Protein AF-A0AAN8IXE6-F1 (afdb_monomer_lite)

Sequence (739 aa):
MHSDLAPVITNQLYELIERMIRAHEYPVTSWGRTIAAFVYHSKCQLKKSQLSDIKLHGAHDDFRHVFNHGSSSYNGGSRYNALFFKDVFEKKLRFFSYHEYKKRLPSFGQLYNRYSFVINSFIAAKNFMRDHDRLADLAAFCGHISAQIPALADEWVAAIKALCCTTASQHTGYGELLAHIDINDCSTHYPLATFVLLLAGKYAFSVPRLIAELLNNAFPVVMKREQSSFVSGRYNVLGRSEYDCEPGACLTLLILTQISCATDEPYHLSEHYVGTSPKVKLLPKCADEHILSMIHWCEMDSVLFPMLSNICILMDTLRGRFKDLDFEPSRIIDSTNYRREYLMIMLKATQSIICEEDWVTLKMFRIVETNRMEAFNHDRLKQNCLGQQLLRLGIRRRSEREVLRELSVCNGNSKKALIDKLLAVMNMWNMRATLFDLMLMIKEISPEGAQKHAQQSAIAADALMGEIGKCCRDLFTNAHKEGIQLPSAILGRDFRFRHVTNFWLIALLVRLCPQPSNVPNQFHHMTVSGKFLKEAASMLDTANDSSKERIQQSAWLLSQQPFLNLVLACLKGEDFQPNKDMLVSSLYKQLLDLTSKTKENPALPLMEKFSAEREGLLLRLSLVGGIFKQICQPQHSEGWSHLFFQMMLYGMVSPDKDRILYDSCYDMLSTLMLWTLTDPSTATQQMSEGSEPKFRWPYYSIIIKKLKKEIADQRVPPELRALLQFLPIPKNTISVFAM

Organism: Trichostrongylus colubriformis (NCBI:txid6319)

pLDDT: mean 84.49, std 13.56, range [36.25, 98.25]

Foldseek 3Di:
DPLACLLVVLQVLCVVLVCVLPPPPDQFALVSLLSLLVSLLSVVVCVVVVSDPDDHDDDNVSCVLSQQLDADDLDLLPDADLPQCLVVLVDQLQDDDPVVVVVCLVVVVHSVSLLNVLLNLLLSLLVCQQVLSSLLSSLSVLLSSLRVVSPSQLSNLLLLLCLLQVPCNVVSSNPVSCVRDPLLLLSSLLSNLSSLLSNVLSVSYQPLVSLVSSLVHLLVVVLVLLVVCVPPPDDDPPDDDSCSSLSSNLSSLQNLQCLLQVHSPLDDDPCLNRPPDDHDDDDPPDSSSVSSVSCLQRPCLVRLLSNLLSLLLSLVSCVVVCPPDDPPVPPDPPGSGDDPNVSNVSSVSSNQSSLQDPSQLVSLLVCLVVVVLVSLLDPSNLVVVVSLLSLLSNNDHPVCVVLNVCLVVLSVVDPLSNLLSLLQPDAPRCLVSSLSSLQSVLANLFDDPPDPCLAVSLVVNLVSLLSNLVSLVCVLVVCVVVVPDQQDDDDDPPDDRVNGHSLQSVLVSQLSRDHGPPHPPVRRQRGSLLSNLLVLLVLLQCVVPVDPVSLQSNLVLLPDPSSLSSNLSSLVSHDPLVSVVSSVVSLLVLLVSVLVVLVVPLCLLVDPVCVSVLSSNLSSLVSCLSCLVSCLDPVNLLSLLLSLLSCDQSPSADCVPHVVSNVVSVVSSVVSLVCCQAPPVVVPPPDPPDDDGPTNVVSSVSSLVSSCVVPVPDDGDPRSVVSCVSHDDPDPPPPPDDD

Secondary structure (DSSP, 8-state):
--TTTHHHHHHHHHHHHHHHHH-TTSPPPHHHHHHHHHHHHHHHHHHHHT---PPPPS-SGGGHHHH------S-GGGS--TTTTHHHHTS-TTS--HHHHHHHGGGGGSHHHHHHHHHHHHHHHHHHTT-HHHHHHHHHHHHHHHHH-TTHHHHHHHHHHHHH-TTTGGGTS-HHHHHH--TTBGGGHHHHHHHHHHHHHTT-S-HHHHHHHHHHHHHHHHHHHHHHHTT-TT---TTS-TTTTHHHHHHHHHHHHHHHHTSS-SS---HHHH-SPPPPPPPSS-HHHHHHHHHHHHTGGGTHHHHHHHHHHHHHHHGGGGSS------S-----B--THHHHHHHHHHHHHHHHSHHHHHHHHHHHHTT-HHHHTSHHHHGGGHHHHHHHHHTS-GGGHHHHHHHHHHHHH-HHHHHHHHHHT--TTTHHHHHHHHHHHHHHHS--SS-TTHHHHHHHHHHHHHHHHHHHHHHHHHHHHTT--PPP---GGG--GGG--HHHHHHHHHHHPPPPSS--GGGTT--HHHHHHHHHHHHH--SS---HHHHHHHHHHHH-HHHHHHHHHHHHH---HHHHHHHHHHHHHHHHHHHHHHHH-TTGGG-GGGHHHHHHHHHHHHHHHHTHHHHTSHHHHHHHHHHHHHHHHTTSS-TTT-HHHHHHHHHHHHHHHHHHHS-HHHHSS---TTPPP---HHHHHHHHHHHHHHHTTS---GGGGGGGGGSPPPP--------

Structure (mmCIF, N/CA/C/O backbone):
data_AF-A0AAN8IXE6-F1
#
_entry.id   AF-A0AAN8IXE6-F1
#
loop_
_atom_site.group_PDB
_atom_site.id
_atom_site.type_symbol
_atom_site.label_atom_id
_atom_site.label_alt_id
_atom_site.label_comp_id
_atom_site.label_asym_id
_atom_site.label_entity_id
_atom_site.label_seq_id
_atom_site.pdbx_PDB_ins_code
_atom_site.Cartn_x
_atom_site.Cartn_y
_atom_site.Cartn_z
_atom_site.occupancy
_atom_site.B_iso_or_equiv
_atom_site.auth_seq_id
_atom_site.auth_comp_id
_atom_site.auth_asym_id
_atom_site.auth_atom_id
_atom_site.pdbx_PDB_model_num
ATOM 1 N N . MET A 1 1 ? -0.556 -24.885 -8.849 1.00 38.00 1 MET A N 1
ATOM 2 C CA . MET A 1 1 ? -0.670 -25.823 -9.989 1.00 38.00 1 MET A CA 1
ATOM 3 C C . MET A 1 1 ? 0.320 -25.559 -11.136 1.00 38.00 1 MET A C 1
ATOM 5 O O . MET A 1 1 ? 0.435 -26.431 -11.977 1.00 38.00 1 MET A O 1
ATOM 9 N N . HIS A 1 2 ? 1.079 -24.446 -11.184 1.00 53.12 2 HIS A N 1
ATOM 10 C CA . HIS A 1 2 ? 2.105 -24.222 -12.231 1.00 53.12 2 HIS A CA 1
ATOM 11 C C . HIS A 1 2 ? 3.572 -24.256 -11.741 1.00 53.12 2 HIS A C 1
ATOM 13 O O . HIS A 1 2 ? 4.470 -24.075 -12.557 1.00 53.12 2 HIS A O 1
ATOM 19 N N . SER A 1 3 ? 3.852 -24.473 -10.445 1.00 61.03 3 SER A N 1
ATOM 20 C CA . SER A 1 3 ? 5.239 -24.417 -9.938 1.00 61.03 3 SER A CA 1
ATOM 21 C C . SER A 1 3 ? 6.102 -25.600 -10.367 1.00 61.03 3 SER A C 1
ATOM 23 O O . SER A 1 3 ? 7.301 -25.420 -10.537 1.00 61.03 3 SER A O 1
ATOM 25 N N . ASP A 1 4 ? 5.513 -26.773 -10.606 1.00 71.56 4 ASP A N 1
ATOM 26 C CA . ASP A 1 4 ? 6.289 -28.010 -10.787 1.00 71.56 4 ASP A CA 1
ATOM 27 C C . ASP A 1 4 ? 6.974 -28.079 -12.163 1.00 71.56 4 ASP A C 1
ATOM 29 O O . ASP A 1 4 ? 8.024 -28.697 -12.317 1.00 71.56 4 ASP A O 1
ATOM 33 N N . LEU A 1 5 ? 6.422 -27.378 -13.164 1.00 85.25 5 LEU A N 1
ATOM 34 C CA . LEU A 1 5 ? 6.999 -27.276 -14.511 1.00 85.25 5 LEU A CA 1
ATOM 35 C C . LEU A 1 5 ? 8.026 -26.145 -14.644 1.00 85.25 5 LEU A C 1
ATOM 37 O O . LEU A 1 5 ? 8.836 -26.160 -15.570 1.00 85.25 5 LEU A O 1
ATOM 41 N N . ALA A 1 6 ? 8.014 -25.160 -13.742 1.00 87.69 6 ALA A N 1
ATOM 42 C CA . ALA A 1 6 ? 8.876 -23.984 -13.849 1.00 87.69 6 ALA A CA 1
ATOM 43 C C . ALA A 1 6 ? 10.388 -24.318 -13.865 1.00 87.69 6 ALA A C 1
ATOM 45 O O . ALA A 1 6 ? 11.102 -23.736 -14.689 1.00 87.69 6 ALA A O 1
ATOM 46 N N . PRO A 1 7 ? 10.903 -25.268 -13.054 1.00 89.31 7 PRO A N 1
ATOM 47 C CA . PRO A 1 7 ? 12.296 -25.714 -13.143 1.00 89.31 7 PRO A CA 1
ATOM 48 C C . PRO A 1 7 ? 12.637 -26.361 -14.489 1.00 89.31 7 PRO A C 1
ATOM 50 O O . PRO A 1 7 ? 13.694 -26.078 -15.049 1.00 89.31 7 PRO A O 1
ATOM 53 N N . VAL A 1 8 ? 11.729 -27.179 -15.035 1.00 91.12 8 VAL A N 1
ATOM 54 C CA . VAL A 1 8 ? 11.919 -27.857 -16.328 1.00 91.12 8 VAL A CA 1
ATOM 55 C C . VAL A 1 8 ? 11.995 -26.838 -17.460 1.00 91.12 8 VAL A C 1
ATOM 57 O O . VAL A 1 8 ? 12.944 -26.860 -18.238 1.00 91.12 8 VAL A O 1
ATOM 60 N N . ILE A 1 9 ? 11.051 -25.892 -17.507 1.00 90.88 9 ILE A N 1
ATOM 61 C CA . ILE A 1 9 ? 11.042 -24.808 -18.501 1.00 90.88 9 ILE A CA 1
ATOM 62 C C . ILE A 1 9 ? 12.323 -23.973 -18.389 1.00 90.88 9 ILE A C 1
ATOM 64 O O . ILE A 1 9 ? 12.951 -23.656 -19.396 1.00 90.88 9 ILE A O 1
ATOM 68 N N . THR A 1 10 ? 12.753 -23.653 -17.165 1.00 91.56 10 THR A N 1
ATOM 69 C CA . THR A 1 10 ? 13.986 -22.886 -16.932 1.00 91.56 10 THR A CA 1
ATOM 70 C C . THR A 1 10 ? 15.224 -23.624 -17.456 1.00 91.56 10 THR A C 1
ATOM 72 O O . THR A 1 10 ? 16.087 -22.997 -18.071 1.00 91.56 10 THR A O 1
ATOM 75 N N . ASN A 1 11 ? 15.307 -24.945 -17.263 1.00 93.06 11 ASN A N 1
ATOM 76 C CA . ASN A 1 11 ? 16.402 -25.767 -17.785 1.00 93.06 11 ASN A CA 1
ATOM 77 C C . ASN A 1 11 ? 16.374 -25.874 -19.316 1.00 93.06 11 ASN A C 1
ATOM 79 O O . ASN A 1 11 ? 17.415 -25.705 -19.944 1.00 93.06 11 ASN A O 1
ATOM 83 N N . GLN A 1 12 ? 15.201 -26.066 -19.924 1.00 94.00 12 GLN A N 1
ATOM 84 C CA . GLN A 1 12 ? 15.057 -26.098 -21.385 1.00 94.00 12 GLN A CA 1
ATOM 85 C C . GLN A 1 12 ? 15.465 -24.765 -22.031 1.00 94.00 12 GLN A C 1
ATOM 87 O O . GLN A 1 12 ? 16.153 -24.739 -23.051 1.00 94.00 12 GLN A O 1
ATOM 92 N N . LEU A 1 13 ? 15.093 -23.639 -21.415 1.00 93.44 13 LEU A N 1
ATOM 93 C CA . LEU A 1 13 ? 15.526 -22.318 -21.870 1.00 93.44 13 LEU A CA 1
ATOM 94 C C . LEU A 1 13 ? 17.036 -22.111 -21.694 1.00 93.44 13 LEU A C 1
ATOM 96 O O . LEU A 1 13 ? 17.647 -21.465 -22.541 1.00 93.44 13 LEU A O 1
ATOM 100 N N . TYR A 1 14 ? 17.645 -22.662 -20.636 1.00 93.75 14 TYR A N 1
ATOM 101 C CA . TYR A 1 14 ? 19.102 -22.654 -20.473 1.00 93.75 14 TYR A CA 1
ATOM 102 C C . TYR A 1 14 ? 19.800 -23.448 -21.583 1.00 93.75 14 TYR A C 1
ATOM 104 O O . TYR A 1 14 ? 20.754 -22.951 -22.171 1.00 93.75 14 TYR A O 1
ATOM 112 N N . GLU A 1 15 ? 19.314 -24.647 -21.908 1.00 93.69 15 GLU A N 1
ATOM 113 C CA . GLU A 1 15 ? 19.879 -25.489 -22.974 1.00 93.69 15 GLU A CA 1
ATOM 114 C C . GLU A 1 15 ? 19.851 -24.783 -24.338 1.00 93.69 15 GLU A C 1
ATOM 116 O O . GLU A 1 15 ? 20.824 -24.843 -25.092 1.00 93.69 15 GLU A O 1
ATOM 121 N N . LEU A 1 16 ? 18.780 -24.033 -24.628 1.00 92.69 16 LEU A N 1
ATOM 122 C CA . LEU A 1 16 ? 18.649 -23.250 -25.862 1.00 92.69 16 LEU A CA 1
ATOM 123 C C . LEU A 1 16 ? 19.754 -22.192 -26.023 1.00 92.69 16 LEU A C 1
ATOM 125 O O . LEU A 1 16 ? 20.209 -21.927 -27.136 1.00 92.69 16 LEU A O 1
ATOM 129 N N . ILE A 1 17 ? 20.178 -21.574 -24.920 1.00 92.19 17 ILE A N 1
ATOM 130 C CA . ILE A 1 17 ? 21.129 -20.452 -24.912 1.00 92.19 17 ILE A CA 1
ATOM 131 C C . ILE A 1 17 ? 22.530 -20.851 -24.442 1.00 92.19 17 ILE A C 1
ATOM 133 O O . ILE A 1 17 ? 23.434 -20.019 -24.466 1.00 92.19 17 ILE A O 1
ATOM 137 N N . GLU A 1 18 ? 22.741 -22.098 -24.022 1.00 90.50 18 GLU A N 1
ATOM 138 C CA . GLU A 1 18 ? 23.969 -22.544 -23.358 1.00 90.50 18 GLU A CA 1
ATOM 139 C C . GLU A 1 18 ? 25.219 -22.198 -24.175 1.00 90.50 18 GLU A C 1
ATOM 141 O O . GLU A 1 18 ? 26.182 -21.633 -23.652 1.00 90.50 18 GLU A O 1
ATOM 146 N N . ARG A 1 19 ? 25.183 -22.462 -25.487 1.00 86.75 19 ARG A N 1
ATOM 147 C CA . ARG A 1 19 ? 26.294 -22.140 -26.396 1.00 86.75 19 ARG A CA 1
ATOM 148 C C . ARG A 1 19 ? 26.580 -20.641 -26.454 1.00 86.75 19 ARG A C 1
ATOM 150 O O . ARG A 1 19 ? 27.743 -20.262 -26.490 1.00 86.75 19 ARG A O 1
ATOM 157 N N . MET A 1 20 ? 25.543 -19.802 -26.425 1.00 85.50 20 MET A N 1
ATOM 158 C CA . MET A 1 20 ? 25.680 -18.341 -26.459 1.00 85.50 20 MET A CA 1
ATOM 159 C C . MET A 1 20 ? 26.320 -17.786 -25.192 1.00 85.50 20 MET A C 1
ATOM 161 O O . MET A 1 20 ? 26.993 -16.763 -25.241 1.00 85.50 20 MET A O 1
ATOM 165 N N . ILE A 1 21 ? 26.069 -18.436 -24.058 1.00 83.12 21 ILE A N 1
ATOM 166 C CA . ILE A 1 21 ? 26.533 -17.975 -22.752 1.00 83.12 21 ILE A CA 1
ATOM 167 C C . ILE A 1 21 ? 27.938 -18.513 -22.442 1.00 83.12 21 ILE A C 1
ATOM 169 O O . ILE A 1 21 ? 28.744 -17.806 -21.843 1.00 83.12 21 ILE A O 1
ATOM 173 N N . ARG A 1 22 ? 28.253 -19.749 -22.856 1.00 81.38 22 ARG A N 1
ATOM 174 C CA . ARG A 1 22 ? 29.506 -20.432 -22.488 1.00 81.38 22 ARG A CA 1
ATOM 175 C C . ARG A 1 22 ? 30.631 -20.298 -23.517 1.00 81.38 22 ARG A C 1
ATOM 177 O O . ARG A 1 22 ? 31.795 -20.388 -23.134 1.00 81.38 22 ARG A O 1
ATOM 184 N N . ALA A 1 23 ? 30.330 -20.125 -24.805 1.00 77.44 23 ALA A N 1
ATOM 185 C CA . ALA A 1 23 ? 31.357 -20.093 -25.847 1.00 77.44 23 ALA A CA 1
ATOM 186 C C . ALA A 1 23 ? 31.776 -18.655 -26.195 1.00 77.44 23 ALA A C 1
ATOM 188 O O . ALA A 1 23 ? 30.963 -17.854 -26.644 1.00 77.44 23 ALA A O 1
ATOM 189 N N . HIS A 1 24 ? 33.072 -18.356 -26.049 1.00 65.62 24 HIS A N 1
ATOM 190 C CA . HIS A 1 24 ? 33.634 -17.003 -26.198 1.00 65.62 24 HIS A CA 1
ATOM 191 C C . HIS A 1 24 ? 33.475 -16.396 -27.608 1.00 65.62 24 HIS A C 1
ATOM 193 O O . HIS A 1 24 ? 33.464 -15.179 -27.754 1.00 65.62 24 HIS A O 1
ATOM 199 N N . GLU A 1 25 ? 33.332 -17.233 -28.641 1.00 70.06 25 GLU A N 1
ATOM 200 C CA . GLU A 1 25 ? 33.206 -16.808 -30.046 1.00 70.06 25 GLU A CA 1
ATOM 201 C C . GLU A 1 25 ? 31.774 -16.921 -30.598 1.00 70.06 25 GLU A C 1
ATOM 203 O O . GLU A 1 25 ? 31.528 -16.620 -31.770 1.00 70.06 25 GLU A O 1
ATOM 208 N N . TYR A 1 26 ? 30.810 -17.369 -29.784 1.00 76.69 26 TYR A N 1
ATOM 209 C CA . TYR A 1 26 ? 29.439 -17.548 -30.252 1.00 76.69 26 TYR A CA 1
ATOM 210 C C . TYR A 1 26 ? 28.677 -16.214 -30.222 1.00 76.69 26 TYR A C 1
ATOM 212 O O . TYR A 1 26 ? 28.659 -15.534 -29.194 1.00 76.69 26 TYR A O 1
ATOM 220 N N . PRO A 1 27 ? 28.011 -15.808 -31.319 1.00 76.94 27 PRO A N 1
ATOM 221 C CA . PRO A 1 27 ? 27.332 -14.524 -31.360 1.00 76.94 27 PRO A CA 1
ATOM 222 C C . PRO A 1 27 ? 26.125 -14.496 -30.412 1.00 76.94 27 PRO A C 1
ATOM 224 O O . PRO A 1 27 ? 25.159 -15.240 -30.575 1.00 76.94 27 PRO A O 1
ATOM 227 N N . VAL A 1 28 ? 26.144 -13.564 -29.460 1.00 82.88 28 VAL A N 1
ATOM 228 C CA . VAL A 1 28 ? 24.986 -13.228 -28.626 1.00 82.88 28 VAL A CA 1
ATOM 229 C C . VAL A 1 28 ? 23.959 -12.401 -29.414 1.00 82.88 28 VAL A C 1
ATOM 231 O O . VAL A 1 28 ? 24.255 -11.332 -29.945 1.00 82.88 28 VAL A O 1
ATOM 234 N N . THR A 1 29 ? 22.722 -12.878 -29.492 1.00 88.00 29 THR A N 1
ATOM 235 C CA . THR A 1 29 ? 21.578 -12.142 -30.047 1.00 88.00 29 THR A CA 1
ATOM 236 C C . THR A 1 29 ? 20.810 -11.431 -28.932 1.00 88.00 29 THR A C 1
ATOM 238 O O . THR A 1 29 ? 20.918 -11.818 -27.768 1.00 88.00 29 THR A O 1
ATOM 241 N N . SER A 1 30 ? 20.006 -10.415 -29.268 1.00 88.88 30 SER A N 1
ATOM 242 C CA . SER A 1 30 ? 19.107 -9.768 -28.298 1.00 88.88 30 SER A CA 1
ATOM 243 C C . SER A 1 30 ? 18.163 -10.777 -27.650 1.00 88.88 30 SER A C 1
ATOM 245 O O . SER A 1 30 ? 18.057 -10.818 -26.432 1.00 88.88 30 SER A O 1
ATOM 247 N N . TRP A 1 31 ? 17.560 -11.663 -28.445 1.00 89.12 31 TRP A N 1
ATOM 248 C CA . TRP A 1 31 ? 16.680 -12.721 -27.950 1.00 89.12 31 TRP A CA 1
ATOM 249 C C . TRP A 1 31 ? 17.379 -13.653 -26.964 1.00 89.12 31 TRP A C 1
ATOM 251 O O . TRP A 1 31 ? 16.854 -13.898 -25.883 1.00 89.12 31 TRP A O 1
ATOM 261 N N . GLY A 1 32 ? 18.582 -14.134 -27.290 1.00 90.44 32 GLY A N 1
ATOM 262 C CA . GLY A 1 32 ? 19.323 -14.991 -26.367 1.00 90.44 32 GLY A CA 1
ATOM 263 C C . GLY A 1 32 ? 19.758 -14.256 -25.102 1.00 90.44 32 GLY A C 1
ATOM 264 O O . GLY A 1 32 ? 19.715 -14.850 -24.032 1.00 90.44 32 GLY A O 1
ATOM 265 N N . ARG A 1 33 ? 20.086 -12.957 -25.184 1.00 89.31 33 ARG A N 1
ATOM 266 C CA . ARG A 1 33 ? 20.340 -12.118 -24.000 1.00 89.31 33 ARG A CA 1
ATOM 267 C C . ARG A 1 33 ? 19.091 -11.996 -23.118 1.00 89.31 33 ARG A C 1
ATOM 269 O O . ARG A 1 33 ? 19.191 -12.201 -21.912 1.00 89.31 33 ARG A O 1
ATOM 276 N N . THR A 1 34 ? 17.926 -11.721 -23.705 1.00 90.88 34 THR A N 1
ATOM 277 C CA . THR A 1 34 ? 16.637 -11.643 -22.998 1.00 90.88 34 THR A CA 1
ATOM 278 C C . THR A 1 34 ? 16.288 -12.971 -22.317 1.00 90.88 34 THR A C 1
ATOM 280 O O . THR A 1 34 ? 15.945 -12.989 -21.135 1.00 90.88 34 THR A O 1
ATOM 283 N N . ILE A 1 35 ? 16.442 -14.101 -23.019 1.00 92.25 35 ILE A N 1
ATOM 284 C CA . ILE A 1 35 ? 16.218 -15.436 -22.444 1.00 92.25 35 ILE A CA 1
ATOM 285 C C . ILE A 1 35 ? 17.235 -15.713 -21.326 1.00 92.25 35 ILE A C 1
ATOM 287 O O . ILE A 1 35 ? 16.862 -16.236 -20.279 1.00 92.25 35 ILE A O 1
ATOM 291 N N . ALA A 1 36 ? 18.498 -15.314 -21.490 1.00 92.06 36 ALA A N 1
ATOM 292 C CA . ALA A 1 36 ? 19.521 -15.480 -20.462 1.00 92.06 36 ALA A CA 1
ATOM 293 C C . ALA A 1 36 ? 19.205 -14.703 -19.179 1.00 92.06 36 ALA A C 1
ATOM 295 O O . ALA A 1 36 ? 19.324 -15.262 -18.088 1.00 92.06 36 ALA A O 1
ATOM 296 N N . ALA A 1 37 ? 18.749 -13.453 -19.300 1.00 91.00 37 ALA A N 1
ATOM 297 C CA . ALA A 1 37 ? 18.291 -12.659 -18.164 1.00 91.00 37 ALA A CA 1
ATOM 298 C C . ALA A 1 37 ? 17.095 -13.332 -17.465 1.00 91.00 37 ALA A C 1
ATOM 300 O O . ALA A 1 37 ? 17.116 -13.525 -16.247 1.00 91.00 37 ALA A O 1
ATOM 301 N N . PHE A 1 38 ? 16.097 -13.787 -18.232 1.00 91.75 38 PHE A N 1
ATOM 302 C CA . PHE A 1 38 ? 14.949 -14.513 -17.686 1.00 91.75 38 PHE A CA 1
ATOM 303 C C . PHE A 1 38 ? 15.364 -15.788 -16.935 1.00 91.75 38 PHE A C 1
ATOM 305 O O . PHE A 1 38 ? 14.919 -16.007 -15.807 1.00 91.75 38 PHE A O 1
ATOM 312 N N . VAL A 1 39 ? 16.234 -16.617 -17.524 1.00 92.81 39 VAL A N 1
ATOM 313 C CA . VAL A 1 39 ? 16.735 -17.856 -16.906 1.00 92.81 39 VAL A CA 1
ATOM 314 C C . VAL A 1 39 ? 17.491 -17.546 -15.618 1.00 92.81 39 VAL A C 1
ATOM 316 O O . VAL A 1 39 ? 17.241 -18.186 -14.597 1.00 92.81 39 VAL A O 1
ATOM 319 N N . TYR A 1 40 ? 18.377 -16.549 -15.627 1.00 91.88 40 TYR A N 1
ATOM 320 C CA . TYR A 1 40 ? 19.123 -16.136 -14.440 1.00 91.88 40 TYR A CA 1
ATOM 321 C C . TYR A 1 40 ? 18.192 -15.803 -13.265 1.00 91.88 40 TYR A C 1
ATOM 323 O O . TYR A 1 40 ? 18.335 -16.359 -12.171 1.00 91.88 40 TYR A O 1
ATOM 331 N N . HIS A 1 41 ? 17.201 -14.941 -13.493 1.00 90.50 41 HIS A N 1
ATOM 332 C CA . HIS A 1 41 ? 16.298 -14.497 -12.433 1.00 90.50 41 HIS A CA 1
ATOM 333 C C . HIS A 1 41 ? 15.308 -15.578 -12.011 1.00 90.50 41 HIS A C 1
ATOM 335 O O . HIS A 1 41 ? 15.090 -15.769 -10.813 1.00 90.50 41 HIS A O 1
ATOM 341 N N . SER A 1 42 ? 14.786 -16.352 -12.963 1.00 90.00 42 SER A N 1
ATOM 342 C CA . SER A 1 42 ? 13.917 -17.500 -12.679 1.00 90.00 42 SER A CA 1
ATOM 343 C C . SER A 1 42 ? 14.630 -18.521 -11.796 1.00 90.00 42 SER A C 1
ATOM 345 O O . SER A 1 42 ? 14.077 -18.954 -10.786 1.00 90.00 42 SER A O 1
ATOM 347 N N . LYS A 1 43 ? 15.906 -18.827 -12.081 1.00 90.06 43 LYS A N 1
ATOM 348 C CA . LYS A 1 43 ? 16.730 -19.691 -11.222 1.00 90.06 43 LYS A CA 1
ATOM 349 C C . LYS A 1 43 ? 16.878 -19.127 -9.811 1.00 90.06 43 LYS A C 1
ATOM 351 O O . LYS A 1 43 ? 16.759 -19.877 -8.844 1.00 90.06 43 LYS A O 1
ATOM 356 N N . CYS A 1 44 ? 17.140 -17.827 -9.673 1.00 88.56 44 CYS A N 1
ATOM 357 C CA . CYS A 1 44 ? 17.255 -17.175 -8.367 1.00 88.56 44 CYS A CA 1
ATOM 358 C C . CYS A 1 44 ? 15.953 -17.275 -7.556 1.00 88.56 44 CYS A C 1
ATOM 360 O O . CYS A 1 44 ? 16.006 -17.569 -6.362 1.00 88.56 44 CYS A O 1
ATOM 362 N N . GLN A 1 45 ? 14.793 -17.072 -8.187 1.00 87.62 45 GLN A N 1
ATOM 363 C CA . GLN A 1 45 ? 13.493 -17.184 -7.517 1.00 87.62 45 GLN A CA 1
ATOM 364 C C . GLN A 1 45 ? 13.152 -18.632 -7.151 1.00 87.62 45 GLN A C 1
ATOM 366 O O . GLN A 1 45 ? 12.756 -18.892 -6.016 1.00 87.62 45 GLN A O 1
ATOM 371 N N . LEU A 1 46 ? 13.382 -19.588 -8.057 1.00 87.88 46 LEU A N 1
ATOM 372 C CA . LEU A 1 46 ? 13.146 -21.011 -7.796 1.00 87.88 46 LEU A CA 1
ATOM 373 C C . LEU A 1 46 ? 13.984 -21.511 -6.614 1.00 87.88 46 LEU A C 1
ATOM 375 O O . LEU A 1 46 ? 13.435 -22.120 -5.696 1.00 87.88 46 LEU A O 1
ATOM 379 N N . LYS A 1 47 ? 15.274 -21.150 -6.561 1.00 86.81 47 LYS A N 1
ATOM 380 C CA . LYS A 1 47 ? 16.149 -21.465 -5.418 1.00 86.81 47 LYS A CA 1
ATOM 381 C C . LYS A 1 47 ? 15.640 -20.873 -4.104 1.00 86.81 47 LYS A C 1
ATOM 383 O O . LYS A 1 47 ? 15.646 -21.564 -3.092 1.00 86.81 47 LYS A O 1
ATOM 388 N N . LYS A 1 48 ? 15.191 -19.612 -4.110 1.00 85.50 48 LYS A N 1
ATOM 389 C CA . LYS A 1 48 ? 14.628 -18.954 -2.915 1.00 85.50 48 LYS A CA 1
ATOM 390 C C . LYS A 1 48 ? 13.337 -19.618 -2.439 1.00 85.50 48 LYS A C 1
ATOM 392 O O . LYS A 1 48 ? 13.089 -19.662 -1.243 1.00 85.50 48 LYS A O 1
ATOM 397 N N . SER A 1 49 ? 12.524 -20.103 -3.373 1.00 82.31 49 SER A N 1
ATOM 398 C CA . SER A 1 49 ? 11.207 -20.666 -3.078 1.00 82.31 49 SER A CA 1
ATOM 399 C C . SER A 1 49 ? 11.244 -22.076 -2.481 1.00 82.31 49 SER A C 1
ATOM 401 O O . SER A 1 49 ? 10.275 -22.470 -1.845 1.00 82.31 49 SER A O 1
ATOM 403 N N . GLN A 1 50 ? 12.338 -22.827 -2.684 1.00 79.44 50 GLN A N 1
ATOM 404 C CA . GLN A 1 50 ? 12.468 -24.239 -2.280 1.00 79.44 50 GLN A CA 1
ATOM 405 C C . GLN A 1 50 ? 11.340 -25.144 -2.825 1.00 79.44 50 GLN A C 1
ATOM 407 O O . GLN A 1 50 ? 11.032 -26.179 -2.247 1.00 79.44 50 GLN A O 1
ATOM 412 N N . LEU A 1 51 ? 10.713 -24.761 -3.944 1.00 68.44 51 LEU A N 1
ATOM 413 C CA . LEU A 1 51 ? 9.525 -25.430 -4.493 1.00 68.44 51 LEU A CA 1
ATOM 414 C C . LEU A 1 51 ? 9.828 -26.662 -5.362 1.00 68.44 51 LEU A C 1
ATOM 416 O O . LEU A 1 51 ? 8.903 -27.230 -5.936 1.00 68.44 51 LEU A O 1
ATOM 420 N N . SER A 1 52 ? 11.092 -27.058 -5.535 1.00 69.69 52 SER A N 1
ATOM 421 C CA . SER A 1 52 ? 11.433 -28.210 -6.374 1.00 69.69 52 SER A CA 1
ATOM 422 C C . SER A 1 52 ? 12.814 -28.789 -6.076 1.00 69.69 52 SER A C 1
ATOM 424 O O . SER A 1 52 ? 13.776 -28.040 -5.902 1.00 69.69 52 SER A O 1
ATOM 426 N N . ASP A 1 53 ? 12.906 -30.119 -6.139 1.00 78.00 53 ASP A N 1
ATOM 427 C CA . ASP A 1 53 ? 14.151 -30.898 -6.062 1.00 78.00 53 ASP A CA 1
ATOM 428 C C . ASP A 1 53 ? 14.884 -31.004 -7.415 1.00 78.00 53 ASP A C 1
ATOM 430 O O . ASP A 1 53 ? 15.956 -31.606 -7.517 1.00 78.00 53 ASP A O 1
ATOM 434 N N . ILE A 1 54 ? 14.322 -30.425 -8.484 1.00 84.62 54 ILE A N 1
ATOM 435 C CA . ILE A 1 54 ? 14.924 -30.459 -9.820 1.00 84.62 54 ILE A CA 1
ATOM 436 C C . ILE A 1 54 ? 16.194 -29.599 -9.833 1.00 84.62 54 ILE A C 1
ATOM 438 O O . ILE A 1 54 ? 16.166 -28.386 -9.606 1.00 84.62 54 ILE A O 1
ATOM 442 N N . LYS A 1 55 ? 17.328 -30.223 -10.171 1.00 88.06 55 LYS A N 1
ATOM 443 C CA . LYS A 1 55 ? 18.616 -29.536 -10.309 1.00 88.06 55 LYS A CA 1
ATOM 444 C C . LYS A 1 55 ? 18.576 -28.544 -11.476 1.00 88.06 55 LYS A C 1
ATOM 446 O O . LYS A 1 55 ? 18.403 -28.925 -12.632 1.00 88.06 55 LYS A O 1
ATOM 451 N N . LEU A 1 56 ? 18.792 -27.265 -11.175 1.00 89.56 56 LEU A N 1
ATOM 452 C CA . LEU A 1 56 ? 18.830 -26.200 -12.180 1.00 89.56 56 LEU A CA 1
ATOM 453 C C . LEU A 1 56 ? 20.176 -26.177 -12.925 1.00 89.56 56 LEU A C 1
ATOM 455 O O . LEU A 1 56 ? 21.234 -26.184 -12.290 1.00 89.56 56 LEU A O 1
ATOM 459 N N . HIS A 1 57 ? 20.139 -26.112 -14.257 1.00 90.56 57 HIS A N 1
ATOM 460 C CA . HIS A 1 57 ? 21.318 -26.135 -15.133 1.00 90.56 57 HIS A CA 1
ATOM 461 C C . HIS A 1 57 ? 22.078 -24.798 -15.135 1.00 90.56 57 HIS A C 1
ATOM 463 O O . HIS A 1 57 ? 21.468 -23.735 -15.015 1.00 90.56 57 HIS A O 1
ATOM 469 N N . GLY A 1 58 ? 23.408 -24.846 -15.287 1.00 84.81 58 GLY A N 1
ATOM 470 C CA . GLY A 1 58 ? 24.306 -23.686 -15.414 1.00 84.81 58 GLY A CA 1
ATOM 471 C C . GLY A 1 58 ? 24.788 -23.046 -14.109 1.00 84.81 58 GLY A C 1
ATOM 472 O O . GLY A 1 58 ? 24.050 -22.975 -13.118 1.00 84.81 58 GLY A O 1
ATOM 473 N N . ALA A 1 59 ? 26.013 -22.522 -14.121 1.00 85.25 59 ALA A N 1
ATOM 474 C CA . ALA A 1 59 ? 26.591 -21.763 -13.015 1.00 85.25 59 ALA A CA 1
ATOM 475 C C . ALA A 1 59 ? 26.065 -20.316 -12.993 1.00 85.25 59 ALA A C 1
ATOM 477 O O . ALA A 1 59 ? 25.411 -19.856 -13.926 1.00 85.25 59 ALA A O 1
ATOM 478 N N . HIS A 1 60 ? 26.299 -19.595 -11.894 1.00 82.44 60 HIS A N 1
ATOM 479 C CA . HIS A 1 60 ? 25.964 -18.168 -11.815 1.00 82.44 60 HIS A CA 1
ATOM 480 C C . HIS A 1 60 ? 26.898 -17.330 -12.701 1.00 82.44 60 HIS A C 1
ATOM 482 O O . HIS A 1 60 ? 26.434 -16.442 -13.413 1.00 82.44 60 HIS A O 1
ATOM 488 N N . ASP A 1 61 ? 28.188 -17.678 -12.708 1.00 83.62 61 ASP A N 1
ATOM 489 C CA . ASP A 1 61 ? 29.227 -16.972 -13.463 1.00 83.62 61 ASP A CA 1
ATOM 490 C C . ASP A 1 61 ? 29.030 -17.039 -14.978 1.00 83.62 61 ASP A C 1
ATOM 492 O O . ASP A 1 61 ? 29.421 -16.104 -15.676 1.00 83.62 61 ASP A O 1
ATOM 496 N N . ASP A 1 62 ? 28.347 -18.077 -15.476 1.00 83.12 62 ASP A N 1
ATOM 497 C CA . ASP A 1 62 ? 27.981 -18.205 -16.890 1.00 83.12 62 ASP A CA 1
ATOM 498 C C . ASP A 1 62 ? 27.267 -16.926 -17.379 1.00 83.12 62 ASP A C 1
ATOM 500 O O . ASP A 1 62 ? 27.555 -16.404 -18.450 1.00 83.12 62 ASP A O 1
ATOM 504 N N . PHE A 1 63 ? 26.396 -16.330 -16.558 1.00 86.50 63 PHE A N 1
ATOM 505 C CA . PHE A 1 63 ? 25.574 -15.180 -16.952 1.00 86.50 63 PHE A CA 1
ATOM 506 C C . PHE A 1 63 ? 26.294 -13.829 -16.865 1.00 86.50 63 PHE A C 1
ATOM 508 O O . PHE A 1 63 ? 25.702 -12.801 -17.195 1.00 86.50 63 PHE A O 1
ATOM 515 N N . ARG A 1 64 ? 27.567 -13.781 -16.451 1.00 79.94 64 ARG A N 1
ATOM 516 C CA . ARG A 1 64 ? 28.286 -12.515 -16.226 1.00 79.94 64 ARG A CA 1
ATOM 517 C C . ARG A 1 64 ? 28.304 -11.614 -17.464 1.00 79.94 64 ARG A C 1
ATOM 519 O O . ARG A 1 64 ? 28.187 -10.398 -17.339 1.00 79.94 64 ARG A O 1
ATOM 526 N N . HIS A 1 65 ? 28.404 -12.199 -18.656 1.00 74.62 65 HIS A N 1
ATOM 527 C CA . HIS A 1 65 ? 28.415 -11.466 -19.927 1.00 74.62 65 HIS A CA 1
ATOM 528 C C . HIS A 1 65 ? 27.051 -10.872 -20.318 1.00 74.62 65 HIS A C 1
ATOM 530 O O . HIS A 1 65 ? 27.008 -9.922 -21.093 1.00 74.62 65 HIS A O 1
ATOM 536 N N . VAL A 1 66 ? 25.948 -11.391 -19.767 1.00 75.69 66 VAL A N 1
ATOM 537 C CA . VAL A 1 66 ? 24.574 -10.915 -20.023 1.00 75.69 66 VAL A CA 1
ATOM 538 C C . VAL A 1 66 ? 24.338 -9.562 -19.355 1.00 75.69 66 VAL A C 1
ATOM 540 O O . VAL A 1 66 ? 23.739 -8.675 -19.957 1.00 75.69 66 VAL A O 1
ATOM 543 N N . PHE A 1 67 ? 24.850 -9.405 -18.131 1.00 74.94 67 PHE A N 1
ATOM 544 C CA . PHE A 1 67 ? 24.701 -8.200 -17.306 1.00 74.94 67 PHE A CA 1
ATOM 545 C C . PHE A 1 67 ? 25.899 -7.249 -17.398 1.00 74.94 67 PHE A C 1
ATOM 547 O O . PHE A 1 67 ? 25.906 -6.185 -16.778 1.00 74.94 67 PHE A O 1
ATOM 554 N N . ASN A 1 68 ? 26.943 -7.622 -18.143 1.00 70.50 68 ASN A N 1
ATOM 555 C CA . ASN A 1 68 ? 28.053 -6.722 -18.395 1.00 70.50 68 ASN A CA 1
ATOM 556 C C . ASN A 1 68 ? 27.578 -5.629 -19.357 1.00 70.50 68 ASN A C 1
ATOM 558 O O . ASN A 1 68 ? 27.361 -5.886 -20.537 1.00 70.50 68 ASN A O 1
ATOM 562 N N . HIS A 1 69 ? 27.421 -4.412 -18.845 1.00 66.81 69 HIS A N 1
ATOM 563 C CA . HIS A 1 69 ? 27.025 -3.240 -19.626 1.00 66.81 69 HIS A CA 1
ATOM 564 C C . HIS A 1 69 ? 28.225 -2.396 -20.088 1.00 66.81 69 HIS A C 1
ATOM 566 O O . HIS A 1 69 ? 28.045 -1.328 -20.661 1.00 66.81 69 HIS A O 1
ATOM 572 N N . GLY A 1 70 ? 29.457 -2.889 -19.899 1.00 60.69 70 GLY A N 1
ATOM 573 C CA . GLY A 1 70 ? 30.670 -2.138 -20.217 1.00 60.69 70 GLY A CA 1
ATOM 574 C C . GLY A 1 70 ? 30.763 -0.810 -19.454 1.00 60.69 70 GLY A C 1
ATOM 575 O O . GLY A 1 70 ? 29.910 -0.475 -18.641 1.00 60.69 70 GLY A O 1
ATOM 576 N N . SER A 1 71 ? 31.837 -0.066 -19.697 1.00 63.38 71 SER A N 1
ATOM 577 C CA . SER A 1 71 ? 31.948 1.337 -19.300 1.00 63.38 71 SER A CA 1
ATOM 578 C C . SER A 1 71 ? 32.418 2.115 -20.523 1.00 63.38 71 SER A C 1
ATOM 580 O O . SER A 1 71 ? 33.406 1.719 -21.153 1.00 63.38 71 SER A O 1
ATOM 582 N N . SER A 1 72 ? 31.684 3.156 -20.914 1.00 62.94 72 SER A N 1
ATOM 583 C CA . SER A 1 72 ? 32.061 4.049 -22.013 1.00 62.94 72 SER A CA 1
ATOM 584 C C . SER A 1 72 ? 32.629 5.361 -21.469 1.00 62.94 72 SER A C 1
ATOM 586 O O . SER A 1 72 ? 32.066 5.980 -20.568 1.00 62.94 72 SER A O 1
ATOM 588 N N . SER A 1 73 ? 33.752 5.813 -22.032 1.00 57.97 73 SER A N 1
ATOM 589 C CA . SER A 1 73 ? 34.243 7.177 -21.819 1.00 57.97 73 SER A CA 1
ATOM 590 C C . SER A 1 73 ? 33.498 8.100 -22.784 1.00 57.97 73 SER A C 1
ATOM 592 O O . SER A 1 73 ? 33.653 7.965 -23.999 1.00 57.97 73 SER A O 1
ATOM 594 N N . TYR A 1 74 ? 32.687 9.019 -22.251 1.00 58.09 74 TYR A N 1
ATOM 595 C CA . TYR A 1 74 ? 31.947 10.029 -23.016 1.00 58.09 74 TYR A CA 1
ATOM 596 C C . TYR A 1 74 ? 32.892 10.959 -23.785 1.00 58.09 74 TYR A C 1
ATOM 598 O O . TYR A 1 74 ? 33.230 12.031 -23.304 1.00 58.09 74 TYR A O 1
ATOM 606 N N . ASN A 1 75 ? 33.346 10.543 -24.968 1.00 56.69 75 ASN A N 1
ATOM 607 C CA . ASN A 1 75 ? 34.259 11.330 -25.808 1.00 56.69 75 ASN A CA 1
ATOM 608 C C . ASN A 1 75 ? 34.036 11.120 -27.324 1.00 56.69 75 ASN A C 1
ATOM 610 O O . ASN A 1 75 ? 34.868 11.511 -28.143 1.00 56.69 75 ASN A O 1
ATOM 614 N N . GLY A 1 76 ? 32.906 10.524 -27.730 1.00 59.16 76 GLY A N 1
ATOM 615 C CA . GLY A 1 76 ? 32.567 10.283 -29.142 1.00 59.16 76 GLY A CA 1
ATOM 616 C C . GLY A 1 76 ? 32.039 11.503 -29.917 1.00 59.16 76 GLY A C 1
ATOM 617 O O . GLY A 1 76 ? 32.008 11.464 -31.145 1.00 59.16 76 GLY A O 1
ATOM 618 N N . GLY A 1 77 ? 31.661 12.589 -29.230 1.00 62.69 77 GLY A N 1
ATOM 619 C CA . GLY A 1 77 ? 30.963 13.739 -29.828 1.00 62.69 77 GLY A CA 1
ATOM 620 C C . GLY A 1 77 ? 31.776 14.579 -30.823 1.00 62.69 77 GLY A C 1
ATOM 621 O O . GLY A 1 77 ? 31.215 15.421 -31.512 1.00 62.69 77 GLY A O 1
ATOM 622 N N . SER A 1 78 ? 33.086 14.349 -30.943 1.00 66.50 78 SER A N 1
ATOM 623 C CA . SER A 1 78 ? 33.966 15.139 -31.816 1.00 66.50 78 SER A CA 1
ATOM 624 C C . SER A 1 78 ? 33.773 14.881 -33.319 1.00 66.50 78 SER A C 1
ATOM 626 O O . SER A 1 78 ? 34.248 15.680 -34.126 1.00 66.50 78 SER A O 1
ATOM 628 N N . ARG A 1 79 ? 33.108 13.782 -33.719 1.00 77.25 79 ARG A N 1
ATOM 629 C CA . ARG A 1 79 ? 32.883 13.401 -35.130 1.00 77.25 79 ARG A CA 1
ATOM 630 C C . ARG A 1 79 ? 31.556 12.656 -35.331 1.00 77.25 79 ARG A C 1
ATOM 632 O O . ARG A 1 79 ? 31.542 11.437 -35.492 1.00 77.25 79 ARG A O 1
ATOM 639 N N . TYR A 1 80 ? 30.442 13.382 -35.338 1.00 88.88 80 TYR A N 1
ATOM 640 C CA . TYR A 1 80 ? 29.147 12.818 -35.729 1.00 88.88 80 TYR A CA 1
ATOM 641 C C . TYR A 1 80 ? 29.108 12.463 -37.226 1.00 88.88 80 TYR A C 1
ATOM 643 O O . TYR A 1 80 ? 29.540 13.244 -38.073 1.00 88.88 80 TYR A O 1
ATOM 651 N N . ASN A 1 81 ? 28.576 11.282 -37.554 1.00 91.69 81 ASN A N 1
ATOM 652 C CA . ASN A 1 81 ? 28.368 10.808 -38.920 1.00 91.69 81 ASN A CA 1
ATOM 653 C C . ASN A 1 81 ? 26.882 10.495 -39.179 1.00 91.69 81 ASN A C 1
ATOM 655 O O . ASN A 1 81 ? 26.393 9.406 -38.864 1.00 91.69 81 ASN A O 1
ATOM 659 N N . ALA A 1 82 ? 26.189 11.421 -39.844 1.00 91.38 82 ALA A N 1
ATOM 660 C CA . ALA A 1 82 ? 24.769 11.303 -40.191 1.00 91.38 82 ALA A CA 1
ATOM 661 C C . ALA A 1 82 ? 24.436 10.154 -41.170 1.00 91.38 82 ALA A C 1
ATOM 663 O O . ALA A 1 82 ? 23.272 9.787 -41.324 1.00 91.38 82 ALA A O 1
ATOM 664 N N . LEU A 1 83 ? 25.432 9.580 -41.856 1.00 91.75 83 LEU A N 1
ATOM 665 C CA . LEU A 1 83 ? 25.235 8.466 -42.793 1.00 91.75 83 LEU A CA 1
ATOM 666 C C . LEU A 1 83 ? 25.455 7.095 -42.142 1.00 91.75 83 LEU A C 1
ATOM 668 O O . LEU A 1 83 ? 25.142 6.070 -42.749 1.00 91.75 83 LEU A O 1
ATOM 672 N N . PHE A 1 84 ? 25.978 7.043 -40.914 1.00 92.25 84 PHE A N 1
ATOM 673 C CA . PHE A 1 84 ? 26.274 5.782 -40.240 1.00 92.25 84 PHE A CA 1
ATOM 674 C C . PHE A 1 84 ? 24.989 4.965 -40.007 1.00 92.25 84 PHE A C 1
ATOM 676 O O . PHE A 1 84 ? 24.127 5.372 -39.234 1.00 92.25 84 PHE A O 1
ATOM 683 N N . PHE A 1 85 ? 24.858 3.817 -40.685 1.00 91.31 85 PHE A N 1
ATOM 684 C CA . PHE A 1 85 ? 23.682 2.922 -40.662 1.00 91.31 85 PHE A CA 1
ATOM 685 C C . PHE A 1 85 ? 22.353 3.517 -41.156 1.00 91.31 85 PHE A C 1
ATOM 687 O O . PHE A 1 85 ? 21.329 2.833 -41.115 1.00 91.31 85 PHE A O 1
ATOM 694 N N . LYS A 1 86 ? 22.351 4.736 -41.705 1.00 88.56 86 LYS A N 1
ATOM 695 C CA . LYS A 1 86 ? 21.141 5.358 -42.261 1.00 88.56 86 LYS A CA 1
ATOM 696 C C . LYS A 1 86 ? 20.502 4.493 -43.358 1.00 88.56 86 LYS A C 1
ATOM 698 O O . LYS A 1 86 ? 19.294 4.281 -43.354 1.00 88.56 86 LYS A O 1
ATOM 703 N N . ASP A 1 87 ? 21.332 3.900 -44.213 1.00 88.00 87 ASP A N 1
ATOM 704 C CA . ASP A 1 87 ? 20.928 2.994 -45.296 1.00 88.00 87 ASP A CA 1
ATOM 705 C C . ASP A 1 87 ? 20.220 1.714 -44.814 1.00 88.00 87 ASP A C 1
ATOM 707 O O . ASP A 1 87 ? 19.490 1.072 -45.571 1.00 88.00 87 ASP A O 1
ATOM 711 N N . VAL A 1 88 ? 20.457 1.323 -43.559 1.00 86.62 88 VAL A N 1
ATOM 712 C CA . VAL A 1 88 ? 19.821 0.168 -42.918 1.00 86.62 88 VAL A CA 1
ATOM 713 C C . VAL A 1 88 ? 18.478 0.585 -42.326 1.00 86.62 88 VAL A C 1
ATOM 715 O O . VAL A 1 88 ? 17.482 -0.091 -42.566 1.00 86.62 88 VAL A O 1
ATOM 718 N N . PHE A 1 89 ? 18.422 1.722 -41.629 1.00 89.62 89 PHE A N 1
ATOM 719 C CA . PHE A 1 89 ? 17.200 2.222 -40.986 1.00 89.62 89 PHE A CA 1
ATOM 720 C C . PHE A 1 89 ? 16.098 2.642 -41.971 1.00 89.62 89 PHE A C 1
ATOM 722 O O . PHE A 1 89 ? 14.918 2.623 -41.623 1.00 89.62 89 PHE A O 1
ATOM 729 N N . GLU A 1 90 ? 16.455 2.987 -43.209 1.00 85.12 90 GLU A N 1
ATOM 730 C CA . GLU A 1 90 ? 15.490 3.297 -44.273 1.00 85.12 90 GLU A CA 1
ATOM 731 C C . GLU A 1 90 ? 14.806 2.045 -44.859 1.00 85.12 90 GLU A C 1
ATOM 733 O O . GLU A 1 90 ? 13.741 2.148 -45.471 1.00 85.12 90 GLU A O 1
ATOM 738 N N . LYS A 1 91 ? 15.373 0.849 -44.649 1.00 83.94 91 LYS A N 1
ATOM 739 C CA . LYS A 1 91 ? 14.822 -0.430 -45.127 1.00 83.94 91 LYS A CA 1
ATOM 740 C C . LYS A 1 91 ? 13.869 -1.052 -44.099 1.00 83.94 91 LYS A C 1
ATOM 742 O O . LYS A 1 91 ? 13.842 -0.680 -42.929 1.00 83.94 91 LYS A O 1
ATOM 747 N N . LYS A 1 92 ? 13.096 -2.063 -44.520 1.00 77.81 92 LYS A N 1
ATOM 748 C CA . LYS A 1 92 ? 12.350 -2.923 -43.584 1.00 77.81 92 LYS A CA 1
ATOM 749 C C . LYS A 1 92 ? 13.340 -3.789 -42.798 1.00 77.81 92 LYS A C 1
ATOM 751 O O . LYS A 1 92 ? 13.968 -4.674 -43.373 1.00 77.81 92 LYS A O 1
ATOM 756 N N . LEU A 1 93 ? 13.464 -3.527 -41.499 1.00 80.56 93 LEU A N 1
ATOM 757 C CA . LEU A 1 93 ? 14.471 -4.132 -40.617 1.00 80.56 93 LEU A CA 1
ATOM 758 C C . LEU A 1 93 ? 14.130 -5.558 -40.150 1.00 80.56 93 LEU A C 1
ATOM 760 O O . LEU A 1 93 ? 15.004 -6.240 -39.618 1.00 80.56 93 LEU A O 1
ATOM 764 N N . ARG A 1 94 ? 12.903 -6.038 -40.403 1.00 73.25 94 ARG A N 1
ATOM 765 C CA . ARG A 1 94 ? 12.434 -7.383 -40.026 1.00 73.25 94 ARG A CA 1
ATOM 766 C C . ARG A 1 94 ? 13.353 -8.529 -40.466 1.00 73.25 94 ARG A C 1
ATOM 768 O O . ARG A 1 94 ? 13.432 -9.548 -39.786 1.00 73.25 94 ARG A O 1
ATOM 775 N N . PHE A 1 95 ? 14.041 -8.374 -41.599 1.00 71.12 95 PHE A N 1
ATOM 776 C CA . PHE A 1 95 ? 15.004 -9.348 -42.112 1.00 71.12 95 PHE A CA 1
ATOM 777 C C . PHE A 1 95 ? 16.325 -8.646 -42.422 1.00 71.12 95 PHE A C 1
ATOM 779 O O . PHE A 1 95 ? 16.393 -7.818 -43.329 1.00 71.12 95 PHE A O 1
ATOM 786 N N . PHE A 1 96 ? 17.382 -8.987 -41.683 1.00 72.50 96 PHE A N 1
ATOM 787 C CA . PHE A 1 96 ? 18.713 -8.421 -41.884 1.00 72.50 96 PHE A CA 1
ATOM 788 C C . PHE A 1 96 ? 19.759 -9.506 -42.138 1.00 72.50 96 PHE A C 1
ATOM 790 O O . PHE A 1 96 ? 19.750 -10.566 -41.510 1.00 72.50 96 PHE A O 1
ATOM 797 N N . SER A 1 97 ? 20.680 -9.234 -43.064 1.00 78.56 97 SER A N 1
ATOM 798 C CA . SER A 1 97 ? 21.745 -10.166 -43.425 1.00 78.56 97 SER A CA 1
ATOM 799 C C . SER A 1 97 ? 22.783 -10.266 -42.308 1.00 78.56 97 SER A C 1
ATOM 801 O O . SER A 1 97 ? 23.472 -9.296 -41.990 1.00 78.56 97 SER A O 1
ATOM 803 N N . TYR A 1 98 ? 22.972 -11.473 -41.767 1.00 77.50 98 TYR A N 1
ATOM 804 C CA . TYR A 1 98 ? 24.045 -11.759 -40.809 1.00 77.50 98 TYR A CA 1
ATOM 805 C C . TYR A 1 98 ? 25.444 -11.435 -41.373 1.00 77.50 98 TYR A C 1
ATOM 807 O O . TYR A 1 98 ? 26.353 -11.059 -40.631 1.00 77.50 98 TYR A O 1
ATOM 815 N N . HIS A 1 99 ? 25.637 -11.523 -42.690 1.00 79.38 99 HIS A N 1
ATOM 816 C CA . HIS A 1 99 ? 26.913 -11.168 -43.311 1.00 79.38 99 HIS A CA 1
ATOM 817 C C . HIS A 1 99 ? 27.155 -9.653 -43.317 1.00 79.38 99 HIS A C 1
ATOM 819 O O . HIS A 1 99 ? 28.255 -9.212 -42.979 1.00 79.38 99 HIS A O 1
ATOM 825 N N . GLU A 1 100 ? 26.137 -8.847 -43.638 1.00 77.69 100 GLU A N 1
ATOM 826 C CA . GLU A 1 100 ? 26.237 -7.382 -43.563 1.00 77.69 100 GLU A CA 1
ATOM 827 C C . GLU A 1 100 ? 26.429 -6.913 -42.118 1.00 77.69 100 GLU A C 1
ATOM 829 O O . GLU A 1 100 ? 27.273 -6.055 -41.850 1.00 77.69 100 GLU A O 1
ATOM 834 N N . TYR A 1 101 ? 25.713 -7.546 -41.185 1.00 79.69 101 TYR A N 1
ATOM 835 C CA . TYR A 1 101 ? 25.885 -7.383 -39.745 1.00 79.69 101 TYR A CA 1
ATOM 836 C C . TYR A 1 101 ? 27.340 -7.578 -39.312 1.00 79.69 101 TYR A C 1
ATOM 838 O O . TYR A 1 101 ? 27.974 -6.663 -38.783 1.00 79.69 101 TYR A O 1
ATOM 846 N N . LYS A 1 102 ? 27.890 -8.767 -39.587 1.00 81.94 102 LYS A N 1
ATOM 847 C CA . LYS A 1 102 ? 29.236 -9.162 -39.164 1.00 81.94 102 LYS A CA 1
ATOM 848 C C . LYS A 1 102 ? 30.307 -8.263 -39.779 1.00 81.94 102 LYS A C 1
ATOM 850 O O . LYS A 1 102 ? 31.280 -7.936 -39.109 1.00 81.94 102 LYS A O 1
ATOM 855 N N . LYS A 1 103 ? 30.115 -7.821 -41.027 1.00 85.81 103 LYS A N 1
ATOM 856 C CA . LYS A 1 103 ? 31.041 -6.910 -41.715 1.00 85.81 103 LYS A CA 1
ATOM 857 C C . LYS A 1 103 ? 31.095 -5.526 -41.066 1.00 85.81 103 LYS A C 1
ATOM 859 O O . LYS A 1 103 ? 32.162 -4.921 -41.028 1.00 85.81 103 LYS A O 1
ATOM 864 N N . ARG A 1 104 ? 29.964 -5.006 -40.577 1.00 85.81 104 ARG A N 1
ATOM 865 C CA . ARG A 1 104 ? 29.899 -3.656 -39.991 1.00 85.81 104 ARG A CA 1
ATOM 866 C C . ARG A 1 104 ? 30.254 -3.623 -38.505 1.00 85.81 104 ARG A C 1
ATOM 868 O O . ARG A 1 104 ? 30.673 -2.572 -38.026 1.00 85.81 104 ARG A O 1
ATOM 875 N N . LEU A 1 105 ? 30.148 -4.740 -37.785 1.00 86.69 105 LEU A N 1
ATOM 876 C CA . LEU A 1 105 ? 30.399 -4.804 -36.341 1.00 86.69 105 LEU A CA 1
ATOM 877 C C . LEU A 1 105 ? 31.777 -4.247 -35.898 1.00 86.69 105 LEU A C 1
ATOM 879 O O . LEU A 1 105 ? 31.803 -3.475 -34.939 1.00 86.69 105 LEU A O 1
ATOM 883 N N . PRO A 1 106 ? 32.904 -4.507 -36.598 1.00 89.88 106 PRO A N 1
ATOM 884 C CA . PRO A 1 106 ? 34.209 -3.947 -36.224 1.00 89.88 106 PRO A CA 1
ATOM 885 C C . PRO A 1 106 ? 34.262 -2.411 -36.203 1.00 89.88 106 PRO A C 1
ATOM 887 O O . PRO A 1 106 ? 35.046 -1.832 -35.451 1.00 89.88 106 PRO A O 1
ATOM 890 N N . SER A 1 107 ? 33.408 -1.726 -36.977 1.00 90.31 107 SER A N 1
ATOM 891 C CA . SER A 1 107 ? 33.366 -0.253 -37.005 1.00 90.31 107 SER A CA 1
ATOM 892 C C . SER A 1 107 ? 32.959 0.361 -35.656 1.00 90.31 107 SER A C 1
ATOM 894 O O . SER A 1 107 ? 33.354 1.483 -35.340 1.00 90.31 107 SER A O 1
ATOM 896 N N . PHE A 1 108 ? 32.258 -0.396 -34.806 1.00 88.69 108 PHE A N 1
ATOM 897 C CA . PHE A 1 108 ? 31.903 0.013 -33.448 1.00 88.69 108 PHE A CA 1
ATOM 898 C C . PHE A 1 108 ? 33.080 -0.043 -32.464 1.00 88.69 108 PHE A C 1
ATOM 900 O O . PHE A 1 108 ? 32.922 0.318 -31.298 1.00 88.69 108 PHE A O 1
ATOM 907 N N . GLY A 1 109 ? 34.280 -0.452 -32.889 1.00 84.62 109 GLY A N 1
ATOM 908 C CA . GLY A 1 109 ? 35.499 -0.235 -32.104 1.00 84.62 109 GLY A CA 1
ATOM 909 C C . GLY A 1 109 ? 35.772 1.254 -31.844 1.00 84.62 109 GLY A C 1
ATOM 910 O O . GLY A 1 109 ? 36.373 1.603 -30.833 1.00 84.62 109 GLY A O 1
ATOM 911 N N . GLN A 1 110 ? 35.276 2.137 -32.715 1.00 86.88 110 GLN A N 1
ATOM 912 C CA . GLN A 1 110 ? 35.452 3.586 -32.623 1.00 86.88 110 GLN A CA 1
ATOM 913 C C . GLN A 1 110 ? 34.300 4.248 -31.849 1.00 86.88 110 GLN A C 1
ATOM 915 O O . GLN A 1 110 ? 33.130 4.070 -32.190 1.00 86.88 110 GLN A O 1
ATOM 920 N N . LEU A 1 111 ? 34.627 5.065 -30.838 1.00 87.50 111 LEU A N 1
ATOM 921 C CA . LEU A 1 111 ? 33.638 5.717 -29.963 1.00 87.50 111 LEU A CA 1
ATOM 922 C C . LEU A 1 111 ? 32.664 6.633 -30.725 1.00 87.50 111 LEU A C 1
ATOM 924 O O . LEU A 1 111 ? 31.471 6.630 -30.447 1.00 87.50 111 LEU A O 1
ATOM 928 N N . TYR A 1 112 ? 33.138 7.363 -31.736 1.00 87.44 112 TYR A N 1
ATOM 929 C CA . TYR A 1 112 ? 32.291 8.266 -32.524 1.00 87.44 112 TYR A CA 1
ATOM 930 C C . TYR A 1 112 ? 31.262 7.531 -33.405 1.00 87.44 112 TYR A C 1
ATOM 932 O O . TYR A 1 112 ? 30.190 8.068 -33.683 1.00 87.44 112 TYR A O 1
ATOM 940 N N 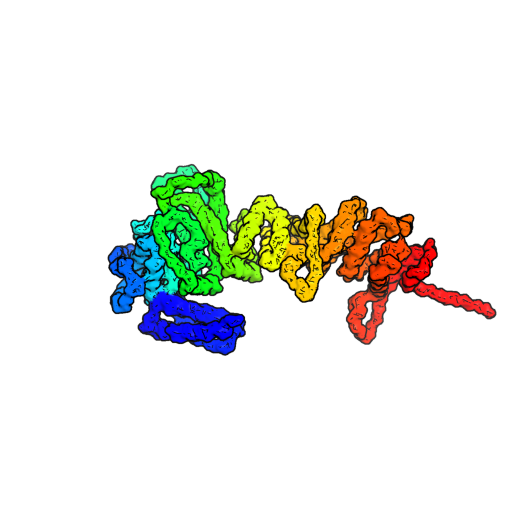. ASN A 1 113 ? 31.537 6.282 -33.803 1.00 91.69 113 ASN A N 1
ATOM 941 C CA . ASN A 1 113 ? 30.562 5.449 -34.511 1.00 91.69 113 ASN A CA 1
ATOM 942 C C . ASN A 1 113 ? 29.476 4.936 -33.561 1.00 91.69 113 ASN A C 1
ATOM 944 O O . ASN A 1 113 ? 28.314 4.893 -33.950 1.00 91.69 113 ASN A O 1
ATOM 948 N N . ARG A 1 114 ? 29.823 4.603 -32.307 1.00 91.12 114 ARG A N 1
ATOM 949 C CA . ARG A 1 114 ? 28.833 4.266 -31.264 1.00 91.12 114 ARG A CA 1
ATOM 950 C C . ARG A 1 114 ? 27.899 5.446 -31.005 1.00 91.12 114 ARG A C 1
ATOM 952 O O . ARG A 1 114 ? 26.684 5.287 -31.064 1.00 91.12 114 ARG A O 1
ATOM 959 N N . TYR A 1 115 ? 28.485 6.627 -30.834 1.00 90.62 115 TYR A N 1
ATOM 960 C CA . TYR A 1 115 ? 27.766 7.886 -30.679 1.00 90.62 115 TYR A CA 1
ATOM 961 C C . TYR A 1 115 ? 26.815 8.157 -31.858 1.00 90.62 115 TYR A C 1
ATOM 963 O O . TYR A 1 115 ? 25.612 8.334 -31.667 1.00 90.62 115 TYR A O 1
ATOM 971 N N . SER A 1 116 ? 27.332 8.097 -33.092 1.00 93.69 116 SER A N 1
ATOM 972 C CA . SER A 1 116 ? 26.545 8.327 -34.313 1.00 93.69 116 SER A CA 1
ATOM 973 C C . SER A 1 116 ? 25.431 7.295 -34.497 1.00 93.69 116 SER A C 1
ATOM 975 O O . SER A 1 116 ? 24.328 7.647 -34.901 1.00 93.69 116 SER A O 1
ATOM 977 N N . PHE A 1 117 ? 25.687 6.026 -34.163 1.00 95.25 117 PHE A N 1
ATOM 978 C CA . PHE A 1 117 ? 24.687 4.961 -34.218 1.00 95.25 117 PHE A CA 1
ATOM 979 C C . PHE A 1 117 ? 23.486 5.247 -33.324 1.00 95.25 117 PHE A C 1
ATOM 981 O O . PHE A 1 117 ? 22.345 5.126 -33.772 1.00 95.25 117 PHE A O 1
ATOM 988 N N . VAL A 1 118 ? 23.742 5.633 -32.073 1.00 94.88 118 VAL A N 1
ATOM 989 C CA . VAL A 1 118 ? 22.689 5.938 -31.101 1.00 94.88 118 VAL A CA 1
ATOM 990 C C . VAL A 1 118 ? 21.866 7.137 -31.568 1.00 94.88 118 VAL A C 1
ATOM 992 O O . VAL A 1 118 ? 20.638 7.051 -31.586 1.00 94.88 118 VAL A O 1
ATOM 995 N N . ILE A 1 119 ? 22.516 8.205 -32.044 1.00 94.56 119 ILE A N 1
ATOM 996 C CA . ILE A 1 119 ? 21.818 9.382 -32.585 1.00 94.56 119 ILE A CA 1
ATOM 997 C C . ILE A 1 119 ? 20.939 9.012 -33.777 1.00 94.56 119 ILE A C 1
ATOM 999 O O . ILE A 1 119 ? 19.738 9.285 -33.767 1.00 94.56 119 ILE A O 1
ATOM 1003 N N . ASN A 1 120 ? 21.510 8.341 -34.777 1.00 96.19 120 ASN A N 1
ATOM 1004 C CA . ASN A 1 120 ? 20.783 7.973 -35.990 1.00 96.19 120 ASN A CA 1
ATOM 1005 C C . ASN A 1 120 ? 19.616 7.019 -35.686 1.00 96.19 120 ASN A C 1
ATOM 1007 O O . ASN A 1 120 ? 18.586 7.087 -36.355 1.00 96.19 120 ASN A O 1
ATOM 1011 N N . SER A 1 121 ? 19.738 6.178 -34.651 1.00 97.38 121 SER A N 1
ATOM 1012 C CA . SER A 1 121 ? 18.652 5.303 -34.190 1.00 97.38 121 SER A CA 1
ATOM 1013 C C . SER A 1 121 ? 17.486 6.104 -33.603 1.00 97.38 121 SER A C 1
ATOM 1015 O O . SER A 1 121 ? 16.338 5.855 -33.958 1.00 97.38 121 SER A O 1
ATOM 1017 N N . PHE A 1 122 ? 17.750 7.107 -32.759 1.00 97.50 122 PHE A N 1
ATOM 1018 C CA . PHE A 1 122 ? 16.692 7.974 -32.225 1.00 97.50 122 PHE A CA 1
ATOM 1019 C C . PHE A 1 122 ? 16.040 8.846 -33.304 1.00 97.50 122 PHE A C 1
ATOM 1021 O O . PHE A 1 122 ? 14.824 9.037 -33.284 1.00 97.50 122 PHE A O 1
ATOM 1028 N N . ILE A 1 123 ? 16.814 9.325 -34.283 1.00 96.31 123 ILE A N 1
ATOM 1029 C CA . ILE A 1 123 ? 16.270 10.045 -35.444 1.00 96.31 123 ILE A CA 1
ATOM 1030 C C . ILE A 1 123 ? 15.343 9.127 -36.254 1.00 96.31 123 ILE A C 1
ATOM 1032 O O . ILE A 1 123 ? 14.250 9.545 -36.635 1.00 96.31 123 ILE A O 1
ATOM 1036 N N . ALA A 1 124 ? 15.747 7.875 -36.491 1.00 96.19 124 ALA A N 1
ATOM 1037 C CA . ALA A 1 124 ? 14.909 6.891 -37.172 1.00 96.19 124 ALA A CA 1
ATOM 1038 C C . ALA A 1 124 ? 13.622 6.598 -36.387 1.00 96.19 124 ALA A C 1
ATOM 1040 O O . ALA A 1 124 ? 12.540 6.650 -36.969 1.00 96.19 124 ALA A O 1
ATOM 1041 N N . ALA A 1 125 ? 13.724 6.379 -35.071 1.00 95.75 125 ALA A N 1
ATOM 1042 C CA . ALA A 1 125 ? 12.574 6.159 -34.197 1.00 95.75 125 ALA A CA 1
ATOM 1043 C C . ALA A 1 125 ? 11.579 7.328 -34.258 1.00 95.75 125 ALA A C 1
ATOM 1045 O O . ALA A 1 125 ? 10.393 7.103 -34.489 1.00 95.75 125 ALA A O 1
ATOM 1046 N N . LYS A 1 126 ? 12.063 8.576 -34.153 1.00 93.94 126 LYS A N 1
ATOM 1047 C CA . LYS A 1 126 ? 11.238 9.784 -34.322 1.00 93.94 126 LYS A CA 1
ATOM 1048 C C . LYS A 1 126 ? 10.458 9.743 -35.638 1.00 93.94 126 LYS A C 1
ATOM 1050 O O . LYS A 1 126 ? 9.250 9.942 -35.647 1.00 93.94 126 LYS A O 1
ATOM 1055 N N . ASN A 1 127 ? 11.139 9.441 -36.742 1.00 92.75 127 ASN A N 1
ATOM 1056 C CA . ASN A 1 127 ? 10.538 9.435 -38.077 1.00 92.75 127 ASN A CA 1
ATOM 1057 C C . ASN A 1 127 ? 9.524 8.296 -38.293 1.00 92.75 127 ASN A C 1
ATOM 1059 O O . ASN A 1 127 ? 8.757 8.343 -39.254 1.00 92.75 127 ASN A O 1
ATOM 1063 N N . PHE A 1 128 ? 9.514 7.268 -37.440 1.00 91.12 128 PHE A N 1
ATOM 1064 C CA . PHE A 1 128 ? 8.526 6.185 -37.497 1.00 91.12 128 PHE A CA 1
ATOM 1065 C C . PHE A 1 128 ? 7.206 6.542 -36.807 1.00 91.12 128 PHE A C 1
ATOM 1067 O O . PHE A 1 128 ? 6.219 5.836 -37.008 1.00 91.12 128 PHE A O 1
ATOM 1074 N N . MET A 1 129 ? 7.142 7.660 -36.075 1.00 88.81 129 MET A N 1
ATOM 1075 C CA . MET A 1 129 ? 5.908 8.176 -35.476 1.00 88.81 129 MET A CA 1
ATOM 1076 C C . MET A 1 129 ? 5.183 7.098 -34.643 1.00 88.81 129 MET A C 1
ATOM 1078 O O . MET A 1 129 ? 5.726 6.603 -33.659 1.00 88.81 129 MET A O 1
ATOM 1082 N N . ARG A 1 130 ? 3.960 6.710 -35.030 1.00 85.81 130 ARG A N 1
ATOM 1083 C CA . ARG A 1 130 ? 3.146 5.694 -34.339 1.00 85.81 130 ARG A CA 1
ATOM 1084 C C . ARG A 1 130 ? 3.209 4.296 -34.955 1.00 85.81 130 ARG A C 1
ATOM 1086 O O . ARG A 1 130 ? 2.367 3.450 -34.653 1.00 85.81 130 ARG A O 1
ATOM 1093 N N . ASP A 1 131 ? 4.170 4.044 -35.837 1.00 88.44 131 ASP A N 1
ATOM 1094 C CA . ASP A 1 131 ? 4.358 2.725 -36.435 1.00 88.44 131 ASP A CA 1
ATOM 1095 C C . ASP A 1 131 ? 5.093 1.800 -35.454 1.00 88.44 131 ASP A C 1
ATOM 1097 O O . ASP A 1 131 ? 6.325 1.718 -35.431 1.00 88.44 131 ASP A O 1
ATOM 1101 N N . HIS A 1 132 ? 4.311 1.125 -34.609 1.00 87.75 132 HIS A N 1
ATOM 1102 C CA . HIS A 1 132 ? 4.834 0.225 -33.586 1.00 87.75 132 HIS A CA 1
ATOM 1103 C C . HIS A 1 132 ? 5.692 -0.900 -34.179 1.00 87.75 132 HIS A C 1
ATOM 1105 O O . HIS A 1 132 ? 6.739 -1.219 -33.620 1.00 87.75 132 HIS A O 1
ATOM 1111 N N . ASP A 1 133 ? 5.300 -1.469 -35.322 1.00 88.06 133 ASP A N 1
ATOM 1112 C CA . ASP A 1 133 ? 6.038 -2.566 -35.956 1.00 88.06 133 ASP A CA 1
ATOM 1113 C C . ASP A 1 133 ? 7.437 -2.106 -36.381 1.00 88.06 133 ASP A C 1
ATOM 1115 O O . ASP A 1 133 ? 8.431 -2.785 -36.118 1.00 88.06 133 ASP A O 1
ATOM 1119 N N . ARG A 1 134 ? 7.546 -0.911 -36.976 1.00 90.62 134 ARG A N 1
ATOM 1120 C CA . ARG A 1 134 ? 8.852 -0.348 -37.351 1.00 90.62 134 ARG A CA 1
ATOM 1121 C C . ARG A 1 134 ? 9.704 0.013 -36.140 1.00 90.62 134 ARG A C 1
ATOM 1123 O O . ARG A 1 134 ? 10.919 -0.188 -36.181 1.00 90.62 134 ARG A O 1
ATOM 1130 N N . LEU A 1 135 ? 9.096 0.529 -35.071 1.00 92.31 135 LEU A N 1
ATOM 1131 C CA . LEU A 1 135 ? 9.793 0.792 -33.808 1.00 92.31 135 LEU A CA 1
ATOM 1132 C C . LEU A 1 135 ? 10.307 -0.510 -33.176 1.00 92.31 135 LEU A C 1
ATOM 1134 O O . LEU A 1 135 ? 11.449 -0.555 -32.716 1.00 92.31 135 LEU A O 1
ATOM 1138 N N . ALA A 1 136 ? 9.507 -1.577 -33.202 1.00 91.81 136 ALA A N 1
ATOM 1139 C CA . ALA A 1 136 ? 9.872 -2.898 -32.699 1.00 91.81 136 ALA A CA 1
ATOM 1140 C C . ALA A 1 136 ? 10.999 -3.534 -33.520 1.00 91.81 136 ALA A C 1
ATOM 1142 O O . ALA A 1 136 ? 11.965 -4.036 -32.938 1.00 91.81 136 ALA A O 1
ATOM 1143 N N . ASP A 1 137 ? 10.934 -3.455 -34.851 1.00 91.69 137 ASP A N 1
ATOM 1144 C CA . ASP A 1 137 ? 11.995 -3.939 -35.736 1.00 91.69 137 ASP A CA 1
ATOM 1145 C C . ASP A 1 137 ? 13.313 -3.170 -35.510 1.00 91.69 137 ASP A C 1
ATOM 1147 O O . ASP A 1 137 ? 14.388 -3.774 -35.425 1.00 91.69 137 ASP A O 1
ATOM 1151 N N . LEU A 1 138 ? 13.245 -1.840 -35.353 1.00 94.88 138 LEU A N 1
ATOM 1152 C CA . LEU A 1 138 ? 14.409 -1.009 -35.030 1.00 94.88 138 LEU A CA 1
ATOM 1153 C C . LEU A 1 138 ? 15.002 -1.371 -33.670 1.00 94.88 138 LEU A C 1
ATOM 1155 O O . LEU A 1 138 ? 16.211 -1.567 -33.562 1.00 94.88 138 LEU A O 1
ATOM 1159 N N . ALA A 1 139 ? 14.167 -1.510 -32.640 1.00 94.88 139 ALA A N 1
ATOM 1160 C CA . ALA A 1 139 ? 14.615 -1.890 -31.305 1.00 94.88 139 ALA A CA 1
ATOM 1161 C C . ALA A 1 139 ? 15.227 -3.294 -31.288 1.00 94.88 139 ALA A C 1
ATOM 1163 O O . ALA A 1 139 ? 16.256 -3.502 -30.646 1.00 94.88 139 ALA A O 1
ATOM 1164 N N . ALA A 1 140 ? 14.658 -4.251 -32.029 1.00 92.75 140 ALA A N 1
ATOM 1165 C CA . ALA A 1 140 ? 15.231 -5.583 -32.187 1.00 92.75 140 ALA A CA 1
ATOM 1166 C C . ALA A 1 140 ? 16.627 -5.513 -32.821 1.00 92.75 140 ALA A C 1
ATOM 1168 O O . ALA A 1 140 ? 17.572 -6.104 -32.289 1.00 92.75 140 ALA A O 1
ATOM 1169 N N . PHE A 1 141 ? 16.780 -4.740 -33.898 1.00 92.81 141 PHE A N 1
ATOM 1170 C CA . PHE A 1 141 ? 18.060 -4.523 -34.566 1.00 92.81 141 PHE A CA 1
ATOM 1171 C C . PHE A 1 141 ? 19.102 -3.862 -33.647 1.00 92.81 141 PHE A C 1
ATOM 1173 O O . PHE A 1 141 ? 20.203 -4.389 -33.463 1.00 92.81 141 PHE A O 1
ATOM 1180 N N . CYS A 1 142 ? 18.749 -2.745 -33.009 1.00 94.38 142 CYS A N 1
ATOM 1181 C CA . CYS A 1 142 ? 19.601 -2.059 -32.037 1.00 94.38 142 CYS A CA 1
ATOM 1182 C C . CYS A 1 142 ? 19.945 -2.968 -30.848 1.00 94.38 142 CYS A C 1
ATOM 1184 O O . CYS A 1 142 ? 21.082 -2.959 -30.371 1.00 94.38 142 CYS A O 1
ATOM 1186 N N . GLY A 1 143 ? 19.007 -3.813 -30.417 1.00 92.81 143 GLY A N 1
ATOM 1187 C CA . GLY A 1 143 ? 19.216 -4.850 -29.414 1.00 92.81 143 GLY A CA 1
ATOM 1188 C C . GLY A 1 143 ? 20.256 -5.878 -29.855 1.00 92.81 143 GLY A C 1
ATOM 1189 O O . GLY A 1 143 ? 21.140 -6.213 -29.073 1.00 92.81 143 GLY A O 1
ATOM 1190 N N . HIS A 1 144 ? 20.211 -6.356 -31.104 1.00 90.88 144 HIS A N 1
ATOM 1191 C CA . HIS A 1 144 ? 21.216 -7.282 -31.640 1.00 90.88 144 HIS A CA 1
ATOM 1192 C C . HIS A 1 144 ? 22.616 -6.661 -31.693 1.00 90.88 144 HIS A C 1
ATOM 1194 O O . HIS A 1 144 ? 23.602 -7.347 -31.439 1.00 90.88 144 HIS A O 1
ATOM 1200 N N . ILE A 1 145 ? 22.736 -5.374 -32.017 1.00 91.25 145 ILE A N 1
ATOM 1201 C CA . ILE A 1 145 ? 24.028 -4.670 -32.003 1.00 91.25 145 ILE A CA 1
ATOM 1202 C C . ILE A 1 145 ? 24.518 -4.492 -30.557 1.00 91.25 145 ILE A C 1
ATOM 1204 O O . ILE A 1 145 ? 25.660 -4.820 -30.232 1.00 91.25 145 ILE A O 1
ATOM 1208 N N . SER A 1 146 ? 23.624 -4.074 -29.659 1.00 91.81 146 SER A N 1
ATOM 1209 C CA . SER A 1 146 ? 23.905 -3.934 -28.222 1.00 91.81 146 SER A CA 1
ATOM 1210 C C . SER A 1 146 ? 24.280 -5.270 -27.574 1.00 91.81 146 SER A C 1
ATOM 1212 O O . SER A 1 146 ? 25.066 -5.290 -26.626 1.00 91.81 146 SER A O 1
ATOM 1214 N N . ALA A 1 147 ? 23.767 -6.388 -28.108 1.00 89.25 147 ALA A N 1
ATOM 1215 C CA . ALA A 1 147 ? 24.102 -7.754 -27.708 1.00 89.25 147 ALA A CA 1
ATOM 1216 C C . ALA A 1 147 ? 25.608 -8.056 -27.814 1.00 89.25 147 ALA A C 1
ATOM 1218 O O . ALA A 1 147 ? 26.163 -8.735 -26.952 1.00 89.25 147 ALA A O 1
ATOM 1219 N N . GLN A 1 148 ? 26.262 -7.493 -28.831 1.00 87.31 148 GLN A N 1
ATOM 1220 C CA . GLN A 1 148 ? 27.685 -7.687 -29.123 1.00 87.31 148 GLN A CA 1
ATOM 1221 C C . GLN A 1 148 ? 28.585 -6.588 -28.563 1.00 87.31 148 GLN A C 1
ATOM 1223 O O . GLN A 1 148 ? 29.781 -6.803 -28.385 1.00 87.31 148 GLN A O 1
ATOM 1228 N N . ILE A 1 149 ? 28.036 -5.395 -28.320 1.00 89.12 149 ILE A N 1
ATOM 1229 C CA . ILE A 1 149 ? 28.799 -4.231 -27.860 1.00 89.12 149 ILE A CA 1
ATOM 1230 C C . ILE A 1 149 ? 28.209 -3.766 -26.524 1.00 89.12 149 ILE A C 1
ATOM 1232 O O . ILE A 1 149 ? 27.405 -2.834 -26.501 1.00 89.12 149 ILE A O 1
ATOM 1236 N N . PRO A 1 150 ? 28.614 -4.391 -25.400 1.00 85.75 150 PRO A N 1
ATOM 1237 C CA . PRO A 1 150 ? 28.171 -4.032 -24.053 1.00 85.75 150 PRO A CA 1
ATOM 1238 C C . PRO A 1 150 ? 28.167 -2.531 -23.764 1.00 85.75 150 PRO A C 1
ATOM 1240 O O . PRO A 1 150 ? 27.177 -2.014 -23.262 1.00 85.75 150 PRO A O 1
ATOM 1243 N N . ALA A 1 151 ? 29.232 -1.829 -24.168 1.00 87.50 151 ALA A N 1
ATOM 1244 C CA . ALA A 1 151 ? 29.419 -0.401 -23.921 1.00 87.50 151 ALA A CA 1
ATOM 1245 C C . ALA A 1 151 ? 28.328 0.503 -24.528 1.00 87.50 151 ALA A C 1
ATOM 1247 O O . ALA A 1 151 ? 28.221 1.656 -24.126 1.00 87.50 151 ALA A O 1
ATOM 1248 N N . LEU A 1 152 ? 27.508 0.009 -25.469 1.00 91.69 152 LEU A N 1
ATOM 1249 C CA . LEU A 1 152 ? 26.356 0.766 -25.969 1.00 91.69 152 LEU A CA 1
ATOM 1250 C C . LEU A 1 152 ? 25.287 0.993 -24.895 1.00 91.69 152 LEU A C 1
ATOM 1252 O O . LEU A 1 152 ? 24.509 1.928 -25.028 1.00 91.69 152 LEU A O 1
ATOM 1256 N N . ALA A 1 153 ? 25.251 0.191 -23.829 1.00 91.94 153 ALA A N 1
ATOM 1257 C CA . ALA A 1 153 ? 24.316 0.400 -22.728 1.00 91.94 153 ALA A CA 1
ATOM 1258 C C . ALA A 1 153 ? 24.457 1.802 -22.103 1.00 91.94 153 ALA A C 1
ATOM 1260 O O . ALA A 1 153 ? 23.450 2.461 -21.850 1.00 91.94 153 ALA A O 1
ATOM 1261 N N . ASP A 1 154 ? 25.692 2.278 -21.912 1.00 89.62 154 ASP A N 1
ATOM 1262 C CA . ASP A 1 154 ? 25.976 3.629 -21.406 1.00 89.62 154 ASP A CA 1
ATOM 1263 C C . ASP A 1 154 ? 25.560 4.713 -22.401 1.00 89.62 154 ASP A C 1
ATOM 1265 O O . ASP A 1 154 ? 24.956 5.714 -22.021 1.00 89.62 154 ASP A O 1
ATOM 1269 N N . GLU A 1 155 ? 25.846 4.482 -23.683 1.00 91.50 155 GLU A N 1
ATOM 1270 C CA . GLU A 1 155 ? 25.519 5.393 -24.781 1.00 91.50 155 GLU A CA 1
ATOM 1271 C C . GLU A 1 155 ? 23.993 5.582 -24.904 1.00 91.50 155 GLU A C 1
ATOM 1273 O O . GLU A 1 155 ? 23.511 6.710 -25.015 1.00 91.50 155 GLU A O 1
ATOM 1278 N N . TRP A 1 156 ? 23.208 4.499 -24.788 1.00 94.94 156 TRP A N 1
ATOM 1279 C CA . TRP A 1 156 ? 21.743 4.573 -24.749 1.00 94.94 156 TRP A CA 1
ATOM 1280 C C . TRP A 1 156 ? 21.247 5.395 -23.558 1.00 94.94 156 TRP A C 1
ATOM 1282 O O . TRP A 1 156 ? 20.455 6.317 -23.744 1.00 94.94 156 TRP A O 1
ATOM 1292 N N . VAL A 1 157 ? 21.721 5.098 -22.342 1.00 93.00 157 VAL A N 1
ATOM 1293 C CA . VAL A 1 157 ? 21.295 5.807 -21.121 1.00 93.00 157 VAL A CA 1
ATOM 1294 C C . VAL A 1 157 ? 21.626 7.298 -21.204 1.00 93.00 157 VAL A C 1
ATOM 1296 O O . VAL A 1 157 ? 20.802 8.133 -20.831 1.00 93.00 157 VAL A O 1
ATOM 1299 N N . ALA A 1 158 ? 22.795 7.653 -21.732 1.00 90.38 158 ALA A N 1
ATOM 1300 C CA . ALA A 1 158 ? 23.211 9.042 -21.883 1.00 90.38 158 ALA A CA 1
ATOM 1301 C C . ALA A 1 158 ? 22.425 9.809 -22.942 1.00 90.38 158 ALA A C 1
ATOM 1303 O O . ALA A 1 158 ? 22.047 10.955 -22.697 1.00 90.38 158 ALA A O 1
ATOM 1304 N N . ALA A 1 159 ? 22.133 9.184 -24.083 1.00 93.06 159 ALA A N 1
ATOM 1305 C CA . ALA A 1 159 ? 21.280 9.780 -25.100 1.00 93.06 159 ALA A CA 1
ATOM 1306 C C . ALA A 1 159 ? 19.863 10.028 -24.561 1.00 93.06 159 ALA A C 1
ATOM 1308 O O . ALA A 1 159 ? 19.343 11.134 -24.697 1.00 93.06 159 ALA A O 1
ATOM 1309 N N . ILE A 1 160 ? 19.271 9.050 -23.862 1.00 95.44 160 ILE A N 1
ATOM 1310 C CA . ILE A 1 160 ? 17.949 9.206 -23.231 1.00 95.44 160 ILE A CA 1
ATOM 1311 C C . ILE A 1 160 ? 17.984 10.337 -22.197 1.00 95.44 160 ILE A C 1
ATOM 1313 O O . ILE A 1 160 ? 17.123 11.215 -22.198 1.00 95.44 160 ILE A O 1
ATOM 1317 N N . LYS A 1 161 ? 19.021 10.375 -21.353 1.00 91.69 161 LYS A N 1
ATOM 1318 C CA . LYS A 1 161 ? 19.240 11.459 -20.389 1.00 91.69 161 LYS A CA 1
ATOM 1319 C C . LYS A 1 161 ? 19.328 12.827 -21.071 1.00 91.69 161 LYS A C 1
ATOM 1321 O O . LYS A 1 161 ? 18.749 13.778 -20.553 1.00 91.69 161 LYS A O 1
ATOM 1326 N N . ALA A 1 162 ? 20.018 12.940 -22.206 1.00 90.62 162 ALA A N 1
ATOM 1327 C CA . ALA A 1 162 ? 20.145 14.192 -22.949 1.00 90.62 162 ALA A CA 1
ATOM 1328 C C . ALA A 1 162 ? 18.796 14.686 -23.501 1.00 90.62 162 ALA A C 1
ATOM 1330 O O . ALA A 1 162 ? 18.500 15.875 -23.378 1.00 90.62 162 ALA A O 1
ATOM 1331 N N . LEU A 1 163 ? 17.960 13.779 -24.025 1.00 92.31 163 LEU A N 1
ATOM 1332 C CA . LEU A 1 163 ? 16.594 14.089 -24.477 1.00 92.31 163 LEU A CA 1
ATOM 1333 C C . LEU A 1 163 ? 15.697 14.556 -23.318 1.00 92.31 163 LEU A C 1
ATOM 1335 O O . LEU A 1 163 ? 14.942 15.515 -23.447 1.00 92.31 163 LEU A O 1
ATOM 1339 N N . CYS A 1 164 ? 15.807 13.897 -22.165 1.00 92.00 164 CYS A N 1
ATOM 1340 C CA . CYS A 1 164 ? 15.018 14.201 -20.973 1.00 92.00 164 CYS A CA 1
ATOM 1341 C C . CYS A 1 164 ? 15.494 15.455 -20.210 1.00 92.00 164 CYS A C 1
ATOM 1343 O O . CYS A 1 164 ? 14.700 16.086 -19.516 1.00 92.00 164 CYS A O 1
ATOM 1345 N N . CYS A 1 165 ? 16.775 15.826 -20.320 1.00 84.75 165 CYS A N 1
ATOM 1346 C CA . CYS A 1 165 ? 17.413 16.906 -19.556 1.00 84.75 165 CYS A CA 1
ATOM 1347 C C . CYS A 1 165 ? 17.976 18.006 -20.479 1.00 84.75 165 CYS A C 1
ATOM 1349 O O . CYS A 1 165 ? 19.170 18.324 -20.425 1.00 84.75 165 CYS A O 1
ATOM 1351 N N . THR A 1 166 ? 17.121 18.612 -21.309 1.00 70.38 166 THR A N 1
ATOM 1352 C CA . THR A 1 166 ? 17.485 19.572 -22.377 1.00 70.38 166 THR A CA 1
ATOM 1353 C C . THR A 1 166 ? 18.413 20.707 -21.923 1.00 70.38 166 THR A C 1
ATOM 1355 O O . THR A 1 166 ? 19.320 21.094 -22.657 1.00 70.38 166 THR A O 1
ATOM 1358 N N . THR A 1 167 ? 18.273 21.206 -20.691 1.00 62.50 167 THR A N 1
ATOM 1359 C CA . THR A 1 167 ? 19.082 22.323 -20.166 1.00 62.50 167 THR A CA 1
ATOM 1360 C C . THR A 1 167 ? 20.428 21.907 -19.563 1.00 62.50 167 THR A C 1
ATOM 1362 O O . THR A 1 167 ? 21.297 22.759 -19.404 1.00 62.50 167 THR A O 1
ATOM 1365 N N . ALA A 1 168 ? 20.613 20.625 -19.223 1.00 55.66 168 ALA A N 1
ATOM 1366 C CA . ALA A 1 168 ? 21.882 20.058 -18.742 1.00 55.66 168 ALA A CA 1
ATOM 1367 C C . ALA A 1 168 ? 22.705 19.417 -19.880 1.00 55.66 168 ALA A C 1
ATOM 1369 O O . ALA A 1 168 ? 23.828 18.954 -19.665 1.00 55.66 168 ALA A O 1
ATOM 1370 N N . SER A 1 169 ? 22.148 19.401 -21.095 1.00 54.31 169 SER A N 1
ATOM 1371 C CA . SER A 1 169 ? 22.664 18.680 -22.260 1.00 54.31 169 SER A CA 1
ATOM 1372 C C . SER A 1 169 ? 24.071 19.100 -22.696 1.00 54.31 169 SER A C 1
ATOM 1374 O O . SER A 1 169 ? 24.822 18.250 -23.179 1.00 54.31 169 SER A O 1
ATOM 1376 N N . GLN A 1 170 ? 24.477 20.349 -22.424 1.00 51.97 170 GLN A N 1
ATOM 1377 C CA . GLN A 1 170 ? 25.832 20.858 -22.691 1.00 51.97 170 GLN A CA 1
ATOM 1378 C C . GLN A 1 170 ? 26.935 20.035 -21.996 1.00 51.97 170 GLN A C 1
ATOM 1380 O O . GLN A 1 170 ? 28.067 20.019 -22.467 1.00 51.97 170 GLN A O 1
ATOM 1385 N N . HIS A 1 171 ? 26.605 19.295 -20.929 1.00 54.56 171 HIS A N 1
ATOM 1386 C CA . HIS A 1 171 ? 27.535 18.418 -20.207 1.00 54.56 171 HIS A CA 1
ATOM 1387 C C . HIS A 1 171 ? 27.317 16.916 -20.470 1.00 54.56 171 HIS A C 1
ATOM 1389 O O . HIS A 1 171 ? 28.066 16.095 -19.950 1.00 54.56 171 HIS A O 1
ATOM 1395 N N . THR A 1 172 ? 26.301 16.534 -21.256 1.00 61.00 172 THR A N 1
ATOM 1396 C CA . THR A 1 172 ? 25.931 15.117 -21.493 1.00 61.00 172 THR A CA 1
ATOM 1397 C C . THR A 1 172 ? 26.582 14.491 -22.728 1.00 61.00 172 THR A C 1
ATOM 1399 O O . THR A 1 172 ? 26.441 13.294 -22.948 1.00 61.00 172 THR A O 1
ATOM 1402 N N . GLY A 1 173 ? 27.280 15.279 -23.550 1.00 73.31 173 GLY A N 1
ATOM 1403 C CA . GLY A 1 173 ? 27.985 14.796 -24.742 1.00 73.31 173 GLY A CA 1
ATOM 1404 C C . GLY A 1 173 ? 27.107 14.512 -25.968 1.00 73.31 173 GLY A C 1
ATOM 1405 O O . GLY A 1 173 ? 27.666 14.371 -27.047 1.00 73.31 173 GLY A O 1
ATOM 1406 N N . TYR A 1 174 ? 25.771 14.501 -25.838 1.00 85.50 174 TYR A N 1
ATOM 1407 C CA . TYR A 1 174 ? 24.792 14.241 -26.915 1.00 85.50 174 TYR A CA 1
ATOM 1408 C C . TYR A 1 174 ? 24.090 15.501 -27.445 1.00 85.50 174 TYR A C 1
ATOM 1410 O O . TYR A 1 174 ? 22.919 15.462 -27.813 1.00 85.50 174 TYR A O 1
ATOM 1418 N N . GLY A 1 175 ? 24.789 16.638 -27.502 1.00 80.81 175 GLY A N 1
ATOM 1419 C CA . GLY A 1 175 ? 24.203 17.897 -27.988 1.00 80.81 175 GLY A CA 1
ATOM 1420 C C . GLY A 1 175 ? 23.654 17.808 -29.420 1.00 80.81 175 GLY A C 1
ATOM 1421 O O . GLY A 1 175 ? 22.592 18.353 -29.703 1.00 80.81 175 GLY A O 1
ATOM 1422 N N . GLU A 1 176 ? 24.321 17.047 -30.291 1.00 87.38 176 GLU A N 1
ATOM 1423 C CA . GLU A 1 176 ? 23.914 16.853 -31.693 1.00 87.38 176 GLU A CA 1
ATOM 1424 C C . GLU A 1 176 ? 22.544 16.167 -31.827 1.00 87.38 176 GLU A C 1
ATOM 1426 O O . GLU A 1 176 ? 21.785 16.435 -32.754 1.00 87.38 176 GLU A O 1
ATOM 1431 N N . LEU A 1 177 ? 22.178 15.314 -30.864 1.00 89.25 177 LEU A N 1
ATOM 1432 C CA . LEU A 1 177 ? 20.872 14.659 -30.845 1.00 89.25 177 LEU A CA 1
ATOM 1433 C C . LEU A 1 177 ? 19.729 15.684 -30.770 1.00 89.25 177 LEU A C 1
ATOM 1435 O O . LEU A 1 177 ? 18.725 15.548 -31.468 1.00 89.25 177 LEU A O 1
ATOM 1439 N N . LEU A 1 178 ? 19.912 16.736 -29.966 1.00 87.56 178 LEU A N 1
ATOM 1440 C CA . LEU A 1 178 ? 18.939 17.817 -29.789 1.00 87.56 178 LEU A CA 1
ATOM 1441 C C . LEU A 1 178 ? 18.885 18.771 -30.991 1.00 87.56 178 LEU A C 1
ATOM 1443 O O . LEU A 1 178 ? 17.894 19.472 -31.157 1.00 87.56 178 LEU A O 1
ATOM 1447 N N . ALA A 1 179 ? 19.902 18.777 -31.860 1.00 87.50 179 ALA A N 1
ATOM 1448 C CA . ALA A 1 179 ? 19.846 19.512 -33.126 1.00 87.50 179 ALA A CA 1
ATOM 1449 C C . ALA A 1 179 ? 18.881 18.859 -34.136 1.00 87.50 179 ALA A C 1
ATOM 1451 O O . ALA A 1 179 ? 18.367 19.528 -35.032 1.00 87.50 179 ALA A O 1
ATOM 1452 N N . HIS A 1 180 ? 18.613 17.556 -33.993 1.00 90.81 180 HIS A N 1
ATOM 1453 C CA . HIS A 1 180 ? 17.748 16.791 -34.897 1.00 90.81 180 HIS A CA 1
ATOM 1454 C C . HIS A 1 180 ? 16.374 16.435 -34.314 1.00 90.81 180 HIS A C 1
ATOM 1456 O O . HIS A 1 180 ? 15.461 16.050 -35.061 1.00 90.81 180 HIS A O 1
ATOM 1462 N N . ILE A 1 181 ? 16.229 16.511 -32.993 1.00 92.19 181 ILE A N 1
ATOM 1463 C CA . ILE A 1 181 ? 15.016 16.147 -32.264 1.00 92.19 181 ILE A CA 1
ATOM 1464 C C . ILE A 1 181 ? 14.626 17.316 -31.366 1.00 92.19 181 ILE A C 1
ATOM 1466 O O . ILE A 1 181 ? 15.270 17.564 -30.348 1.00 92.19 181 ILE A O 1
ATOM 1470 N N . ASP A 1 182 ? 13.551 18.006 -31.741 1.00 89.88 182 ASP A N 1
ATOM 1471 C CA . ASP A 1 182 ? 12.950 19.035 -30.903 1.00 89.88 182 ASP A CA 1
ATOM 1472 C C . ASP A 1 182 ? 11.989 18.393 -29.899 1.00 89.88 182 ASP A C 1
ATOM 1474 O O . ASP A 1 182 ? 10.961 17.833 -30.269 1.00 89.88 182 ASP A O 1
ATOM 1478 N N . ILE A 1 183 ? 12.334 18.470 -28.616 1.00 90.44 183 ILE A N 1
ATOM 1479 C CA . ILE A 1 183 ? 11.531 17.898 -27.527 1.00 90.44 183 ILE A CA 1
ATOM 1480 C C . ILE A 1 183 ? 10.350 18.804 -27.159 1.00 90.44 183 ILE A C 1
ATOM 1482 O O . ILE A 1 183 ? 9.419 18.343 -26.494 1.00 90.44 183 ILE A O 1
ATOM 1486 N N . ASN A 1 184 ? 10.343 20.063 -27.613 1.00 88.31 184 ASN A N 1
ATOM 1487 C CA . ASN A 1 184 ? 9.175 20.933 -27.485 1.00 88.31 184 ASN A CA 1
ATOM 1488 C C . ASN A 1 184 ? 8.015 20.456 -28.366 1.00 88.31 184 ASN A C 1
ATOM 1490 O O . ASN A 1 184 ? 6.864 20.679 -27.998 1.00 88.31 184 ASN A O 1
ATOM 1494 N N . ASP A 1 185 ? 8.301 19.756 -29.467 1.00 88.56 185 ASP A N 1
ATOM 1495 C CA . ASP A 1 185 ? 7.304 19.047 -30.264 1.00 88.56 185 ASP A CA 1
ATOM 1496 C C . ASP A 1 185 ? 6.897 17.748 -29.549 1.00 88.56 185 ASP A C 1
ATOM 1498 O O . ASP A 1 185 ? 7.588 16.724 -29.597 1.00 88.56 185 ASP A O 1
ATOM 1502 N N . CYS A 1 186 ? 5.751 17.781 -28.867 1.00 87.56 186 CYS A N 1
ATOM 1503 C CA . CYS A 1 186 ? 5.225 16.659 -28.098 1.00 87.56 186 CYS A CA 1
ATOM 1504 C C . CYS A 1 186 ? 4.900 15.433 -28.958 1.00 87.56 186 CYS A C 1
ATOM 1506 O O . CYS A 1 186 ? 4.878 14.332 -28.411 1.00 87.56 186 CYS A O 1
ATOM 1508 N N . SER A 1 187 ? 4.722 15.572 -30.279 1.00 87.75 187 SER A N 1
ATOM 1509 C CA . SER A 1 187 ? 4.507 14.420 -31.168 1.00 87.75 187 SER A CA 1
ATOM 1510 C C . SER A 1 187 ? 5.713 13.474 -31.217 1.00 87.75 187 SER A C 1
ATOM 1512 O O . SER A 1 187 ? 5.571 12.290 -31.526 1.00 87.75 187 SER A O 1
ATOM 1514 N N . THR A 1 188 ? 6.899 13.966 -30.838 1.00 91.31 188 THR A N 1
ATOM 1515 C CA . THR A 1 188 ? 8.113 13.153 -30.723 1.00 91.31 188 THR A CA 1
ATOM 1516 C C . THR A 1 188 ? 8.121 12.270 -29.473 1.00 91.31 188 THR A C 1
ATOM 1518 O O . THR A 1 188 ? 8.871 11.297 -29.418 1.00 91.31 188 THR A O 1
ATOM 1521 N N . HIS A 1 189 ? 7.290 12.548 -28.461 1.00 92.38 189 HIS A N 1
ATOM 1522 C CA . HIS A 1 189 ? 7.398 11.870 -27.164 1.00 92.38 189 HIS A CA 1
ATOM 1523 C C . HIS A 1 189 ? 6.989 10.399 -27.246 1.00 92.38 189 HIS A C 1
ATOM 1525 O O . HIS A 1 189 ? 7.702 9.549 -26.714 1.00 92.38 189 HIS A O 1
ATOM 1531 N N . TYR A 1 190 ? 5.895 10.083 -27.949 1.00 92.06 190 TYR A N 1
ATOM 1532 C CA . TYR A 1 190 ? 5.450 8.699 -28.147 1.00 92.06 190 TYR A CA 1
ATOM 1533 C C . TYR A 1 190 ? 6.501 7.808 -28.836 1.00 92.06 190 TYR A C 1
ATOM 1535 O O . TYR A 1 190 ? 6.860 6.786 -28.241 1.00 92.06 190 TYR A O 1
ATOM 1543 N N . PRO A 1 191 ? 7.021 8.134 -30.043 1.00 93.38 191 PRO A N 1
ATOM 1544 C CA . PRO A 1 191 ? 7.992 7.271 -30.718 1.00 93.38 191 PRO A CA 1
ATOM 1545 C C . PRO A 1 191 ? 9.260 7.071 -29.890 1.00 93.38 191 PRO A C 1
ATOM 1547 O O . PRO A 1 191 ? 9.791 5.963 -29.833 1.00 93.38 191 PRO A O 1
ATOM 1550 N N . LEU A 1 192 ? 9.736 8.124 -29.216 1.00 96.31 192 LEU A N 1
ATOM 1551 C CA . LEU A 1 192 ? 10.948 8.065 -28.402 1.00 96.31 192 LEU A CA 1
ATOM 1552 C C . LEU A 1 192 ? 10.751 7.204 -27.155 1.00 96.31 192 LEU A C 1
ATOM 1554 O O . LEU A 1 192 ? 11.559 6.311 -26.906 1.00 96.31 192 LEU A O 1
ATOM 1558 N N . ALA A 1 193 ? 9.677 7.429 -26.395 1.00 95.75 193 ALA A N 1
ATOM 1559 C CA . ALA A 1 193 ? 9.395 6.637 -25.204 1.00 95.75 193 ALA A CA 1
ATOM 1560 C C . ALA A 1 193 ? 9.171 5.162 -25.557 1.00 95.75 193 ALA A C 1
ATOM 1562 O O . ALA A 1 193 ? 9.771 4.282 -24.939 1.00 95.75 193 ALA A O 1
ATOM 1563 N N . THR A 1 194 ? 8.407 4.899 -26.621 1.00 94.44 194 THR A N 1
ATOM 1564 C CA . THR A 1 194 ? 8.097 3.535 -27.069 1.00 94.44 194 THR A CA 1
ATOM 1565 C C . THR A 1 194 ? 9.350 2.819 -27.562 1.00 94.44 194 THR A C 1
ATOM 1567 O O . THR A 1 194 ? 9.562 1.647 -27.259 1.00 94.44 194 THR A O 1
ATOM 1570 N N . PHE A 1 195 ? 10.244 3.519 -28.264 1.00 97.25 195 PHE A N 1
ATOM 1571 C CA . PHE A 1 195 ? 11.539 2.961 -28.642 1.00 97.25 195 PHE A CA 1
ATOM 1572 C C . PHE A 1 195 ? 12.397 2.607 -27.416 1.00 97.25 195 PHE A C 1
ATOM 1574 O O . PHE A 1 195 ? 12.995 1.532 -27.375 1.00 97.25 195 PHE A O 1
ATOM 1581 N N . VAL A 1 196 ? 12.412 3.459 -26.385 1.00 98.12 196 VAL A N 1
ATOM 1582 C CA . VAL A 1 196 ? 13.109 3.189 -25.114 1.00 98.12 196 VAL A CA 1
ATOM 1583 C C . VAL A 1 196 ? 12.510 1.979 -24.387 1.00 98.12 196 VAL A C 1
ATOM 1585 O O . VAL A 1 196 ? 13.265 1.123 -23.921 1.00 98.12 196 VAL A O 1
ATOM 1588 N N . LEU A 1 197 ? 11.179 1.864 -24.336 1.00 96.31 197 LEU A N 1
ATOM 1589 C CA . LEU A 1 197 ? 10.467 0.701 -23.797 1.00 96.31 197 LEU A CA 1
ATOM 1590 C C . LEU A 1 197 ? 10.893 -0.593 -24.503 1.00 96.31 197 LEU A C 1
ATOM 1592 O O . LEU A 1 197 ? 11.232 -1.585 -23.857 1.00 96.31 197 LEU A O 1
ATOM 1596 N N . LEU A 1 198 ? 10.910 -0.582 -25.835 1.00 95.62 198 LEU A N 1
ATOM 1597 C CA . LEU A 1 198 ? 11.262 -1.751 -26.637 1.00 95.62 198 LEU A CA 1
ATOM 1598 C C . LEU A 1 198 ? 12.745 -2.121 -26.483 1.00 95.62 198 LEU A C 1
ATOM 1600 O O . LEU A 1 198 ? 13.072 -3.301 -26.369 1.00 95.62 198 LEU A O 1
ATOM 1604 N N . LEU A 1 199 ? 13.651 -1.139 -26.406 1.00 96.44 199 LEU A N 1
ATOM 1605 C CA . LEU A 1 199 ? 15.067 -1.379 -26.098 1.00 96.44 199 LEU A CA 1
ATOM 1606 C C . LEU A 1 199 ? 15.264 -1.996 -24.706 1.00 96.44 199 LEU A C 1
ATOM 1608 O O . LEU A 1 199 ? 16.109 -2.885 -24.549 1.00 96.44 199 LEU A O 1
ATOM 1612 N N . ALA A 1 200 ? 14.474 -1.572 -23.716 1.00 95.56 200 ALA A N 1
ATOM 1613 C CA . ALA A 1 200 ? 14.441 -2.208 -22.402 1.00 95.56 200 ALA A CA 1
ATOM 1614 C C . ALA A 1 200 ? 13.971 -3.673 -22.504 1.00 95.56 200 ALA A C 1
ATOM 1616 O O . ALA A 1 200 ? 14.602 -4.553 -21.918 1.00 95.56 200 ALA A O 1
ATOM 1617 N N . GLY A 1 201 ? 12.963 -3.963 -23.337 1.00 93.88 201 GLY A N 1
ATOM 1618 C CA . GLY A 1 201 ? 12.538 -5.331 -23.677 1.00 93.88 201 GLY A CA 1
ATOM 1619 C C . GLY A 1 201 ? 13.627 -6.185 -24.352 1.00 93.88 201 GLY A C 1
ATOM 1620 O O . GLY A 1 201 ? 13.681 -7.406 -24.190 1.00 93.88 201 GLY A O 1
ATOM 1621 N N . LYS A 1 202 ? 14.590 -5.560 -25.040 1.00 92.69 202 LYS A N 1
ATOM 1622 C CA . LYS A 1 202 ? 15.773 -6.250 -25.597 1.00 92.69 202 LYS A CA 1
ATOM 1623 C C . LYS A 1 202 ? 16.956 -6.335 -24.632 1.00 92.69 202 LYS A C 1
ATOM 1625 O O . LYS A 1 202 ? 18.035 -6.772 -25.039 1.00 92.69 202 LYS A O 1
ATOM 1630 N N . TYR A 1 203 ? 16.780 -5.904 -23.382 1.00 91.50 203 TYR A N 1
ATOM 1631 C CA . TYR A 1 203 ? 17.834 -5.873 -22.367 1.00 91.50 203 TYR A CA 1
ATOM 1632 C C . TYR A 1 203 ? 19.091 -5.121 -22.867 1.00 91.50 203 TYR A C 1
ATOM 1634 O O . TYR A 1 203 ? 20.238 -5.540 -22.668 1.00 91.50 203 TYR A O 1
ATOM 1642 N N . ALA A 1 204 ? 18.877 -4.024 -23.608 1.00 93.44 204 ALA A N 1
ATOM 1643 C CA . ALA A 1 204 ? 19.952 -3.223 -24.202 1.00 93.44 204 ALA A CA 1
ATOM 1644 C C . ALA A 1 204 ? 20.726 -2.403 -23.151 1.00 93.44 204 ALA A C 1
ATOM 1646 O O . ALA A 1 204 ? 21.908 -2.117 -23.337 1.00 93.44 204 ALA A O 1
ATOM 1647 N N . PHE A 1 205 ? 20.072 -2.065 -22.040 1.00 93.31 205 PHE A N 1
ATOM 1648 C CA . PHE A 1 205 ? 20.619 -1.353 -20.888 1.00 93.31 205 PHE A CA 1
ATOM 1649 C C . PHE A 1 205 ? 19.896 -1.797 -19.606 1.00 93.31 205 PHE A C 1
ATOM 1651 O O . PHE A 1 205 ? 18.835 -2.418 -19.662 1.00 93.31 205 PHE A O 1
ATOM 1658 N N . SER A 1 206 ? 20.450 -1.446 -18.445 1.00 93.00 206 SER A N 1
ATOM 1659 C CA . SER A 1 206 ? 19.805 -1.690 -17.150 1.00 93.00 206 SER A CA 1
ATOM 1660 C C . SER A 1 206 ? 18.674 -0.684 -16.905 1.00 93.00 206 SER A C 1
ATOM 1662 O O . SER A 1 206 ? 18.919 0.521 -16.798 1.00 93.00 206 SER A O 1
ATOM 1664 N N . VAL A 1 207 ? 17.438 -1.180 -16.780 1.00 95.69 207 VAL A N 1
ATOM 1665 C CA . VAL A 1 207 ? 16.252 -0.355 -16.485 1.00 95.69 207 VAL A CA 1
ATOM 1666 C C . VAL A 1 207 ? 16.385 0.391 -15.150 1.00 95.69 207 VAL A C 1
ATOM 1668 O O . VAL A 1 207 ? 16.199 1.610 -15.153 1.00 95.69 207 VAL A O 1
ATOM 1671 N N . PRO A 1 208 ? 16.782 -0.247 -14.026 1.00 95.69 208 PRO A N 1
ATOM 1672 C CA . PRO A 1 208 ? 16.998 0.479 -12.774 1.00 95.69 208 PRO A CA 1
ATOM 1673 C C . PRO A 1 208 ? 18.026 1.606 -12.905 1.00 95.69 208 PRO A C 1
ATOM 1675 O O . PRO A 1 208 ? 17.823 2.696 -12.375 1.00 95.69 208 PRO A O 1
ATOM 1678 N N . ARG A 1 209 ? 19.113 1.383 -13.653 1.00 94.12 209 ARG A N 1
ATOM 1679 C CA . ARG A 1 209 ? 20.122 2.422 -13.880 1.00 94.12 209 ARG A CA 1
ATOM 1680 C C . ARG A 1 209 ? 19.558 3.606 -14.661 1.00 94.12 209 ARG A C 1
ATOM 1682 O O . ARG A 1 209 ? 19.799 4.742 -14.263 1.00 94.12 209 ARG A O 1
ATOM 1689 N N . LEU A 1 210 ? 18.809 3.351 -15.738 1.00 95.69 210 LEU A N 1
ATOM 1690 C CA . LEU A 1 210 ? 18.158 4.412 -16.508 1.00 95.69 210 LEU A CA 1
ATOM 1691 C C . LEU A 1 210 ? 17.233 5.241 -15.611 1.00 95.69 210 LEU A C 1
ATOM 1693 O O . LEU A 1 210 ? 17.321 6.465 -15.605 1.00 95.69 210 LEU A O 1
ATOM 1697 N N . ILE A 1 211 ? 16.380 4.578 -14.826 1.00 97.06 211 ILE A N 1
ATOM 1698 C CA . ILE A 1 211 ? 15.445 5.257 -13.925 1.00 97.06 211 ILE A CA 1
ATOM 1699 C C . ILE A 1 211 ? 16.209 6.104 -12.908 1.00 97.06 211 ILE A C 1
ATOM 1701 O O . ILE A 1 211 ? 15.901 7.281 -12.757 1.00 97.06 211 ILE A O 1
ATOM 1705 N N . ALA A 1 212 ? 17.241 5.560 -12.260 1.00 95.12 212 ALA A N 1
ATOM 1706 C CA . ALA A 1 212 ? 18.058 6.317 -11.313 1.00 95.12 212 ALA A CA 1
ATOM 1707 C C . ALA A 1 212 ? 18.699 7.564 -11.956 1.00 95.12 212 ALA A C 1
ATOM 1709 O O . ALA A 1 212 ? 18.657 8.646 -11.368 1.00 95.12 212 ALA A O 1
ATOM 1710 N N . GLU A 1 213 ? 19.242 7.449 -13.173 1.00 92.31 213 GLU A N 1
ATOM 1711 C CA . GLU A 1 213 ? 19.781 8.596 -13.915 1.00 92.31 213 GLU A CA 1
ATOM 1712 C C . GLU A 1 213 ? 18.702 9.636 -14.232 1.00 92.31 213 GLU A C 1
ATOM 1714 O O . GLU A 1 213 ? 18.916 10.828 -14.011 1.00 92.31 213 GLU A O 1
ATOM 1719 N N . LEU A 1 214 ? 17.527 9.219 -14.700 1.00 93.81 214 LEU A N 1
ATOM 1720 C CA . LEU A 1 214 ? 16.434 10.142 -15.002 1.00 93.81 214 LEU A CA 1
ATOM 1721 C C . LEU A 1 214 ? 15.944 10.875 -13.747 1.00 93.81 214 LEU A C 1
ATOM 1723 O O . LEU A 1 214 ? 15.815 12.098 -13.766 1.00 93.81 214 LEU A O 1
ATOM 1727 N N . LEU A 1 215 ? 15.756 10.164 -12.633 1.00 92.50 215 LEU A N 1
ATOM 1728 C CA . LEU A 1 215 ? 15.330 10.763 -11.364 1.00 92.50 215 LEU A CA 1
ATOM 1729 C C . LEU A 1 215 ? 16.346 11.780 -10.831 1.00 92.50 215 LEU A C 1
ATOM 1731 O O . LEU A 1 215 ? 15.957 12.850 -10.372 1.00 92.50 215 LEU A O 1
ATOM 1735 N N . ASN A 1 216 ? 17.643 11.479 -10.927 1.00 89.75 216 ASN A N 1
ATOM 1736 C CA . ASN A 1 216 ? 18.702 12.340 -10.398 1.00 89.75 216 ASN A CA 1
ATOM 1737 C C . ASN A 1 216 ? 18.980 13.583 -11.257 1.00 89.75 216 ASN A C 1
ATOM 1739 O O . ASN A 1 216 ? 19.635 14.511 -10.781 1.00 89.75 216 ASN A O 1
ATOM 1743 N N . ASN A 1 217 ? 18.513 13.619 -12.510 1.00 86.94 217 ASN A N 1
ATOM 1744 C CA . ASN A 1 217 ? 18.864 14.684 -13.452 1.00 86.94 217 ASN A CA 1
ATOM 1745 C C . ASN A 1 217 ? 17.647 15.441 -14.009 1.00 86.94 217 ASN A C 1
ATOM 1747 O O . ASN A 1 217 ? 17.702 16.667 -14.075 1.00 86.94 217 ASN A O 1
ATOM 1751 N N . ALA A 1 218 ? 16.546 14.770 -14.359 1.00 87.38 218 ALA A N 1
ATOM 1752 C CA . ALA A 1 218 ? 15.399 15.421 -15.001 1.00 87.38 218 ALA A CA 1
ATOM 1753 C C . ALA A 1 218 ? 14.562 16.239 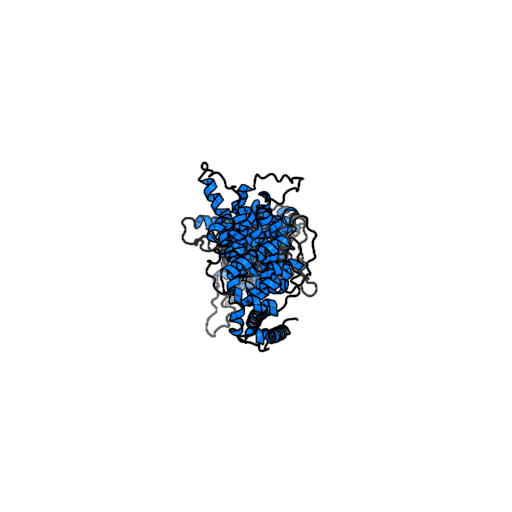-14.003 1.00 87.38 218 ALA A C 1
ATOM 1755 O O . ALA A 1 218 ? 14.294 17.419 -14.220 1.00 87.38 218 ALA A O 1
ATOM 1756 N N . PHE A 1 219 ? 14.183 15.646 -12.867 1.00 87.94 219 PHE A N 1
ATOM 1757 C CA . PHE A 1 219 ? 13.303 16.307 -11.895 1.00 87.94 219 PHE A CA 1
ATOM 1758 C C . PHE A 1 219 ? 13.976 17.430 -11.088 1.00 87.94 219 PHE A C 1
ATOM 1760 O O . PHE A 1 219 ? 13.353 18.483 -10.923 1.00 87.94 219 PHE A O 1
ATOM 1767 N N . PRO A 1 220 ? 15.239 17.304 -10.625 1.00 85.50 220 PRO A N 1
ATOM 1768 C CA . PRO A 1 220 ? 15.892 18.375 -9.874 1.00 85.50 220 PRO A CA 1
ATOM 1769 C C . PRO A 1 220 ? 16.063 19.665 -10.676 1.00 85.50 220 PRO A C 1
ATOM 1771 O O . PRO A 1 220 ? 16.056 20.743 -10.088 1.00 85.50 220 PRO A O 1
ATOM 1774 N N . VAL A 1 221 ? 16.206 19.579 -12.002 1.00 79.31 221 VAL A N 1
ATOM 1775 C CA . VAL A 1 221 ? 16.283 20.751 -12.888 1.00 79.31 221 VAL A CA 1
ATOM 1776 C C . VAL A 1 221 ? 14.977 21.545 -12.855 1.00 79.31 221 VAL A C 1
ATOM 1778 O O . VAL A 1 221 ? 15.018 22.769 -12.723 1.00 79.31 221 VAL A O 1
ATOM 1781 N N . VAL A 1 222 ? 13.836 20.852 -12.898 1.00 81.69 222 VAL A N 1
ATOM 1782 C CA . VAL A 1 222 ? 12.508 21.471 -12.789 1.00 81.69 222 VAL A CA 1
ATOM 1783 C C . VAL A 1 222 ? 12.306 22.072 -11.391 1.00 81.69 222 VAL A C 1
ATOM 1785 O O . VAL A 1 222 ? 11.850 23.204 -11.271 1.00 81.69 222 VAL A O 1
ATOM 1788 N N . MET A 1 223 ? 12.720 21.365 -10.330 1.00 78.38 223 MET A N 1
ATOM 1789 C CA . MET A 1 223 ? 12.567 21.827 -8.940 1.00 78.38 223 MET A CA 1
ATOM 1790 C C . MET A 1 223 ? 13.469 23.018 -8.566 1.00 78.38 223 MET A C 1
ATOM 1792 O O . MET A 1 223 ? 13.024 23.941 -7.889 1.00 78.38 223 MET A O 1
ATOM 1796 N N . LYS A 1 224 ? 14.753 23.018 -8.962 1.00 68.50 224 LYS A N 1
ATOM 1797 C CA . LYS A 1 224 ? 15.720 24.068 -8.573 1.00 68.50 224 LYS A CA 1
ATOM 1798 C C . LYS A 1 224 ? 15.340 25.447 -9.115 1.00 68.50 224 LYS A C 1
ATOM 1800 O O . LYS A 1 224 ? 15.622 26.447 -8.457 1.00 68.50 224 LYS A O 1
ATOM 1805 N N . ARG A 1 225 ? 14.685 25.508 -10.279 1.00 59.66 225 ARG A N 1
ATOM 1806 C CA . ARG A 1 225 ? 14.237 26.776 -10.873 1.00 59.66 225 ARG A CA 1
ATOM 1807 C C . ARG A 1 225 ? 13.156 27.478 -10.044 1.00 59.66 225 ARG A C 1
ATOM 1809 O O . ARG A 1 225 ? 13.151 28.706 -10.015 1.00 59.66 225 ARG A O 1
ATOM 1816 N N . GLU A 1 226 ? 12.329 26.739 -9.299 1.00 52.41 226 GLU A N 1
ATOM 1817 C CA . GLU A 1 226 ? 11.334 27.340 -8.397 1.00 52.41 226 GLU A CA 1
ATOM 1818 C C . GLU A 1 226 ? 11.964 28.047 -7.190 1.00 52.41 226 GLU A C 1
ATOM 1820 O O . GLU A 1 226 ? 11.527 29.126 -6.787 1.00 52.41 226 GLU A O 1
ATOM 1825 N N . GLN A 1 227 ? 13.032 27.472 -6.631 1.00 53.00 227 GLN A N 1
ATOM 1826 C CA . GLN A 1 227 ? 13.734 28.076 -5.495 1.00 53.00 227 GLN A CA 1
ATOM 1827 C C . GLN A 1 227 ? 14.444 29.374 -5.907 1.00 53.00 227 GLN A C 1
ATOM 1829 O O . GLN A 1 227 ? 14.496 30.323 -5.128 1.00 53.00 227 GLN A O 1
ATOM 1834 N N . SER A 1 228 ? 14.937 29.455 -7.150 1.00 50.38 228 SER A N 1
ATOM 1835 C CA . SER A 1 228 ? 15.551 30.674 -7.691 1.00 50.38 228 SER A CA 1
ATOM 1836 C C . SER A 1 228 ? 14.543 31.756 -8.090 1.00 50.38 228 SER A C 1
ATOM 1838 O O . SER A 1 228 ? 14.853 32.939 -7.940 1.00 50.38 228 SER A O 1
ATOM 1840 N N . SER A 1 229 ? 13.335 31.391 -8.544 1.00 48.75 229 SER A N 1
ATOM 1841 C CA . SER A 1 229 ? 12.295 32.373 -8.895 1.00 48.75 229 SER A CA 1
ATOM 1842 C C . SER A 1 229 ? 11.740 33.124 -7.681 1.00 48.75 229 SER A C 1
ATOM 1844 O O . SER A 1 229 ? 11.268 34.245 -7.825 1.00 48.75 229 SER A O 1
ATOM 1846 N N . PHE A 1 230 ? 11.844 32.552 -6.475 1.00 46.56 230 PHE A N 1
ATOM 1847 C CA . PHE A 1 230 ? 11.419 33.219 -5.239 1.00 46.56 230 PHE A CA 1
ATOM 1848 C C . PHE A 1 230 ? 12.413 34.289 -4.746 1.00 46.56 230 PHE A C 1
ATOM 1850 O O . PHE A 1 230 ? 12.026 35.196 -4.015 1.00 46.56 230 PHE A O 1
ATOM 1857 N N . VAL A 1 231 ? 13.692 34.194 -5.136 1.00 46.41 231 VAL A N 1
ATOM 1858 C CA . VAL A 1 231 ? 14.772 35.079 -4.652 1.00 46.41 231 VAL A CA 1
ATOM 1859 C C . VAL A 1 231 ? 15.139 36.163 -5.671 1.00 46.41 231 VAL A C 1
ATOM 1861 O O . VAL A 1 231 ? 15.524 37.263 -5.282 1.00 46.41 231 VAL A O 1
ATOM 1864 N N . SER A 1 232 ? 14.999 35.901 -6.973 1.00 44.09 232 SER A N 1
ATOM 1865 C CA . SER A 1 232 ? 15.425 36.833 -8.024 1.00 44.09 232 SER A CA 1
ATOM 1866 C C . SER A 1 232 ? 14.236 37.407 -8.792 1.00 44.09 232 SER A C 1
ATOM 1868 O O . SER A 1 232 ? 14.004 37.091 -9.953 1.00 44.09 232 SER A O 1
ATOM 1870 N N . GLY A 1 233 ? 13.486 38.305 -8.156 1.00 43.78 233 GLY A N 1
ATOM 1871 C CA . GLY A 1 233 ? 12.405 39.047 -8.810 1.00 43.78 233 GLY A CA 1
ATOM 1872 C C . GLY A 1 233 ? 12.853 40.118 -9.819 1.00 43.78 233 GLY A C 1
ATOM 1873 O O . GLY A 1 233 ? 12.041 40.987 -10.124 1.00 43.78 233 GLY A O 1
ATOM 1874 N N . ARG A 1 234 ? 14.116 40.159 -10.291 1.00 39.69 234 ARG A N 1
ATOM 1875 C CA . ARG A 1 234 ? 14.612 41.304 -11.099 1.00 39.69 234 ARG A CA 1
ATOM 1876 C C . 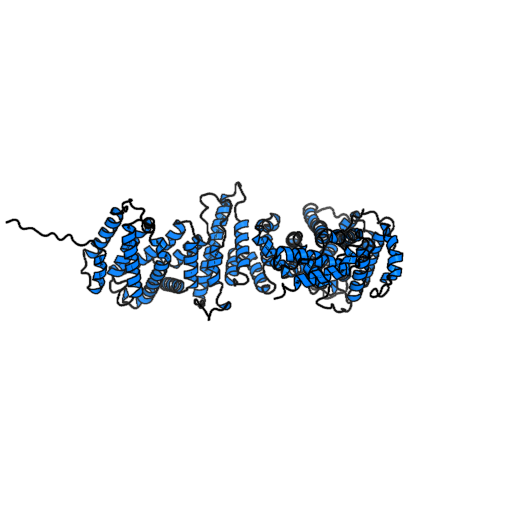ARG A 1 234 ? 15.645 41.064 -12.207 1.00 39.69 234 ARG A C 1
ATOM 1878 O O . ARG A 1 234 ? 16.039 42.048 -12.824 1.00 39.69 234 ARG A O 1
ATOM 1885 N N . TYR A 1 235 ? 16.050 39.841 -12.548 1.00 38.25 235 TYR A N 1
ATOM 1886 C CA . TYR A 1 235 ? 16.989 39.658 -13.670 1.00 38.25 235 TYR A CA 1
ATOM 1887 C C . TYR A 1 235 ? 16.571 38.522 -14.604 1.00 38.25 235 TYR A C 1
ATOM 1889 O O . TYR A 1 235 ? 17.062 37.400 -14.505 1.00 38.25 235 TYR A O 1
ATOM 1897 N N . ASN A 1 236 ? 15.685 38.847 -15.550 1.00 37.22 236 ASN A N 1
ATOM 1898 C CA . ASN A 1 236 ? 15.493 38.046 -16.754 1.00 37.22 236 ASN A CA 1
ATOM 1899 C C . ASN A 1 236 ? 16.721 38.214 -17.652 1.00 37.22 236 ASN A C 1
ATOM 1901 O O . ASN A 1 236 ? 16.904 39.250 -18.290 1.00 37.22 236 ASN A O 1
ATOM 1905 N N . VAL A 1 237 ? 17.570 37.188 -17.703 1.00 36.50 237 VAL A N 1
ATOM 1906 C CA . VAL A 1 237 ? 18.562 37.058 -18.772 1.00 36.50 237 VAL A CA 1
ATOM 1907 C C . VAL A 1 237 ? 17.788 36.793 -20.063 1.00 36.50 237 VAL A C 1
ATOM 1909 O O . VAL A 1 237 ? 17.136 35.758 -20.200 1.00 36.50 237 VAL A O 1
ATOM 1912 N N . LEU A 1 238 ? 17.819 37.762 -20.981 1.00 38.12 238 LEU A N 1
ATOM 1913 C CA . LEU A 1 238 ? 17.170 37.695 -22.289 1.00 38.12 238 LEU A CA 1
ATOM 1914 C C . LEU A 1 238 ? 17.550 36.399 -23.031 1.00 38.12 238 LEU A C 1
ATOM 1916 O O . LEU A 1 238 ? 18.728 36.151 -23.282 1.00 38.12 238 LEU A O 1
ATOM 1920 N N . GLY A 1 239 ? 16.541 35.622 -23.444 1.00 42.62 239 GLY A N 1
ATOM 1921 C CA . GLY A 1 239 ? 16.661 34.662 -24.551 1.00 42.62 239 GLY A CA 1
ATOM 1922 C C . GLY A 1 239 ? 16.372 33.183 -24.265 1.00 42.62 239 GLY A C 1
ATOM 1923 O O . GLY A 1 239 ? 16.456 32.394 -25.201 1.00 42.62 239 GLY A O 1
ATOM 1924 N N . ARG A 1 240 ? 16.026 32.770 -23.037 1.00 47.44 240 ARG A N 1
ATOM 1925 C CA . ARG A 1 240 ? 15.570 31.390 -22.748 1.00 47.44 240 ARG A CA 1
ATOM 1926 C C . ARG A 1 240 ? 14.182 31.408 -22.118 1.00 47.44 240 ARG A C 1
ATOM 1928 O O . ARG A 1 240 ? 13.946 32.212 -21.219 1.00 47.44 240 ARG A O 1
ATOM 1935 N N . SER A 1 241 ? 13.271 30.559 -22.593 1.00 54.06 241 SER A N 1
ATOM 1936 C CA . SER A 1 241 ? 11.927 30.473 -22.019 1.00 54.06 241 SER A CA 1
ATOM 1937 C C . SER A 1 241 ? 12.028 29.899 -20.604 1.00 54.06 241 SER A C 1
ATOM 1939 O O . SER A 1 241 ? 12.799 28.972 -20.330 1.00 54.06 241 SER A O 1
ATOM 1941 N N . GLU A 1 242 ? 11.245 30.448 -19.673 1.00 56.41 242 GLU A N 1
ATOM 1942 C CA . GLU A 1 242 ? 11.225 30.022 -18.265 1.00 56.41 242 GLU A CA 1
ATOM 1943 C C . GLU A 1 242 ? 10.967 28.503 -18.111 1.00 56.41 242 GLU A C 1
ATOM 1945 O O . GLU A 1 242 ? 11.411 27.894 -17.131 1.00 56.41 242 GLU A O 1
ATOM 1950 N N . TYR A 1 243 ? 10.360 27.867 -19.124 1.00 67.00 243 TYR A N 1
ATOM 1951 C CA . TYR A 1 243 ? 9.826 26.500 -19.098 1.00 67.00 243 TYR A CA 1
ATOM 1952 C C . TYR A 1 243 ? 10.556 25.484 -20.004 1.00 67.00 243 TYR A C 1
ATOM 1954 O O . TYR A 1 243 ? 10.093 24.354 -20.131 1.00 67.00 243 TYR A O 1
ATOM 1962 N N . ASP A 1 244 ? 11.728 25.816 -20.563 1.00 73.12 244 ASP A N 1
ATOM 1963 C CA . ASP A 1 244 ? 12.484 24.978 -21.532 1.00 73.12 244 ASP A CA 1
ATOM 1964 C C . ASP A 1 244 ? 12.825 23.534 -21.076 1.00 73.12 244 ASP A C 1
ATOM 1966 O O . ASP A 1 244 ? 13.247 22.697 -21.876 1.00 73.12 244 ASP A O 1
ATOM 1970 N N . CYS A 1 245 ? 12.693 23.225 -19.782 1.00 82.31 245 CYS A N 1
ATOM 1971 C CA . CYS A 1 245 ? 12.985 21.902 -19.211 1.00 82.31 245 CYS A CA 1
ATOM 1972 C C . CYS A 1 245 ? 11.745 21.016 -18.999 1.00 82.31 245 CYS A C 1
ATOM 1974 O O . CYS A 1 245 ? 11.880 19.808 -18.797 1.00 82.31 245 CYS A O 1
ATOM 1976 N N . GLU A 1 246 ? 10.538 21.583 -19.051 1.00 88.06 246 GLU A N 1
ATOM 1977 C CA . GLU A 1 246 ? 9.293 20.853 -18.795 1.00 88.06 246 GLU A CA 1
ATOM 1978 C C . GLU A 1 246 ? 8.927 19.823 -19.885 1.00 88.06 246 GLU A C 1
ATOM 1980 O O . GLU A 1 246 ? 8.479 18.731 -19.518 1.00 88.06 246 GLU A O 1
ATOM 1985 N N . PRO A 1 247 ? 9.177 20.065 -21.190 1.00 89.50 247 PRO A N 1
ATOM 1986 C CA . PRO A 1 247 ? 8.972 19.049 -22.226 1.00 89.50 247 PRO A CA 1
ATOM 1987 C C . PRO A 1 247 ? 9.847 17.801 -22.021 1.00 89.50 247 PRO A C 1
ATOM 1989 O O . PRO A 1 247 ? 9.387 16.674 -22.201 1.00 89.50 247 PRO A O 1
ATOM 1992 N N . GLY A 1 248 ? 11.093 17.976 -21.568 1.00 91.69 248 GLY A N 1
ATOM 1993 C CA . GLY A 1 248 ? 11.983 16.860 -21.223 1.00 91.69 248 GLY A CA 1
ATOM 1994 C C . GLY A 1 248 ? 11.502 16.076 -19.994 1.00 91.69 248 GLY A C 1
ATOM 1995 O O . GLY A 1 248 ? 11.558 14.841 -19.971 1.00 91.69 248 GLY A O 1
ATOM 1996 N N . ALA A 1 249 ? 10.943 16.766 -18.994 1.00 92.50 249 ALA A N 1
ATOM 1997 C CA . ALA A 1 249 ? 10.289 16.123 -17.855 1.00 92.50 249 ALA A CA 1
ATOM 1998 C C . ALA A 1 249 ? 9.031 15.345 -18.281 1.00 92.50 249 ALA A C 1
ATOM 2000 O O . ALA A 1 249 ? 8.798 14.243 -17.791 1.00 92.50 249 ALA A O 1
ATOM 2001 N N . CYS A 1 250 ? 8.265 15.867 -19.239 1.00 92.56 250 CYS A N 1
ATOM 2002 C CA . CYS A 1 250 ? 7.125 15.183 -19.844 1.00 92.56 250 CYS A CA 1
ATOM 2003 C C . CYS A 1 250 ? 7.532 13.866 -20.523 1.00 92.56 250 CYS A C 1
ATOM 2005 O O . CYS A 1 250 ? 6.955 12.819 -20.220 1.00 92.56 250 CYS A O 1
ATOM 2007 N N . LEU A 1 251 ? 8.575 13.894 -21.359 1.00 94.00 251 LEU A N 1
ATOM 2008 C CA . LEU A 1 251 ? 9.142 12.685 -21.961 1.00 94.00 251 LEU A CA 1
ATOM 2009 C C . LEU A 1 251 ? 9.640 11.699 -20.891 1.00 94.00 251 LEU A C 1
ATOM 2011 O O . LEU A 1 251 ? 9.403 10.498 -20.996 1.00 94.00 251 LEU A O 1
ATOM 2015 N N . THR A 1 252 ? 10.281 12.205 -19.832 1.00 96.19 252 THR A N 1
ATOM 2016 C CA . THR A 1 252 ? 10.726 11.384 -18.693 1.00 96.19 252 THR A CA 1
ATOM 2017 C C . THR A 1 252 ? 9.555 10.635 -18.060 1.00 96.19 252 THR A C 1
ATOM 2019 O O . THR A 1 252 ? 9.629 9.423 -17.882 1.00 96.19 252 THR A O 1
ATOM 2022 N N . LEU A 1 253 ? 8.458 11.331 -17.749 1.00 96.19 253 LEU A N 1
ATOM 2023 C CA . LEU A 1 253 ? 7.263 10.730 -17.151 1.00 96.19 253 LEU A CA 1
ATOM 2024 C C . LEU A 1 253 ? 6.649 9.657 -18.056 1.00 96.19 253 LEU A C 1
ATOM 2026 O O . LEU A 1 253 ? 6.280 8.586 -17.569 1.00 96.19 253 LEU A O 1
ATOM 2030 N N . LEU A 1 254 ? 6.604 9.901 -19.368 1.00 95.00 254 LEU A N 1
ATOM 2031 C CA . LEU A 1 254 ? 6.099 8.921 -20.324 1.00 95.00 254 LEU A CA 1
ATOM 2032 C C . LEU A 1 254 ? 6.978 7.661 -20.364 1.00 95.00 254 LEU A C 1
ATOM 2034 O O . LEU A 1 254 ? 6.444 6.558 -20.265 1.00 95.00 254 LEU A O 1
ATOM 2038 N N . ILE A 1 255 ? 8.308 7.810 -20.413 1.00 97.25 255 ILE A N 1
ATOM 2039 C CA . ILE A 1 255 ? 9.260 6.685 -20.353 1.00 97.25 255 ILE A CA 1
ATOM 2040 C C . ILE A 1 255 ? 9.066 5.876 -19.065 1.00 97.25 255 ILE A C 1
ATOM 2042 O O . ILE A 1 255 ? 8.940 4.652 -19.118 1.00 97.25 255 ILE A O 1
ATOM 2046 N N . LEU A 1 256 ? 9.014 6.546 -17.907 1.00 97.81 256 LEU A N 1
ATOM 2047 C CA . LEU A 1 256 ? 8.823 5.884 -16.614 1.00 97.81 256 LEU A CA 1
ATOM 2048 C C . LEU A 1 256 ? 7.496 5.117 -16.567 1.00 97.81 256 LEU A C 1
ATOM 2050 O O . LEU A 1 256 ? 7.465 3.985 -16.078 1.00 97.81 256 LEU A O 1
ATOM 2054 N N . THR A 1 257 ? 6.419 5.700 -17.100 1.00 96.88 257 THR A N 1
ATOM 2055 C CA . THR A 1 257 ? 5.100 5.056 -17.113 1.00 96.88 257 THR A CA 1
ATOM 2056 C C . THR A 1 257 ? 5.078 3.850 -18.041 1.00 96.88 257 THR A C 1
ATOM 2058 O O . THR A 1 257 ? 4.672 2.773 -17.612 1.00 96.88 257 THR A O 1
ATOM 2061 N N . GLN A 1 258 ? 5.545 4.000 -19.284 1.00 95.06 258 GLN A N 1
ATOM 2062 C CA . GLN A 1 258 ? 5.560 2.913 -20.261 1.00 95.06 258 GLN A CA 1
ATOM 2063 C C . GLN A 1 258 ? 6.386 1.724 -19.765 1.00 95.06 258 GLN A C 1
ATOM 2065 O O . GLN A 1 258 ? 5.919 0.587 -19.811 1.00 95.06 258 GLN A O 1
ATOM 2070 N N . ILE A 1 259 ? 7.584 1.980 -19.219 1.00 96.69 259 ILE A N 1
ATOM 2071 C CA . ILE A 1 259 ? 8.433 0.933 -18.637 1.00 96.69 259 ILE A CA 1
ATOM 2072 C C . ILE A 1 259 ? 7.719 0.254 -17.473 1.00 96.69 259 ILE A C 1
ATOM 2074 O O . ILE A 1 259 ? 7.703 -0.970 -17.420 1.00 96.69 259 ILE A O 1
ATOM 2078 N N . SER A 1 260 ? 7.124 1.017 -16.553 1.00 96.38 260 SER A N 1
ATOM 2079 C CA . SER A 1 260 ? 6.490 0.468 -15.344 1.00 96.38 260 SER A CA 1
ATOM 2080 C C . SER A 1 260 ? 5.211 -0.323 -15.628 1.00 96.38 260 SER A C 1
ATOM 2082 O O . SER A 1 260 ? 4.888 -1.227 -14.863 1.00 96.38 260 SER A O 1
ATOM 2084 N N . CYS A 1 261 ? 4.513 -0.010 -16.721 1.00 93.62 261 CYS A N 1
ATOM 2085 C CA . CYS A 1 261 ? 3.275 -0.681 -17.131 1.00 93.62 261 CYS A CA 1
ATOM 2086 C C . CYS A 1 261 ? 3.497 -1.715 -18.252 1.00 93.62 261 CYS A C 1
ATOM 2088 O O . CYS A 1 261 ? 2.549 -2.359 -18.688 1.00 93.62 261 CYS A O 1
ATOM 2090 N N . ALA A 1 262 ? 4.732 -1.840 -18.759 1.00 92.94 262 ALA A N 1
ATOM 2091 C CA . ALA A 1 262 ? 5.100 -2.692 -19.892 1.00 92.94 262 ALA A CA 1
ATOM 2092 C C . ALA A 1 262 ? 4.213 -2.507 -21.145 1.00 92.94 262 ALA A C 1
ATOM 2094 O O . ALA A 1 262 ? 3.912 -3.464 -21.855 1.00 92.94 262 ALA A O 1
ATOM 2095 N N . THR A 1 263 ? 3.797 -1.269 -21.422 1.00 90.12 263 THR A N 1
ATOM 2096 C CA . THR A 1 263 ? 2.905 -0.924 -22.541 1.00 90.12 263 THR A CA 1
ATOM 2097 C C . THR A 1 263 ? 3.272 0.435 -23.128 1.00 90.12 263 THR A C 1
ATOM 2099 O O . THR A 1 263 ? 3.753 1.312 -22.412 1.00 90.12 263 THR A O 1
ATOM 2102 N N . ASP A 1 264 ? 3.050 0.620 -24.428 1.00 87.56 264 ASP A N 1
ATOM 2103 C CA . ASP A 1 264 ? 3.309 1.872 -25.143 1.00 87.56 264 ASP A CA 1
ATOM 2104 C C . ASP A 1 264 ? 2.257 2.957 -24.837 1.00 87.56 264 ASP A C 1
ATOM 2106 O O . ASP A 1 264 ? 2.552 4.151 -24.870 1.00 87.56 264 ASP A O 1
ATOM 2110 N N . GLU A 1 265 ? 1.034 2.569 -24.472 1.00 84.44 265 GLU A N 1
ATOM 2111 C CA . GLU A 1 265 ? -0.060 3.497 -24.147 1.00 84.44 265 GLU A CA 1
ATOM 2112 C C . GLU A 1 265 ? -0.682 3.169 -22.781 1.00 84.44 265 GLU A C 1
ATOM 2114 O O . GLU A 1 265 ? -1.790 2.632 -22.706 1.00 84.44 265 GLU A O 1
ATOM 2119 N N . PRO A 1 266 ? 0.007 3.492 -21.670 1.00 84.44 266 PRO A N 1
ATOM 2120 C CA . PRO A 1 266 ? -0.503 3.240 -20.319 1.00 84.44 266 PRO A CA 1
ATOM 2121 C C . PRO A 1 266 ? -1.743 4.086 -19.986 1.00 84.44 266 PRO A C 1
ATOM 2123 O O . PRO A 1 266 ? -2.566 3.706 -19.154 1.00 84.44 266 PRO A O 1
ATOM 2126 N N . TYR A 1 267 ? -1.903 5.226 -20.658 1.00 82.94 267 TYR A N 1
ATOM 2127 C CA . TYR A 1 267 ? -3.099 6.059 -20.634 1.00 82.94 267 TYR A CA 1
ATOM 2128 C C . TYR A 1 267 ? -3.381 6.654 -22.001 1.00 82.94 267 TYR A C 1
ATOM 2130 O O . TYR A 1 267 ? -2.519 6.696 -22.877 1.00 82.94 267 TYR A O 1
ATOM 2138 N N . HIS A 1 268 ? -4.608 7.151 -22.159 1.00 77.31 268 HIS A N 1
ATOM 2139 C CA . HIS A 1 268 ? -4.978 7.915 -23.333 1.00 77.31 268 HIS A CA 1
ATOM 2140 C C . HIS A 1 268 ? -4.199 9.235 -23.354 1.00 77.31 268 HIS A C 1
ATOM 2142 O O . HIS A 1 268 ? -4.465 10.146 -22.569 1.00 77.31 268 HIS A O 1
ATOM 2148 N N . LEU A 1 269 ? -3.202 9.298 -24.229 1.00 71.62 269 LEU A N 1
ATOM 2149 C CA . LEU A 1 269 ? -2.473 10.514 -24.555 1.00 71.62 269 LEU A CA 1
ATOM 2150 C C . LEU A 1 269 ? -3.329 11.356 -25.507 1.00 71.62 269 LEU A C 1
ATOM 2152 O O . LEU A 1 269 ? -3.968 10.812 -26.408 1.00 71.62 269 LEU A O 1
ATOM 2156 N N . SER A 1 270 ? -3.351 12.676 -25.314 1.00 71.38 270 SER A N 1
ATOM 2157 C CA . SER A 1 270 ? -4.052 13.575 -26.235 1.00 71.38 270 SER A CA 1
ATOM 2158 C C . SER A 1 270 ? -3.417 13.525 -27.627 1.00 71.38 270 SER A C 1
ATOM 2160 O O . SER A 1 270 ? -2.220 13.267 -27.757 1.00 71.38 270 SER A O 1
ATOM 2162 N N . GLU A 1 271 ? -4.190 13.827 -28.676 1.00 68.56 271 GLU A N 1
ATOM 2163 C CA . GLU A 1 271 ? -3.686 13.879 -30.063 1.00 68.56 271 GLU A CA 1
ATOM 2164 C C . GLU A 1 271 ? -2.456 14.794 -30.211 1.00 68.56 271 GLU A C 1
ATOM 2166 O O . GLU A 1 271 ? -1.582 14.540 -31.033 1.00 68.56 271 GLU A O 1
ATOM 2171 N N . HIS A 1 272 ? -2.322 15.786 -29.329 1.00 67.62 272 HIS A N 1
ATOM 2172 C CA . HIS A 1 272 ? -1.156 16.656 -29.189 1.00 67.62 272 HIS A CA 1
ATOM 2173 C C . HIS A 1 272 ? 0.170 15.913 -28.911 1.00 67.62 272 HIS A C 1
ATOM 2175 O O . HIS A 1 272 ? 1.226 16.343 -29.365 1.00 67.62 272 HIS A O 1
ATOM 2181 N N . TYR A 1 273 ? 0.135 14.811 -28.153 1.00 68.62 273 TYR A N 1
ATOM 2182 C CA . TYR A 1 273 ? 1.319 14.025 -27.764 1.00 68.62 273 TYR A CA 1
ATOM 2183 C C . TYR A 1 273 ? 1.601 12.843 -28.688 1.00 68.62 273 TYR A C 1
ATOM 2185 O O . TYR A 1 273 ? 2.724 12.345 -28.735 1.00 68.62 273 TYR A O 1
ATOM 2193 N N . VAL A 1 274 ? 0.584 12.358 -29.399 1.00 65.50 274 VAL A N 1
ATOM 2194 C CA . VAL A 1 274 ? 0.732 11.182 -30.270 1.00 65.50 274 VAL A CA 1
ATOM 2195 C C . VAL A 1 274 ? 0.764 11.552 -31.754 1.00 65.50 274 VAL A C 1
ATOM 2197 O O . VAL A 1 274 ? 1.163 10.738 -32.585 1.00 65.50 274 VAL A O 1
ATOM 2200 N N . GLY A 1 275 ? 0.390 12.788 -32.094 1.00 65.69 275 GLY A N 1
ATOM 2201 C CA . GLY A 1 275 ? 0.230 13.254 -33.466 1.00 65.69 275 GLY A CA 1
ATOM 2202 C C . GLY A 1 275 ? -1.001 12.653 -34.155 1.00 65.69 275 GLY A C 1
ATOM 2203 O O . GLY A 1 275 ? -1.729 11.829 -33.603 1.00 65.69 275 GLY A O 1
ATOM 2204 N N . THR A 1 276 ? -1.215 13.042 -35.410 1.00 64.25 276 THR A N 1
ATOM 2205 C CA . THR A 1 276 ? -2.382 12.657 -36.231 1.00 64.25 276 THR A CA 1
ATOM 2206 C C . THR A 1 276 ? -2.218 11.320 -36.970 1.00 64.25 276 THR A C 1
ATOM 2208 O O . THR A 1 276 ? -3.084 10.922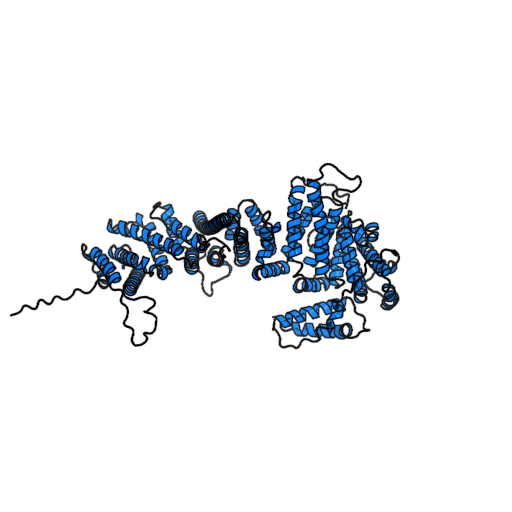 -37.747 1.00 64.25 276 THR A O 1
ATOM 2211 N N . SER A 1 277 ? -1.105 10.609 -36.758 1.00 64.44 277 SER A N 1
ATOM 2212 C CA . SER A 1 277 ? -0.795 9.373 -37.490 1.00 64.44 277 SER A CA 1
ATOM 2213 C C . SER A 1 277 ? -1.691 8.196 -37.063 1.00 64.44 277 SER A C 1
ATOM 2215 O O . SER A 1 277 ? -1.941 8.020 -35.865 1.00 64.44 277 SER A O 1
ATOM 2217 N N . PRO A 1 278 ? -2.153 7.354 -38.011 1.00 62.62 278 PRO A N 1
ATOM 2218 C CA . PRO A 1 278 ? -3.007 6.210 -37.710 1.00 62.62 278 PRO A CA 1
ATOM 2219 C C . PRO A 1 278 ? -2.255 5.138 -36.913 1.00 62.62 278 PRO A C 1
ATOM 2221 O O . PRO A 1 278 ? -1.072 4.882 -37.131 1.00 62.62 278 PRO A O 1
ATOM 2224 N N . LYS A 1 279 ? -2.966 4.490 -35.986 1.00 68.56 279 LYS A N 1
ATOM 2225 C CA . LYS A 1 279 ? -2.419 3.452 -35.104 1.00 68.56 279 LYS A CA 1
ATOM 2226 C C . LYS A 1 279 ? -2.251 2.121 -35.843 1.00 68.56 279 LYS A C 1
ATOM 2228 O O . LYS A 1 279 ? -3.229 1.584 -36.365 1.00 68.56 279 LYS A O 1
ATOM 2233 N N . VAL A 1 280 ? -1.055 1.536 -35.781 1.00 70.00 280 VAL A N 1
ATOM 2234 C CA . VAL A 1 280 ? -0.822 0.113 -36.092 1.00 70.00 280 VAL A CA 1
ATOM 2235 C C . VAL A 1 280 ? -0.808 -0.664 -34.768 1.00 70.00 280 VAL A C 1
ATOM 2237 O O . VAL A 1 280 ? -0.177 -0.240 -33.804 1.00 70.00 280 VAL A O 1
ATOM 2240 N N . LYS A 1 281 ? -1.618 -1.729 -34.664 1.00 57.97 281 LYS A N 1
ATOM 2241 C CA . LYS A 1 281 ? -1.960 -2.391 -33.387 1.00 57.97 281 LYS A CA 1
ATOM 2242 C C . LYS A 1 281 ? -0.765 -3.097 -32.726 1.00 57.97 281 LYS A C 1
ATOM 2244 O O . LYS A 1 281 ? -0.120 -3.924 -33.356 1.00 57.97 281 LYS A O 1
ATOM 2249 N N . LEU A 1 282 ? -0.628 -2.894 -31.413 1.00 60.88 282 LEU A N 1
ATOM 2250 C CA . LEU A 1 282 ? 0.124 -3.752 -30.491 1.00 60.88 282 LEU A CA 1
ATOM 2251 C C . LEU A 1 282 ? -0.495 -5.165 -30.438 1.00 60.88 282 LEU A C 1
ATOM 2253 O O . LEU A 1 282 ? -1.717 -5.305 -30.310 1.00 60.88 282 LEU A O 1
ATOM 2257 N N . LEU A 1 283 ? 0.338 -6.208 -30.479 1.00 60.44 283 LEU A N 1
ATOM 2258 C CA . LEU A 1 283 ? -0.061 -7.572 -30.123 1.00 60.44 283 LEU A CA 1
ATOM 2259 C C . LEU A 1 283 ? 0.092 -7.756 -28.600 1.00 60.44 283 LEU A C 1
ATOM 2261 O O . LEU A 1 283 ? 1.214 -7.647 -28.106 1.00 60.44 283 LEU A O 1
ATOM 2265 N N . PRO A 1 284 ? -0.988 -8.035 -27.845 1.00 65.88 284 PRO A N 1
ATOM 2266 C CA . PRO A 1 284 ? -0.880 -8.296 -26.410 1.00 65.88 284 PRO A CA 1
ATOM 2267 C C . PRO A 1 284 ? -0.095 -9.589 -26.144 1.00 65.88 284 PRO A C 1
ATOM 2269 O O . PRO A 1 284 ? -0.164 -10.521 -26.950 1.00 65.88 284 PRO A O 1
ATOM 2272 N N . LYS A 1 285 ? 0.579 -9.682 -24.986 1.00 69.56 285 LYS A N 1
ATOM 2273 C CA . LYS A 1 285 ? 1.378 -10.846 -24.551 1.00 69.56 285 LYS A CA 1
ATOM 2274 C C . LYS A 1 285 ? 2.596 -11.117 -25.435 1.00 69.56 285 LYS A C 1
ATOM 2276 O O . LYS A 1 285 ? 2.884 -12.258 -25.801 1.00 69.56 285 LYS A O 1
ATOM 2281 N N . CYS A 1 286 ? 3.304 -10.058 -25.811 1.00 82.19 286 CYS A N 1
ATOM 2282 C CA . CYS A 1 286 ? 4.555 -10.183 -26.547 1.00 82.19 286 CYS A CA 1
ATOM 2283 C C . CYS A 1 286 ? 5.722 -10.554 -25.610 1.00 82.19 286 CYS A C 1
ATOM 2285 O O . CYS A 1 286 ? 5.643 -10.442 -24.386 1.00 82.19 286 CYS A O 1
ATOM 2287 N N . ALA A 1 287 ? 6.841 -10.999 -26.188 1.00 83.69 287 ALA A N 1
ATOM 2288 C CA . ALA A 1 287 ? 8.035 -11.342 -25.413 1.00 83.69 287 ALA A CA 1
ATOM 2289 C C . ALA A 1 287 ? 8.587 -10.146 -24.611 1.00 83.69 287 ALA A C 1
ATOM 2291 O O . ALA A 1 287 ? 9.117 -10.342 -23.518 1.00 83.69 287 ALA A O 1
ATOM 2292 N N . ASP A 1 288 ? 8.430 -8.925 -25.138 1.00 87.12 288 ASP A N 1
ATOM 2293 C CA . ASP A 1 288 ? 8.867 -7.686 -24.488 1.00 87.12 288 ASP A CA 1
ATOM 2294 C C . ASP A 1 288 ? 8.066 -7.401 -23.204 1.00 87.12 288 ASP A C 1
ATOM 2296 O O . ASP A 1 288 ? 8.648 -7.060 -22.178 1.00 87.12 288 ASP A O 1
ATOM 2300 N N . GLU A 1 289 ? 6.753 -7.647 -23.210 1.00 88.69 289 GLU A N 1
ATOM 2301 C CA . GLU A 1 289 ? 5.899 -7.539 -22.018 1.00 88.69 289 GLU A CA 1
ATOM 2302 C C . GLU A 1 289 ? 6.343 -8.528 -20.923 1.00 88.69 289 GLU A C 1
ATOM 2304 O O . GLU A 1 289 ? 6.482 -8.166 -19.752 1.00 88.69 289 GLU A O 1
ATOM 2309 N N . HIS A 1 290 ? 6.645 -9.776 -21.300 1.00 88.69 290 HIS A N 1
ATOM 2310 C CA . HIS A 1 290 ? 7.062 -10.813 -20.353 1.00 88.69 290 HIS A CA 1
ATOM 2311 C C . HIS A 1 290 ? 8.408 -10.523 -19.681 1.00 88.69 290 HIS A C 1
ATOM 2313 O O . HIS A 1 290 ? 8.540 -10.713 -18.468 1.00 88.69 290 HIS A O 1
ATOM 2319 N N . ILE A 1 291 ? 9.409 -10.064 -20.437 1.00 90.44 291 ILE A N 1
ATOM 2320 C CA . ILE A 1 291 ? 10.704 -9.711 -19.844 1.00 90.44 291 ILE A CA 1
ATOM 2321 C C . ILE A 1 291 ? 10.603 -8.447 -18.987 1.00 90.44 291 ILE A C 1
ATOM 2323 O O . ILE A 1 291 ? 11.200 -8.407 -17.913 1.00 90.44 291 ILE A O 1
ATOM 2327 N N . LEU A 1 292 ? 9.813 -7.447 -19.391 1.00 93.00 292 LEU A N 1
ATOM 2328 C CA . LEU A 1 292 ? 9.583 -6.258 -18.570 1.00 93.00 292 LEU A CA 1
ATOM 2329 C C . LEU A 1 292 ? 8.888 -6.620 -17.255 1.00 93.00 292 LEU A C 1
ATOM 2331 O O . LEU A 1 292 ? 9.340 -6.186 -16.199 1.00 93.00 292 LEU A O 1
ATOM 2335 N N . SER A 1 293 ? 7.886 -7.504 -17.292 1.00 92.25 293 SER A N 1
ATOM 2336 C CA . SER A 1 293 ? 7.266 -8.049 -16.080 1.00 92.25 293 SER A CA 1
ATOM 2337 C C . SER A 1 293 ? 8.294 -8.740 -15.176 1.00 92.25 293 SER A C 1
ATOM 2339 O O . SER A 1 293 ? 8.321 -8.523 -13.965 1.00 92.25 293 SER A O 1
ATOM 2341 N N . MET A 1 294 ? 9.210 -9.526 -15.747 1.00 91.38 294 MET A N 1
ATOM 2342 C CA . MET A 1 294 ? 10.302 -10.129 -14.981 1.00 91.38 294 MET A CA 1
ATOM 2343 C C . MET A 1 294 ? 11.187 -9.055 -14.322 1.00 91.38 294 MET A C 1
ATOM 2345 O O . MET A 1 294 ? 11.440 -9.150 -13.114 1.00 91.38 294 MET A O 1
ATOM 2349 N N . ILE A 1 295 ? 11.594 -8.016 -15.066 1.00 93.69 295 ILE A N 1
ATOM 2350 C CA . ILE A 1 295 ? 12.377 -6.868 -14.566 1.00 93.69 295 ILE A CA 1
ATOM 2351 C C . ILE A 1 295 ? 11.652 -6.173 -13.405 1.00 93.69 295 ILE A C 1
ATOM 2353 O O . ILE A 1 295 ? 12.272 -5.920 -12.367 1.00 93.69 295 ILE A O 1
ATOM 2357 N N . HIS A 1 296 ? 10.341 -5.931 -13.522 1.00 94.94 296 HIS A N 1
ATOM 2358 C CA . HIS A 1 296 ? 9.515 -5.364 -12.446 1.00 94.94 296 HIS A CA 1
ATOM 2359 C C . HIS A 1 296 ? 9.639 -6.155 -11.145 1.00 94.94 296 HIS A C 1
ATOM 2361 O O . HIS A 1 296 ? 9.809 -5.593 -10.061 1.00 94.94 296 HIS A O 1
ATOM 2367 N N . TRP A 1 297 ? 9.609 -7.482 -11.251 1.00 90.88 297 TRP A N 1
ATOM 2368 C CA . TRP A 1 297 ? 9.665 -8.366 -10.096 1.00 90.88 297 TRP A CA 1
ATOM 2369 C C . TRP A 1 297 ? 11.054 -8.516 -9.486 1.00 90.88 297 TRP A C 1
ATOM 2371 O O . TRP A 1 297 ? 11.144 -8.724 -8.271 1.00 90.88 297 TRP A O 1
ATOM 2381 N N . CYS A 1 298 ? 12.122 -8.435 -10.278 1.00 91.31 298 CYS A N 1
ATOM 2382 C CA . CYS A 1 298 ? 13.452 -8.838 -9.810 1.00 91.31 298 CYS A CA 1
ATOM 2383 C C . CYS A 1 298 ? 14.476 -7.705 -9.722 1.00 91.31 298 CYS A C 1
ATOM 2385 O O . CYS A 1 298 ? 15.446 -7.854 -8.983 1.00 91.31 298 CYS A O 1
ATOM 2387 N N . GLU A 1 299 ? 14.286 -6.595 -10.437 1.00 92.69 299 GLU A N 1
ATOM 2388 C CA . GLU A 1 299 ? 15.313 -5.551 -10.568 1.00 92.69 299 GLU A CA 1
ATOM 2389 C C . GLU A 1 299 ? 14.864 -4.169 -10.072 1.00 92.69 299 GLU A C 1
ATOM 2391 O O . GLU A 1 299 ? 15.699 -3.347 -9.703 1.00 92.69 299 GLU A O 1
ATOM 2396 N N . MET A 1 300 ? 13.557 -3.907 -9.999 1.00 93.88 300 MET A N 1
ATOM 2397 C CA . MET A 1 300 ? 13.015 -2.574 -9.689 1.00 93.88 300 MET A CA 1
ATOM 2398 C C . MET A 1 300 ? 13.035 -2.180 -8.198 1.00 93.88 300 MET A C 1
ATOM 2400 O O . MET A 1 300 ? 12.676 -1.051 -7.858 1.00 93.88 300 MET A O 1
ATOM 2404 N N . ASP A 1 301 ? 13.467 -3.067 -7.294 1.00 90.94 301 ASP A N 1
ATOM 2405 C CA . ASP A 1 301 ? 13.372 -2.875 -5.834 1.00 90.94 301 ASP A CA 1
ATOM 2406 C C . ASP A 1 301 ? 14.088 -1.620 -5.315 1.00 90.94 301 ASP A C 1
ATOM 2408 O O . ASP A 1 301 ? 13.627 -0.990 -4.361 1.00 90.94 301 ASP A O 1
ATOM 2412 N N . SER A 1 302 ? 15.212 -1.247 -5.930 1.00 91.50 302 SER A N 1
ATOM 2413 C CA . SER A 1 302 ? 16.010 -0.088 -5.515 1.00 91.50 302 SER A CA 1
ATOM 2414 C C . SER A 1 302 ? 15.479 1.243 -6.045 1.00 91.50 302 SER A C 1
ATOM 2416 O O . SER A 1 302 ? 15.829 2.286 -5.498 1.00 91.50 302 SER A O 1
ATOM 2418 N N . VAL A 1 303 ? 14.636 1.225 -7.081 1.00 94.94 303 VAL A N 1
ATOM 2419 C CA . VAL A 1 303 ? 14.219 2.434 -7.808 1.00 94.94 303 VAL A CA 1
ATOM 2420 C C . VAL A 1 303 ? 12.729 2.726 -7.723 1.00 94.94 303 VAL A C 1
ATOM 2422 O O . VAL A 1 303 ? 12.353 3.884 -7.868 1.00 94.94 303 VAL A O 1
ATOM 2425 N N . LEU A 1 304 ? 11.885 1.733 -7.420 1.00 95.44 304 LEU A N 1
ATOM 2426 C CA . LEU A 1 304 ? 10.433 1.914 -7.344 1.00 95.44 304 LEU A CA 1
ATOM 2427 C C . LEU A 1 304 ? 10.038 3.016 -6.351 1.00 95.44 304 LEU A C 1
ATOM 2429 O O . LEU A 1 304 ? 9.345 3.964 -6.713 1.00 95.44 304 LEU A O 1
ATOM 2433 N N . PHE A 1 305 ? 10.487 2.907 -5.097 1.00 94.31 305 PHE A N 1
ATOM 2434 C CA . PHE A 1 305 ? 10.118 3.878 -4.067 1.00 94.31 305 PHE A CA 1
ATOM 2435 C C . PHE A 1 305 ? 10.711 5.273 -4.330 1.00 94.31 305 PHE A C 1
ATOM 2437 O O . PHE A 1 305 ? 9.953 6.242 -4.269 1.00 94.31 305 PHE A O 1
ATOM 2444 N N . PRO A 1 306 ? 12.012 5.423 -4.674 1.00 94.19 306 PRO A N 1
ATOM 2445 C CA . PRO A 1 306 ? 12.554 6.709 -5.112 1.00 94.19 306 PRO A CA 1
ATOM 2446 C C . PRO A 1 306 ? 11.803 7.322 -6.295 1.00 94.19 306 PRO A C 1
ATOM 2448 O O . PRO A 1 306 ? 11.594 8.530 -6.313 1.00 94.19 306 PRO A O 1
ATOM 2451 N N . MET A 1 307 ? 11.377 6.517 -7.270 1.00 96.44 307 MET A N 1
ATOM 2452 C CA . MET A 1 307 ? 10.631 7.000 -8.431 1.00 96.44 307 MET A CA 1
ATOM 2453 C C . MET A 1 307 ? 9.299 7.622 -8.013 1.00 96.44 307 MET A C 1
ATOM 2455 O O . MET A 1 307 ? 9.052 8.792 -8.302 1.00 96.44 307 MET A O 1
ATOM 2459 N N . LEU A 1 308 ? 8.475 6.870 -7.280 1.00 96.25 308 LEU A N 1
ATOM 2460 C CA . LEU A 1 308 ? 7.163 7.342 -6.838 1.00 96.25 308 LEU A CA 1
ATOM 2461 C C . LEU A 1 308 ? 7.268 8.525 -5.863 1.00 96.25 308 LEU A C 1
ATOM 2463 O O . LEU A 1 308 ? 6.490 9.471 -5.953 1.00 96.25 308 LEU A O 1
ATOM 2467 N N . SER A 1 309 ? 8.248 8.514 -4.953 1.00 94.44 309 SER A N 1
ATOM 2468 C CA . SER A 1 309 ? 8.440 9.617 -4.007 1.00 94.44 309 SER A CA 1
ATOM 2469 C C . SER A 1 309 ? 8.887 10.904 -4.698 1.00 94.44 309 SER A C 1
ATOM 2471 O O . SER A 1 309 ? 8.361 11.970 -4.382 1.00 94.44 309 SER A O 1
ATOM 2473 N N . ASN A 1 310 ? 9.786 10.830 -5.684 1.00 94.19 310 ASN A N 1
ATOM 2474 C CA . ASN A 1 310 ? 10.203 12.006 -6.445 1.00 94.19 310 ASN A CA 1
ATOM 2475 C C . ASN A 1 310 ? 9.058 12.591 -7.283 1.00 94.19 310 ASN A C 1
ATOM 2477 O O . ASN A 1 310 ? 8.928 13.813 -7.334 1.00 94.19 310 ASN A O 1
ATOM 2481 N N . ILE A 1 311 ? 8.212 11.753 -7.894 1.00 95.25 311 ILE A N 1
ATOM 2482 C CA . ILE A 1 311 ? 7.024 12.216 -8.630 1.00 95.25 311 ILE A CA 1
ATOM 2483 C C . ILE A 1 311 ? 6.046 12.918 -7.675 1.00 95.25 311 ILE A C 1
ATOM 2485 O O . ILE A 1 311 ? 5.589 14.022 -7.977 1.00 95.25 311 ILE A O 1
ATOM 2489 N N . CYS A 1 312 ? 5.779 12.343 -6.494 1.00 93.62 312 CYS A N 1
ATOM 2490 C CA . CYS A 1 312 ? 4.955 12.978 -5.459 1.00 93.62 312 CYS A CA 1
ATOM 2491 C C . CYS A 1 312 ? 5.511 14.336 -5.006 1.00 93.62 312 CYS A C 1
ATOM 2493 O O . CYS A 1 312 ? 4.763 15.312 -4.951 1.00 93.62 312 CYS A O 1
ATOM 2495 N N . ILE A 1 313 ? 6.813 14.416 -4.711 1.00 92.38 313 ILE A N 1
ATOM 2496 C CA . ILE A 1 313 ? 7.469 15.663 -4.285 1.00 92.38 313 ILE A CA 1
ATOM 2497 C C . ILE A 1 313 ? 7.421 16.699 -5.411 1.00 92.38 313 ILE A C 1
ATOM 2499 O O . ILE A 1 313 ? 7.137 17.866 -5.147 1.00 92.38 313 ILE A O 1
ATOM 2503 N N . LEU A 1 314 ? 7.658 16.293 -6.663 1.00 91.75 314 LEU A N 1
ATOM 2504 C CA . LEU A 1 314 ? 7.574 17.186 -7.819 1.00 91.75 314 LEU A CA 1
ATOM 2505 C C . LEU A 1 314 ? 6.167 17.755 -7.956 1.00 91.75 314 LEU A C 1
ATOM 2507 O O . LEU A 1 314 ? 6.001 18.966 -8.013 1.00 91.75 314 LEU A O 1
ATOM 2511 N N . MET A 1 315 ? 5.149 16.902 -7.923 1.00 91.12 315 MET A N 1
ATOM 2512 C CA . MET A 1 315 ? 3.755 17.322 -8.011 1.00 91.12 315 MET A CA 1
ATOM 2513 C C . MET A 1 315 ? 3.353 18.308 -6.900 1.00 91.12 315 MET A C 1
ATOM 2515 O O . MET A 1 315 ? 2.603 19.245 -7.171 1.00 91.12 315 MET A O 1
ATOM 2519 N N . ASP A 1 316 ? 3.846 18.132 -5.671 1.00 89.88 316 ASP A N 1
ATOM 2520 C CA . ASP A 1 316 ? 3.593 19.065 -4.564 1.00 89.88 316 ASP A CA 1
ATOM 2521 C C . ASP A 1 316 ? 4.305 20.408 -4.752 1.00 89.88 316 ASP A C 1
ATOM 2523 O O . ASP A 1 316 ? 3.678 21.456 -4.621 1.00 89.88 316 ASP A O 1
ATOM 2527 N N . THR A 1 317 ? 5.579 20.356 -5.150 1.00 88.62 317 THR A N 1
ATOM 2528 C CA . THR A 1 317 ? 6.424 21.521 -5.463 1.00 88.62 317 THR A CA 1
ATOM 2529 C C . THR A 1 317 ? 5.735 22.392 -6.520 1.00 88.62 317 THR A C 1
ATOM 2531 O O . THR A 1 317 ? 5.461 23.569 -6.300 1.00 88.62 317 THR A O 1
ATOM 2534 N N . LEU A 1 318 ? 5.265 21.762 -7.603 1.00 87.19 318 LEU A N 1
ATOM 2535 C CA . LEU A 1 318 ? 4.584 22.458 -8.690 1.00 87.19 318 LEU A CA 1
ATOM 2536 C C . LEU A 1 318 ? 3.150 22.894 -8.349 1.00 87.19 318 LEU A C 1
ATOM 2538 O O . LEU A 1 318 ? 2.575 23.689 -9.091 1.00 87.19 318 LEU A O 1
ATOM 2542 N N . ARG A 1 319 ? 2.532 22.401 -7.266 1.00 84.19 319 ARG A N 1
ATOM 2543 C CA . ARG A 1 319 ? 1.096 22.598 -6.992 1.00 84.19 319 ARG A CA 1
ATOM 2544 C C . ARG A 1 319 ? 0.706 24.075 -6.980 1.00 84.19 319 ARG A C 1
ATOM 2546 O O . ARG A 1 319 ? -0.339 24.412 -7.523 1.00 84.19 319 ARG A O 1
ATOM 2553 N N . GLY A 1 320 ? 1.536 24.944 -6.398 1.00 76.88 320 GLY A N 1
ATOM 2554 C CA . GLY A 1 320 ? 1.293 26.391 -6.360 1.00 76.88 320 GLY A CA 1
ATOM 2555 C C . GLY A 1 320 ? 1.241 27.036 -7.749 1.00 76.88 320 GLY A C 1
ATOM 2556 O O . GLY A 1 320 ? 0.376 27.867 -7.992 1.00 76.88 320 GLY A O 1
ATOM 2557 N N . ARG A 1 321 ? 2.090 26.585 -8.684 1.00 75.12 321 ARG A N 1
ATOM 2558 C CA . ARG A 1 321 ? 2.172 27.109 -10.061 1.00 75.12 321 ARG A CA 1
ATOM 2559 C C . ARG A 1 321 ? 0.931 26.823 -10.912 1.00 75.12 321 ARG A C 1
ATOM 2561 O O . ARG A 1 321 ? 0.759 27.465 -11.941 1.00 75.12 321 ARG A O 1
ATOM 2568 N N . PHE A 1 322 ? 0.113 25.850 -10.511 1.00 76.19 322 PHE A N 1
ATOM 2569 C CA . PHE A 1 322 ? -1.040 25.364 -11.275 1.00 76.19 322 PHE A CA 1
ATOM 2570 C C . PHE A 1 322 ? -2.393 25.624 -10.600 1.00 76.19 322 PHE A C 1
ATOM 2572 O O . PHE A 1 322 ? -3.405 25.143 -11.100 1.00 76.19 322 PHE A O 1
ATOM 2579 N N . LYS A 1 323 ? -2.436 26.355 -9.475 1.00 69.25 323 LYS A N 1
ATOM 2580 C CA . LYS A 1 323 ? -3.699 26.682 -8.787 1.00 69.25 323 LYS A CA 1
ATOM 2581 C C . LYS A 1 323 ? -4.575 27.671 -9.562 1.00 69.25 323 LYS A C 1
ATOM 2583 O O . LYS A 1 323 ? -5.789 27.530 -9.503 1.00 69.25 323 LYS A O 1
ATOM 2588 N N . ASP A 1 324 ? -3.955 28.590 -10.301 1.00 58.84 324 ASP A N 1
ATOM 2589 C CA . ASP A 1 324 ? -4.628 29.709 -10.982 1.00 58.84 324 ASP A CA 1
ATOM 2590 C C . ASP A 1 324 ? -4.635 29.563 -12.517 1.00 58.84 324 ASP A C 1
ATOM 2592 O O . ASP A 1 324 ? -4.920 30.511 -13.244 1.00 58.84 324 ASP A O 1
ATOM 2596 N N . LEU A 1 325 ? -4.261 28.386 -13.033 1.00 63.69 325 LEU A N 1
ATOM 2597 C CA . LEU A 1 325 ? -4.330 28.098 -14.464 1.00 63.69 325 LEU A CA 1
ATOM 2598 C C . LEU A 1 325 ? -5.761 27.680 -14.811 1.00 63.69 325 LEU A C 1
ATOM 2600 O O . LEU A 1 325 ? -6.132 26.520 -14.616 1.00 63.69 325 LEU A O 1
ATOM 2604 N N . ASP A 1 326 ? -6.545 28.621 -15.336 1.00 53.84 326 ASP A N 1
ATOM 2605 C CA . ASP A 1 326 ? -7.824 28.312 -15.971 1.00 53.84 326 ASP A CA 1
ATOM 2606 C C . ASP A 1 326 ? -7.562 27.408 -17.178 1.00 53.84 326 ASP A C 1
ATOM 2608 O O . ASP A 1 326 ? -6.914 27.788 -18.158 1.00 53.84 326 ASP A O 1
ATOM 2612 N N . PHE A 1 327 ? -8.027 26.163 -17.083 1.00 56.97 327 PHE A N 1
ATOM 2613 C CA . PHE A 1 327 ? -7.974 25.221 -18.190 1.00 56.97 327 PHE A CA 1
ATOM 2614 C C . PHE A 1 327 ? -9.038 25.635 -19.205 1.00 56.97 327 PHE A C 1
ATOM 2616 O O . PHE A 1 327 ? -10.161 25.144 -19.165 1.00 56.97 327 PHE A O 1
ATOM 2623 N N . GLU A 1 328 ? -8.696 26.559 -20.096 1.00 51.34 328 GLU A N 1
ATOM 2624 C CA . GLU A 1 328 ? -9.469 26.819 -21.307 1.00 51.34 328 GLU A CA 1
ATOM 2625 C C . GLU A 1 328 ? -9.127 25.713 -22.315 1.00 51.34 328 GLU A C 1
ATOM 2627 O O . GLU A 1 328 ? -8.026 25.730 -22.882 1.00 51.34 328 GLU A O 1
ATOM 2632 N N . PRO A 1 329 ? -10.007 24.714 -22.546 1.00 48.19 329 PRO A N 1
ATOM 2633 C CA . PRO A 1 329 ? -9.764 23.696 -23.555 1.00 48.19 329 PRO A CA 1
ATOM 2634 C C . PRO A 1 329 ? -9.791 24.393 -24.913 1.00 48.19 329 PRO A C 1
ATOM 2636 O O . PRO A 1 329 ? -10.848 24.630 -25.500 1.00 48.19 329 PRO A O 1
ATOM 2639 N N . SER A 1 330 ? -8.617 24.791 -25.399 1.00 47.84 330 SER A N 1
ATOM 2640 C CA . SER A 1 330 ? -8.511 25.534 -26.645 1.00 47.84 330 SER A CA 1
ATOM 2641 C C . SER A 1 330 ? -9.071 24.652 -27.757 1.00 47.84 330 SER A C 1
ATOM 2643 O O . SER A 1 330 ? -8.543 23.577 -28.028 1.00 47.84 330 SER A O 1
ATOM 2645 N N . ARG A 1 331 ? -10.142 25.109 -28.411 1.00 48.47 331 ARG A N 1
ATOM 2646 C CA . ARG A 1 331 ? -10.839 24.394 -29.496 1.00 48.47 331 ARG A CA 1
ATOM 2647 C C . ARG A 1 331 ? -10.003 24.227 -30.777 1.00 48.47 331 ARG A C 1
ATOM 2649 O O . ARG A 1 331 ? -10.514 23.698 -31.756 1.00 48.47 331 ARG A O 1
ATOM 2656 N N . ILE A 1 332 ? -8.748 24.683 -30.784 1.00 48.06 332 ILE A N 1
ATOM 2657 C CA . ILE A 1 332 ? -7.855 24.680 -31.947 1.00 48.06 332 ILE A CA 1
ATOM 2658 C C . ILE A 1 332 ? -6.585 23.890 -31.593 1.00 48.06 332 ILE A C 1
ATOM 2660 O O . ILE A 1 332 ? -5.762 24.325 -30.780 1.00 48.06 332 ILE A O 1
ATOM 2664 N N . ILE A 1 333 ? -6.469 22.704 -32.195 1.00 53.50 333 ILE A N 1
ATOM 2665 C CA . ILE A 1 333 ? -5.352 21.753 -32.092 1.00 53.50 333 ILE A CA 1
ATOM 2666 C C . ILE A 1 333 ? -4.460 21.949 -33.328 1.00 53.50 333 ILE A C 1
ATOM 2668 O O . ILE A 1 333 ? -4.339 21.061 -34.160 1.00 53.50 333 ILE A O 1
ATOM 2672 N N . ASP A 1 334 ? -3.869 23.134 -33.488 1.00 51.38 334 ASP A N 1
ATOM 2673 C CA . ASP A 1 334 ? -3.022 23.422 -34.663 1.00 51.38 334 ASP A CA 1
ATOM 2674 C C . ASP A 1 334 ? -1.516 23.343 -34.360 1.00 51.38 334 ASP A C 1
ATOM 2676 O O . ASP A 1 334 ? -0.691 23.560 -35.245 1.00 51.38 334 ASP A O 1
ATOM 2680 N N . SER A 1 335 ? -1.118 23.006 -33.126 1.00 66.19 335 SER A N 1
ATOM 2681 C CA . SER A 1 335 ? 0.293 22.806 -32.779 1.00 66.19 335 SER A CA 1
ATOM 2682 C C . SER A 1 335 ? 0.500 21.613 -31.847 1.00 66.19 335 SER A C 1
ATOM 2684 O O . SER A 1 335 ? -0.289 21.375 -30.936 1.00 66.19 335 SER A O 1
ATOM 2686 N N . THR A 1 336 ? 1.582 20.871 -32.086 1.00 73.94 336 THR A N 1
ATOM 2687 C CA . THR A 1 336 ? 2.116 19.810 -31.215 1.00 73.94 336 THR A CA 1
ATOM 2688 C C . THR A 1 336 ? 3.094 20.368 -30.172 1.00 73.94 336 THR A C 1
ATOM 2690 O O . THR A 1 336 ? 3.728 19.611 -29.439 1.00 73.94 336 THR A O 1
ATOM 2693 N N . ASN A 1 337 ? 3.232 21.695 -30.094 1.00 82.69 337 ASN A N 1
ATOM 2694 C CA . ASN A 1 337 ? 4.160 22.373 -29.196 1.00 82.69 337 ASN A CA 1
ATOM 2695 C C . ASN A 1 337 ? 3.694 22.304 -27.743 1.00 82.69 337 ASN A C 1
ATOM 2697 O O . ASN A 1 337 ? 2.554 22.640 -27.434 1.00 82.69 337 ASN A O 1
ATOM 2701 N N . TYR A 1 338 ? 4.611 21.953 -26.844 1.00 83.75 338 TYR A N 1
ATOM 2702 C CA . TYR A 1 338 ? 4.361 21.831 -25.411 1.00 83.75 338 TYR A CA 1
ATOM 2703 C C . TYR A 1 338 ? 3.548 22.990 -24.819 1.00 83.75 338 TYR A C 1
ATOM 2705 O O . TYR A 1 338 ? 3.848 24.167 -25.035 1.00 83.75 338 TYR A O 1
ATOM 2713 N N . ARG A 1 339 ? 2.566 22.627 -23.986 1.00 80.25 339 ARG A N 1
ATOM 2714 C CA . ARG A 1 339 ? 1.800 23.562 -23.160 1.00 80.25 339 ARG A CA 1
ATOM 2715 C C . ARG A 1 339 ? 1.930 23.217 -21.687 1.00 80.25 339 ARG A C 1
ATOM 2717 O O . ARG A 1 339 ? 1.955 22.047 -21.302 1.00 80.25 339 ARG A O 1
ATOM 2724 N N . ARG A 1 340 ? 1.986 24.256 -20.862 1.00 78.88 340 ARG A N 1
ATOM 2725 C CA . ARG A 1 340 ? 2.354 24.165 -19.448 1.00 78.88 340 ARG A CA 1
ATOM 2726 C C . ARG A 1 340 ? 1.400 23.282 -18.644 1.00 78.88 340 ARG A C 1
ATOM 2728 O O . ARG A 1 340 ? 1.841 22.520 -17.787 1.00 78.88 340 ARG A O 1
ATOM 2735 N N . GLU A 1 341 ? 0.103 23.357 -18.927 1.00 77.19 341 GLU A N 1
ATOM 2736 C CA . GLU A 1 341 ? -0.963 22.620 -18.243 1.00 77.19 341 GLU A CA 1
ATOM 2737 C C . GLU A 1 341 ? -0.784 21.092 -18.291 1.00 77.19 341 GLU A C 1
ATOM 2739 O O . GLU A 1 341 ? -1.210 20.387 -17.370 1.00 77.19 341 GLU A O 1
ATOM 2744 N N . TYR A 1 342 ? -0.094 20.568 -19.308 1.00 81.06 342 TYR A N 1
ATOM 2745 C CA . TYR A 1 342 ? 0.063 19.127 -19.492 1.00 81.06 342 TYR A CA 1
ATOM 2746 C C . TYR A 1 342 ? 1.000 18.473 -18.482 1.00 81.06 342 TYR A C 1
ATOM 2748 O O . TYR A 1 342 ? 0.759 17.324 -18.111 1.00 81.06 342 TYR A O 1
ATOM 2756 N N . LEU A 1 343 ? 2.026 19.171 -17.981 1.00 88.25 343 LEU A N 1
ATOM 2757 C CA . LEU A 1 343 ? 2.977 18.569 -17.041 1.00 88.25 343 LEU A CA 1
ATOM 2758 C C . LEU A 1 343 ? 2.277 18.087 -15.764 1.00 88.25 343 LEU A C 1
ATOM 2760 O O . LEU A 1 343 ? 2.499 16.961 -15.319 1.00 88.25 343 LEU A O 1
ATOM 2764 N N . MET A 1 344 ? 1.388 18.904 -15.193 1.00 88.19 344 MET A N 1
ATOM 2765 C CA . MET A 1 344 ? 0.641 18.537 -13.986 1.00 88.19 344 MET A CA 1
ATOM 2766 C C . MET A 1 344 ? -0.349 17.391 -14.247 1.00 88.19 344 MET A C 1
ATOM 2768 O O . MET A 1 344 ? -0.515 16.510 -13.400 1.00 88.19 344 MET A O 1
ATOM 2772 N N . ILE A 1 345 ? -0.989 17.375 -15.421 1.00 87.06 345 ILE A N 1
ATOM 2773 C CA . ILE A 1 345 ? -1.886 16.287 -15.836 1.00 87.06 345 ILE A CA 1
ATOM 2774 C C . ILE A 1 345 ? -1.099 14.978 -15.958 1.00 87.06 345 ILE A C 1
ATOM 2776 O O . ILE A 1 345 ? -1.510 13.961 -15.397 1.00 87.06 345 ILE A O 1
ATOM 2780 N N . MET A 1 346 ? 0.060 15.008 -16.618 1.00 89.75 346 MET A N 1
ATOM 2781 C CA . MET A 1 346 ? 0.911 13.833 -16.791 1.00 89.75 346 MET A CA 1
ATOM 2782 C C . MET A 1 346 ? 1.521 13.348 -15.481 1.00 89.75 346 MET A C 1
ATOM 2784 O O . MET A 1 346 ? 1.583 12.140 -15.280 1.00 89.75 346 MET A O 1
ATOM 2788 N N . LEU A 1 347 ? 1.904 14.237 -14.559 1.00 93.19 347 LEU A N 1
ATOM 2789 C CA . LEU A 1 347 ? 2.358 13.849 -13.217 1.00 93.19 347 LEU A CA 1
ATOM 2790 C C . LEU A 1 347 ? 1.278 13.067 -12.464 1.00 93.19 347 LEU A C 1
ATOM 2792 O O . LEU A 1 347 ? 1.549 11.981 -11.949 1.00 93.19 347 LEU A O 1
ATOM 2796 N N . LYS A 1 348 ? 0.042 13.586 -12.444 1.00 90.94 348 LYS A N 1
ATOM 2797 C CA . LYS A 1 348 ? -1.102 12.919 -11.804 1.00 90.94 348 LYS A CA 1
ATOM 2798 C C . LYS A 1 348 ? -1.410 11.572 -12.459 1.00 90.94 348 LYS A C 1
ATOM 2800 O O . LYS A 1 348 ? -1.601 10.586 -11.749 1.00 90.94 348 LYS A O 1
ATOM 2805 N N . ALA A 1 349 ? -1.435 11.525 -13.793 1.00 91.38 349 ALA A N 1
ATOM 2806 C CA . ALA A 1 349 ? -1.686 10.298 -14.547 1.00 91.38 349 ALA A CA 1
ATOM 2807 C C . ALA A 1 349 ? -0.597 9.247 -14.287 1.00 91.38 349 ALA A C 1
ATOM 2809 O O . ALA A 1 349 ? -0.915 8.129 -13.892 1.00 91.38 349 ALA A O 1
ATOM 2810 N N . THR A 1 350 ? 0.675 9.634 -14.416 1.00 94.88 350 THR A N 1
ATOM 2811 C CA . THR A 1 350 ? 1.850 8.782 -14.172 1.00 94.88 350 THR A CA 1
ATOM 2812 C C . THR A 1 350 ? 1.805 8.180 -12.771 1.00 94.88 350 THR A C 1
ATOM 2814 O O . THR A 1 350 ? 1.871 6.963 -12.620 1.00 94.88 350 THR A O 1
ATOM 2817 N N . GLN A 1 351 ? 1.629 9.016 -11.741 1.00 94.62 351 GLN A N 1
ATOM 2818 C CA . GLN A 1 351 ? 1.570 8.553 -10.355 1.00 94.62 351 GLN A CA 1
ATOM 2819 C C . GLN A 1 351 ? 0.419 7.563 -10.142 1.00 94.62 351 GLN A C 1
ATOM 2821 O O . GLN A 1 351 ? 0.615 6.511 -9.540 1.00 94.62 351 GLN A O 1
ATOM 2826 N N . SER A 1 352 ? -0.778 7.893 -10.638 1.00 92.88 352 SER A N 1
ATOM 2827 C CA . SER A 1 352 ? -1.964 7.053 -10.455 1.00 92.88 352 SER A CA 1
ATOM 2828 C C . SER A 1 352 ? -1.819 5.704 -11.150 1.00 92.88 352 SER A C 1
ATOM 2830 O O . SER A 1 352 ? -2.162 4.688 -10.563 1.00 92.88 352 SER A O 1
ATOM 2832 N N . ILE A 1 353 ? -1.333 5.683 -12.390 1.00 93.75 353 ILE A N 1
ATOM 2833 C CA . ILE A 1 353 ? -1.322 4.470 -13.213 1.00 93.75 353 ILE A CA 1
ATOM 2834 C C . ILE A 1 353 ? -0.223 3.520 -12.768 1.00 93.75 353 ILE A C 1
ATOM 2836 O O . ILE A 1 353 ? -0.492 2.338 -12.606 1.00 93.75 353 ILE A O 1
ATOM 2840 N N . ILE A 1 354 ? 0.976 4.034 -12.473 1.00 96.12 354 ILE A N 1
ATOM 2841 C CA . ILE A 1 354 ? 2.046 3.189 -11.933 1.00 96.12 354 ILE A CA 1
ATOM 2842 C C . ILE A 1 354 ? 1.607 2.576 -10.595 1.00 96.12 354 ILE A C 1
ATOM 2844 O O . ILE A 1 354 ? 1.825 1.391 -10.366 1.00 96.12 354 ILE A O 1
ATOM 2848 N N . CYS A 1 355 ? 0.964 3.346 -9.709 1.00 95.75 355 CYS A N 1
ATOM 2849 C CA . CYS A 1 355 ? 0.477 2.815 -8.431 1.00 95.75 355 CYS A CA 1
ATOM 2850 C C . CYS A 1 355 ? -0.644 1.770 -8.574 1.00 95.75 355 CYS A C 1
ATOM 2852 O O . CYS A 1 355 ? -0.813 0.952 -7.675 1.00 95.75 355 CYS A O 1
ATOM 2854 N N . GLU A 1 356 ? -1.387 1.771 -9.682 1.00 93.62 356 GLU A N 1
ATOM 2855 C CA . GLU A 1 356 ? -2.455 0.800 -9.943 1.00 93.62 356 GLU A CA 1
ATOM 2856 C C . GLU A 1 356 ? -1.958 -0.560 -10.448 1.00 93.62 356 GLU A C 1
ATOM 2858 O O . GLU A 1 356 ? -2.746 -1.509 -10.477 1.00 93.62 356 GLU A O 1
ATOM 2863 N N . GLU A 1 357 ? -0.679 -0.675 -10.810 1.00 94.00 357 GLU A N 1
ATOM 2864 C CA . GLU A 1 357 ? -0.078 -1.936 -11.232 1.00 94.00 357 GLU A CA 1
ATOM 2865 C C . GLU A 1 357 ? 0.010 -2.931 -10.061 1.00 94.00 357 GLU A C 1
ATOM 2867 O O . GLU A 1 357 ? 0.482 -2.616 -8.960 1.00 94.00 357 GLU A O 1
ATOM 2872 N N . ASP A 1 358 ? -0.396 -4.182 -10.301 1.00 93.00 358 ASP A N 1
ATOM 2873 C CA . ASP A 1 358 ? -0.438 -5.226 -9.265 1.00 93.00 358 ASP A CA 1
ATOM 2874 C C . ASP A 1 358 ? 0.945 -5.487 -8.649 1.00 93.00 358 ASP A C 1
ATOM 2876 O O . ASP A 1 358 ? 1.079 -5.697 -7.436 1.00 93.00 358 ASP A O 1
ATOM 2880 N N . TRP A 1 359 ? 1.996 -5.450 -9.476 1.00 94.00 359 TRP A N 1
ATOM 2881 C CA . TRP A 1 359 ? 3.368 -5.654 -9.020 1.00 94.00 359 TRP A CA 1
ATOM 2882 C C . TRP A 1 359 ? 3.836 -4.513 -8.110 1.00 94.00 359 TRP A C 1
ATOM 2884 O O . TRP A 1 359 ? 4.491 -4.778 -7.100 1.00 94.00 359 TRP A O 1
ATOM 2894 N N . VAL A 1 360 ? 3.445 -3.267 -8.408 1.00 95.69 360 VAL A N 1
ATOM 2895 C CA . VAL A 1 360 ? 3.745 -2.097 -7.572 1.00 95.69 360 VAL A CA 1
ATOM 2896 C C . VAL A 1 360 ? 3.040 -2.229 -6.238 1.00 95.69 360 VAL A C 1
ATOM 2898 O O . VAL A 1 360 ? 3.701 -2.137 -5.205 1.00 95.69 360 VAL A O 1
ATOM 2901 N N . THR A 1 361 ? 1.743 -2.550 -6.246 1.00 93.12 361 THR A N 1
ATOM 2902 C CA . THR A 1 361 ? 0.970 -2.764 -5.017 1.00 93.12 361 THR A CA 1
ATOM 2903 C C . THR A 1 361 ? 1.654 -3.790 -4.111 1.00 93.12 361 THR A C 1
ATOM 2905 O O . THR A 1 361 ? 1.937 -3.520 -2.942 1.00 93.12 361 THR A O 1
ATOM 2908 N N . LEU A 1 362 ? 2.013 -4.957 -4.651 1.00 91.62 362 LEU A N 1
ATOM 2909 C CA . LEU A 1 362 ? 2.668 -6.026 -3.890 1.00 91.62 362 LEU A CA 1
ATOM 2910 C C . LEU A 1 362 ? 4.055 -5.627 -3.356 1.00 91.62 362 LEU A C 1
ATOM 2912 O O . LEU A 1 362 ? 4.413 -5.996 -2.233 1.00 91.62 362 LEU A O 1
ATOM 2916 N N . LYS A 1 363 ? 4.837 -4.860 -4.121 1.00 91.75 363 LYS A N 1
ATOM 2917 C CA . LYS A 1 363 ? 6.140 -4.343 -3.675 1.00 91.75 363 LYS A CA 1
ATOM 2918 C C . LYS A 1 363 ? 5.990 -3.276 -2.592 1.00 91.75 363 LYS A C 1
ATOM 2920 O O . LYS A 1 363 ? 6.719 -3.324 -1.603 1.00 91.75 363 LYS A O 1
ATOM 2925 N N . MET A 1 364 ? 5.018 -2.376 -2.722 1.00 92.19 364 MET A N 1
ATOM 2926 C CA . MET A 1 364 ? 4.699 -1.366 -1.710 1.00 92.19 364 MET A CA 1
ATOM 2927 C C . MET A 1 364 ? 4.262 -2.018 -0.392 1.00 92.19 364 MET A C 1
ATOM 2929 O O . MET A 1 364 ? 4.759 -1.630 0.665 1.00 92.19 364 MET A O 1
ATOM 2933 N N . PHE A 1 365 ? 3.449 -3.083 -0.439 1.00 90.69 365 PHE A N 1
ATOM 2934 C CA . PHE A 1 365 ? 3.134 -3.897 0.745 1.00 90.69 365 PHE A CA 1
ATOM 2935 C C . PHE A 1 365 ? 4.397 -4.452 1.423 1.00 90.69 365 PHE A C 1
ATOM 2937 O O . PHE A 1 365 ? 4.545 -4.304 2.636 1.00 90.69 365 PHE A O 1
ATOM 2944 N N . ARG A 1 366 ? 5.340 -5.026 0.661 1.00 88.56 366 ARG A N 1
ATOM 2945 C CA . ARG A 1 366 ? 6.605 -5.551 1.218 1.00 88.56 366 ARG A CA 1
ATOM 2946 C C . ARG A 1 366 ? 7.484 -4.464 1.838 1.00 88.56 366 ARG A C 1
ATOM 2948 O O . ARG A 1 366 ? 8.126 -4.712 2.858 1.00 88.56 366 ARG A O 1
ATOM 2955 N N . ILE A 1 367 ? 7.535 -3.272 1.239 1.00 87.19 367 ILE A N 1
ATOM 2956 C CA . ILE A 1 367 ? 8.275 -2.127 1.797 1.00 87.19 367 ILE A CA 1
ATOM 2957 C C . ILE A 1 367 ? 7.722 -1.786 3.185 1.00 87.19 367 ILE A C 1
ATOM 2959 O O . ILE A 1 367 ? 8.489 -1.648 4.136 1.00 87.19 367 ILE A O 1
ATOM 2963 N N . VAL A 1 368 ? 6.397 -1.720 3.315 1.00 85.44 368 VAL A N 1
ATOM 2964 C CA . VAL A 1 368 ? 5.735 -1.424 4.590 1.00 85.44 368 VAL A CA 1
ATOM 2965 C C . VAL A 1 368 ? 5.948 -2.541 5.620 1.00 85.44 368 VAL A C 1
ATOM 2967 O O . VAL A 1 368 ? 6.295 -2.255 6.765 1.00 85.44 368 VAL A O 1
ATOM 2970 N N . GLU A 1 369 ? 5.807 -3.812 5.225 1.00 80.88 369 GLU A N 1
ATOM 2971 C CA . GLU A 1 369 ? 5.988 -4.970 6.118 1.00 80.88 369 GLU A CA 1
ATOM 2972 C C . GLU A 1 369 ? 7.415 -5.097 6.674 1.00 80.88 369 GLU A C 1
ATOM 2974 O O . GLU A 1 369 ? 7.599 -5.495 7.821 1.00 80.88 369 GLU A O 1
ATOM 2979 N N . THR A 1 370 ? 8.438 -4.749 5.888 1.00 75.06 370 THR A N 1
ATOM 2980 C CA . THR A 1 370 ? 9.859 -4.910 6.259 1.00 75.06 370 THR A CA 1
ATOM 2981 C C . THR A 1 370 ? 10.414 -3.756 7.106 1.00 75.06 370 THR A C 1
ATOM 2983 O O . THR A 1 370 ? 11.610 -3.470 7.076 1.00 75.06 370 THR A O 1
ATOM 2986 N N . ASN A 1 371 ? 9.551 -3.104 7.895 1.00 57.03 371 ASN A N 1
ATOM 2987 C CA . ASN A 1 371 ? 9.889 -2.017 8.822 1.00 57.03 371 ASN A CA 1
ATOM 2988 C C . ASN A 1 371 ? 10.433 -0.735 8.150 1.00 57.03 371 ASN A C 1
ATOM 2990 O O . ASN A 1 371 ? 11.107 0.068 8.791 1.00 57.03 371 ASN A O 1
ATOM 2994 N N . ARG A 1 372 ? 10.116 -0.494 6.867 1.00 59.00 372 ARG A N 1
ATOM 2995 C CA . ARG A 1 372 ? 10.446 0.763 6.164 1.00 59.00 372 ARG A CA 1
ATOM 2996 C C . ARG A 1 372 ? 9.299 1.774 6.158 1.00 59.00 372 ARG A C 1
ATOM 2998 O O . ARG A 1 372 ? 9.207 2.580 5.236 1.00 59.00 372 ARG A O 1
ATOM 3005 N N . MET A 1 373 ? 8.449 1.797 7.186 1.00 76.44 373 MET A N 1
ATOM 3006 C CA . MET A 1 373 ? 7.507 2.917 7.359 1.00 76.44 373 MET A CA 1
ATOM 3007 C C . MET A 1 373 ? 8.242 4.264 7.439 1.00 76.44 373 MET A C 1
ATOM 3009 O O . MET A 1 373 ? 7.723 5.274 6.973 1.00 76.44 373 MET A O 1
ATOM 3013 N N . GLU A 1 374 ? 9.496 4.257 7.907 1.00 80.38 374 GLU A N 1
ATOM 3014 C CA . GLU A 1 374 ? 10.393 5.420 7.881 1.00 80.38 374 GLU A CA 1
ATOM 3015 C C . GLU A 1 374 ? 10.604 5.999 6.476 1.00 80.38 374 GLU A C 1
ATOM 3017 O O . GLU A 1 374 ? 10.790 7.203 6.333 1.00 80.38 374 GLU A O 1
ATOM 3022 N N . ALA A 1 375 ? 10.527 5.178 5.422 1.00 84.31 375 ALA A N 1
ATOM 3023 C CA . ALA A 1 375 ? 10.684 5.661 4.053 1.00 84.31 375 ALA A CA 1
ATOM 3024 C C . ALA A 1 375 ? 9.586 6.672 3.679 1.00 84.31 375 ALA A C 1
ATOM 3026 O O . ALA A 1 375 ? 9.856 7.634 2.964 1.00 84.31 375 ALA A O 1
ATOM 3027 N N . PHE A 1 376 ? 8.368 6.483 4.198 1.00 88.62 376 PHE A N 1
ATOM 3028 C CA . PHE A 1 376 ? 7.239 7.396 3.998 1.00 88.62 376 PHE A CA 1
ATOM 3029 C C . PHE A 1 376 ? 7.279 8.602 4.947 1.00 88.62 376 PHE A C 1
ATOM 3031 O O . PHE A 1 376 ? 6.668 9.624 4.654 1.00 88.62 376 PHE A O 1
ATOM 3038 N N . ASN A 1 377 ? 8.028 8.500 6.046 1.00 84.19 377 ASN A N 1
ATOM 3039 C CA . ASN A 1 377 ? 8.145 9.508 7.099 1.00 84.19 377 ASN A CA 1
ATOM 3040 C C . ASN A 1 377 ? 9.383 10.418 6.924 1.00 84.19 377 ASN A C 1
ATOM 3042 O O . ASN A 1 377 ? 9.859 11.020 7.878 1.00 84.19 377 ASN A O 1
ATOM 3046 N N . HIS A 1 378 ? 9.947 10.515 5.719 1.00 84.06 378 HIS A N 1
ATOM 3047 C CA . HIS A 1 378 ? 11.071 11.413 5.430 1.00 84.06 378 HIS A CA 1
ATOM 3048 C C . HIS A 1 378 ? 10.608 12.885 5.385 1.00 84.06 378 HIS A C 1
ATOM 3050 O O . HIS A 1 378 ? 9.515 13.157 4.898 1.00 84.06 378 HIS A O 1
ATOM 3056 N N . ASP A 1 379 ? 11.437 13.856 5.792 1.00 83.69 379 ASP A N 1
ATOM 3057 C CA . ASP A 1 379 ? 11.052 15.277 5.964 1.00 83.69 379 ASP A CA 1
ATOM 3058 C C . ASP A 1 379 ? 10.249 15.883 4.801 1.00 83.69 379 ASP A C 1
ATOM 3060 O O . ASP A 1 379 ? 9.192 16.477 5.007 1.00 83.69 379 ASP A O 1
ATOM 3064 N N . ARG A 1 380 ? 10.710 15.695 3.556 1.00 85.75 380 ARG A N 1
ATOM 3065 C CA . ARG A 1 380 ? 9.996 16.165 2.352 1.00 85.75 380 ARG A CA 1
ATOM 3066 C C . ARG A 1 380 ? 8.647 15.483 2.118 1.00 85.75 380 ARG A C 1
ATOM 3068 O O . ARG A 1 380 ? 7.778 16.088 1.510 1.00 85.75 380 ARG A O 1
ATOM 3075 N N . LEU A 1 381 ? 8.476 14.239 2.561 1.00 89.69 381 LEU A N 1
ATOM 3076 C CA . LEU A 1 381 ? 7.218 13.503 2.435 1.00 89.69 381 LEU A CA 1
ATOM 3077 C C . LEU A 1 381 ? 6.253 13.796 3.593 1.00 89.69 381 LEU A C 1
ATOM 3079 O O . LEU A 1 381 ? 5.044 13.707 3.398 1.00 89.69 381 LEU A O 1
ATOM 3083 N N . LYS A 1 382 ? 6.745 14.205 4.770 1.00 85.06 382 LYS A N 1
ATOM 3084 C CA . LYS A 1 382 ? 5.876 14.675 5.864 1.00 85.06 382 LYS A CA 1
ATOM 3085 C C . LYS A 1 382 ? 5.125 15.953 5.490 1.00 85.06 382 LYS A C 1
ATOM 3087 O O . LYS A 1 382 ? 3.981 16.155 5.899 1.00 85.06 382 LYS A O 1
ATOM 3092 N N . GLN A 1 383 ? 5.765 16.829 4.712 1.00 84.31 383 GLN A N 1
ATOM 3093 C CA . GLN A 1 383 ? 5.137 18.051 4.210 1.00 84.31 383 GLN A CA 1
ATOM 3094 C C . GLN A 1 383 ? 3.865 17.701 3.433 1.00 84.31 383 GLN A C 1
ATOM 3096 O O . GLN A 1 383 ? 3.851 16.756 2.651 1.00 84.31 383 GLN A O 1
ATOM 3101 N N . ASN A 1 384 ? 2.776 18.428 3.695 1.00 85.06 384 ASN A N 1
ATOM 3102 C CA . ASN A 1 384 ? 1.470 18.228 3.052 1.00 85.06 384 ASN A CA 1
ATOM 3103 C C . ASN A 1 384 ? 0.928 16.779 3.104 1.00 85.06 384 ASN A C 1
ATOM 3105 O O . ASN A 1 384 ? 0.074 16.414 2.293 1.00 85.06 384 ASN A O 1
ATOM 3109 N N . CYS A 1 385 ? 1.389 15.958 4.060 1.00 87.06 385 CYS A N 1
ATOM 3110 C CA . CYS A 1 385 ? 1.031 14.540 4.188 1.00 87.06 385 CYS A CA 1
ATOM 3111 C C . CYS A 1 385 ? 1.299 13.725 2.903 1.00 87.06 385 CYS A C 1
ATOM 3113 O O . CYS A 1 385 ? 0.537 12.809 2.579 1.00 87.06 385 CYS A O 1
ATOM 3115 N N . LEU A 1 386 ? 2.344 14.058 2.135 1.00 90.56 386 LEU A N 1
ATOM 3116 C CA . LEU A 1 386 ? 2.672 13.353 0.888 1.00 90.56 386 LEU A CA 1
ATOM 3117 C C . LEU A 1 386 ? 3.016 11.880 1.124 1.00 90.56 386 LEU A C 1
ATOM 3119 O O . LEU A 1 386 ? 2.646 11.040 0.309 1.00 90.56 386 LEU A O 1
ATOM 3123 N N . GLY A 1 387 ? 3.669 11.557 2.243 1.00 92.19 387 GLY A N 1
ATOM 3124 C CA . GLY A 1 387 ? 3.960 10.187 2.664 1.00 92.19 387 GLY A CA 1
ATOM 3125 C C . GLY A 1 387 ? 2.686 9.357 2.799 1.00 92.19 387 GLY A C 1
ATOM 3126 O O . GLY A 1 387 ? 2.588 8.285 2.204 1.00 92.19 387 GLY A O 1
ATOM 3127 N N . GLN A 1 388 ? 1.674 9.893 3.488 1.00 90.38 388 GLN A N 1
ATOM 3128 C CA . GLN A 1 388 ? 0.357 9.259 3.609 1.00 90.38 388 GLN A CA 1
ATOM 3129 C C . GLN A 1 388 ? -0.356 9.121 2.261 1.00 90.38 388 GLN A C 1
ATOM 3131 O O . GLN A 1 388 ? -0.919 8.068 1.967 1.00 90.38 388 GLN A O 1
ATOM 3136 N N . GLN A 1 389 ? -0.321 10.157 1.418 1.00 91.50 389 GLN A N 1
ATOM 3137 C CA . GLN A 1 389 ? -0.937 10.109 0.087 1.00 91.50 389 GLN A CA 1
ATOM 3138 C C . GLN A 1 389 ? -0.283 9.035 -0.793 1.00 91.50 389 GLN A C 1
ATOM 3140 O O . GLN A 1 389 ? -0.987 8.231 -1.403 1.00 91.50 389 GLN A O 1
ATOM 3145 N N . LEU A 1 390 ? 1.052 8.985 -0.819 1.00 94.50 390 LEU A N 1
ATOM 3146 C CA . LEU A 1 390 ? 1.818 7.995 -1.571 1.00 94.50 390 LEU A CA 1
ATOM 3147 C C . LEU A 1 390 ? 1.574 6.578 -1.050 1.00 94.50 390 LEU A C 1
ATOM 3149 O O . LEU A 1 390 ? 1.357 5.668 -1.848 1.00 94.50 390 LEU A O 1
ATOM 3153 N N . LEU A 1 391 ? 1.592 6.393 0.273 1.00 93.94 391 LEU A N 1
ATOM 3154 C CA . LEU A 1 391 ? 1.290 5.112 0.903 1.00 93.94 391 LEU A CA 1
ATOM 3155 C C . LEU A 1 391 ? -0.078 4.617 0.439 1.00 93.94 391 LEU A C 1
ATOM 3157 O O . LEU A 1 391 ? -0.181 3.516 -0.093 1.00 93.94 391 LEU A O 1
ATOM 3161 N N . ARG A 1 392 ? -1.105 5.458 0.579 1.00 92.81 392 ARG A N 1
ATOM 3162 C CA . ARG A 1 392 ? -2.483 5.119 0.232 1.00 92.81 392 ARG A CA 1
ATOM 3163 C C . ARG A 1 392 ? -2.653 4.783 -1.245 1.00 92.81 392 ARG A C 1
ATOM 3165 O O . ARG A 1 392 ? -3.327 3.803 -1.551 1.00 92.81 392 ARG A O 1
ATOM 3172 N N . LEU A 1 393 ? -2.047 5.569 -2.136 1.00 93.31 393 LEU A N 1
ATOM 3173 C CA . LEU A 1 393 ? -2.056 5.305 -3.576 1.00 93.31 393 LEU A CA 1
ATOM 3174 C C . LEU A 1 393 ? -1.359 3.982 -3.904 1.00 93.31 393 LEU A C 1
ATOM 3176 O O . LEU A 1 393 ? -1.890 3.192 -4.670 1.00 93.31 393 LEU A O 1
ATOM 3180 N N . GLY A 1 394 ? -0.194 3.727 -3.306 1.00 93.19 394 GLY A N 1
ATOM 3181 C CA . GLY A 1 394 ? 0.646 2.583 -3.649 1.00 93.19 394 GLY A CA 1
ATOM 3182 C C . GLY A 1 394 ? 0.197 1.238 -3.079 1.00 93.19 394 GLY A C 1
ATOM 3183 O O . GLY A 1 394 ? 0.696 0.222 -3.540 1.00 93.19 394 GLY A O 1
ATOM 3184 N N . ILE A 1 395 ? -0.690 1.193 -2.078 1.00 93.06 395 ILE A N 1
ATOM 3185 C CA . ILE A 1 395 ? -1.137 -0.068 -1.443 1.00 93.06 395 ILE A CA 1
ATOM 3186 C C . ILE A 1 395 ? -2.604 -0.417 -1.725 1.00 93.06 395 ILE A C 1
ATOM 3188 O O . ILE A 1 395 ? -3.117 -1.398 -1.182 1.00 93.06 395 ILE A O 1
ATOM 3192 N N . ARG A 1 396 ? -3.303 0.382 -2.536 1.00 91.88 396 ARG A N 1
ATOM 3193 C CA . ARG A 1 396 ? -4.706 0.148 -2.900 1.00 91.88 396 ARG A CA 1
ATOM 3194 C C . ARG A 1 396 ? -4.810 -0.216 -4.370 1.00 91.88 396 ARG A C 1
ATOM 3196 O O . ARG A 1 396 ? -4.168 0.381 -5.223 1.00 91.88 396 ARG A O 1
ATOM 3203 N N . ARG A 1 397 ? -5.641 -1.216 -4.655 1.00 89.62 397 ARG A N 1
ATOM 3204 C CA . ARG A 1 397 ? -5.776 -1.776 -6.004 1.00 89.62 397 ARG A CA 1
ATOM 3205 C C . ARG A 1 397 ? -6.559 -0.836 -6.912 1.00 89.62 397 ARG A C 1
ATOM 3207 O O . ARG A 1 397 ? -7.402 -0.069 -6.448 1.00 89.62 397 ARG A O 1
ATOM 3214 N N . ARG A 1 398 ? -6.409 -1.024 -8.224 1.00 90.12 398 ARG A N 1
ATOM 3215 C CA . ARG A 1 398 ? -7.190 -0.325 -9.259 1.00 90.12 398 ARG A CA 1
ATOM 3216 C C . ARG A 1 398 ? -8.708 -0.358 -9.040 1.00 90.12 398 ARG A C 1
ATOM 3218 O O . ARG A 1 398 ? -9.392 0.619 -9.331 1.00 90.12 398 ARG A O 1
ATOM 3225 N N . SER A 1 399 ? -9.250 -1.447 -8.491 1.00 90.62 399 SER A N 1
ATOM 3226 C CA . SER A 1 399 ? -10.682 -1.563 -8.172 1.00 90.62 399 SER A CA 1
ATOM 3227 C C . SER A 1 399 ? -11.164 -0.582 -7.093 1.00 90.62 399 SER A C 1
ATOM 3229 O O . SER A 1 399 ? -12.360 -0.348 -6.977 1.00 90.62 399 SER A O 1
ATOM 3231 N N . GLU A 1 400 ? -10.256 -0.008 -6.300 1.00 92.06 400 GLU A N 1
ATOM 3232 C CA . GLU A 1 400 ? -10.554 0.955 -5.234 1.00 92.06 400 GLU A CA 1
ATOM 3233 C C . GLU A 1 400 ? -10.364 2.414 -5.676 1.00 92.06 400 GLU A C 1
ATOM 3235 O O . GLU A 1 400 ? -10.318 3.309 -4.834 1.00 92.06 400 GLU A O 1
ATOM 3240 N N . ARG A 1 401 ? -10.269 2.688 -6.983 1.00 92.12 401 ARG A N 1
ATOM 3241 C CA . ARG A 1 401 ? -10.034 4.041 -7.510 1.00 92.12 401 ARG A CA 1
ATOM 3242 C C . ARG A 1 401 ? -11.036 5.080 -6.990 1.00 92.12 401 ARG A C 1
ATOM 3244 O O . ARG A 1 401 ? -10.633 6.189 -6.656 1.00 92.12 401 ARG A O 1
ATOM 3251 N N . GLU A 1 402 ? -12.321 4.739 -6.905 1.00 93.31 402 GLU A N 1
ATOM 3252 C CA . GLU A 1 402 ? -13.340 5.658 -6.368 1.00 93.31 402 GLU A CA 1
ATOM 3253 C C . GLU A 1 402 ? -13.135 5.910 -4.868 1.00 93.31 402 GLU A C 1
ATOM 3255 O O . GLU A 1 402 ? -13.087 7.059 -4.433 1.00 93.31 402 GLU A O 1
ATOM 3260 N N . VAL A 1 403 ? -12.885 4.850 -4.093 1.00 93.75 403 VAL A N 1
ATOM 3261 C CA . VAL A 1 403 ? -12.577 4.945 -2.657 1.00 93.75 403 VAL A CA 1
ATOM 3262 C C . VAL A 1 403 ? -11.337 5.816 -2.421 1.00 93.75 403 VAL A C 1
ATOM 3264 O O . VAL A 1 403 ? -11.325 6.650 -1.520 1.00 93.75 403 VAL A O 1
ATOM 3267 N N . LEU A 1 404 ? -10.302 5.676 -3.253 1.00 93.31 404 LEU A N 1
ATOM 3268 C CA . LEU A 1 404 ? -9.096 6.506 -3.209 1.00 93.31 404 LEU A CA 1
ATOM 3269 C C . LEU A 1 404 ? -9.399 7.998 -3.389 1.00 93.31 404 LEU A C 1
ATOM 3271 O O . LEU A 1 404 ? -8.850 8.819 -2.649 1.00 93.31 404 LEU A O 1
ATOM 3275 N N . ARG A 1 405 ? -10.281 8.358 -4.333 1.00 92.25 405 ARG A N 1
ATOM 3276 C CA . ARG A 1 405 ? -10.693 9.757 -4.536 1.00 92.25 405 ARG A CA 1
ATOM 3277 C C . ARG A 1 405 ? -11.401 10.305 -3.304 1.00 92.25 405 ARG A C 1
ATOM 3279 O O . ARG A 1 405 ? -11.041 11.380 -2.833 1.00 92.25 405 ARG A O 1
ATOM 3286 N N . GLU A 1 406 ? -12.346 9.552 -2.748 1.00 95.06 406 GLU A N 1
ATOM 3287 C CA . GLU A 1 406 ? -13.063 9.961 -1.536 1.00 95.06 406 GLU A CA 1
ATOM 3288 C C . GLU A 1 406 ? -12.109 10.135 -0.346 1.00 95.06 406 GLU A C 1
ATOM 3290 O O . GLU A 1 406 ? -12.167 11.143 0.355 1.00 95.06 406 GLU A O 1
ATOM 3295 N N . LEU A 1 407 ? -11.168 9.204 -0.153 1.00 94.94 407 LEU A N 1
ATOM 3296 C CA . LEU A 1 407 ? -10.153 9.300 0.898 1.00 94.94 407 LEU A CA 1
ATOM 3297 C C . LEU A 1 407 ? -9.238 10.515 0.711 1.00 94.94 407 LEU A C 1
ATOM 3299 O O . LEU A 1 407 ? -8.821 11.120 1.699 1.00 94.94 407 LEU A O 1
ATOM 3303 N N . SER A 1 408 ? -8.915 10.888 -0.530 1.00 91.38 408 SER A N 1
ATOM 3304 C CA . SER A 1 408 ? -8.141 12.101 -0.814 1.00 91.38 408 SER A CA 1
ATOM 3305 C C . SER A 1 408 ? -8.906 13.368 -0.423 1.00 91.38 408 SER A C 1
ATOM 3307 O O . SER A 1 408 ? -8.310 14.276 0.154 1.00 91.38 408 SER A O 1
ATOM 3309 N N . VAL A 1 409 ? -10.215 13.423 -0.693 1.00 93.00 409 VAL A N 1
ATOM 3310 C CA . VAL A 1 409 ? -11.083 14.541 -0.281 1.00 93.00 409 VAL A CA 1
ATOM 3311 C C . VAL A 1 409 ? -11.170 14.612 1.245 1.00 93.00 409 VAL A C 1
ATOM 3313 O O . VAL A 1 409 ? -10.913 15.659 1.834 1.00 93.00 409 VAL A O 1
ATOM 3316 N N . CYS A 1 410 ? -11.444 13.486 1.908 1.00 94.12 410 CYS A N 1
ATOM 3317 C CA . CYS A 1 410 ? -11.518 13.418 3.368 1.00 94.12 410 CYS A CA 1
ATOM 3318 C C . CYS A 1 410 ? -10.202 13.831 4.047 1.00 94.12 410 CYS A C 1
ATOM 3320 O O . CYS A 1 410 ? -10.239 14.532 5.057 1.00 94.12 410 CYS A O 1
ATOM 3322 N N . ASN A 1 411 ? -9.052 13.456 3.472 1.00 91.06 411 ASN A N 1
ATOM 3323 C CA . ASN A 1 411 ? -7.731 13.860 3.959 1.00 91.06 411 ASN A CA 1
ATOM 3324 C C . ASN A 1 411 ? -7.515 15.379 3.905 1.00 91.06 411 ASN A C 1
ATOM 3326 O O . ASN A 1 411 ? -6.899 15.937 4.808 1.00 91.06 411 ASN A O 1
ATOM 3330 N N . GLY A 1 412 ? -8.032 16.045 2.867 1.00 87.81 412 GLY A N 1
ATOM 3331 C CA . GLY A 1 412 ? -8.000 17.506 2.763 1.00 87.81 412 GLY A CA 1
ATOM 3332 C C . GLY A 1 412 ? -8.902 18.209 3.783 1.00 87.81 412 GLY A C 1
ATOM 3333 O O . GLY A 1 412 ? -8.599 19.328 4.184 1.00 87.81 412 GLY A O 1
ATOM 3334 N N . ASN A 1 413 ? -9.974 17.547 4.233 1.00 92.56 413 ASN A N 1
ATOM 3335 C CA . ASN A 1 413 ? -10.951 18.124 5.159 1.00 92.56 413 ASN A CA 1
ATOM 3336 C C . ASN A 1 413 ? -10.483 18.070 6.621 1.00 92.56 413 ASN A C 1
ATOM 3338 O O . ASN A 1 413 ? -10.413 19.094 7.294 1.00 92.56 413 ASN A O 1
ATOM 3342 N N . SER A 1 414 ? -10.216 16.872 7.153 1.00 93.81 414 SER A N 1
ATOM 3343 C CA . SER A 1 414 ? -9.690 16.695 8.515 1.00 93.81 414 SER A CA 1
ATOM 3344 C C . SER A 1 414 ? -9.190 15.268 8.752 1.00 93.81 414 SER A C 1
ATOM 3346 O O . SER A 1 414 ? -9.642 14.320 8.108 1.00 93.81 414 SER A O 1
ATOM 3348 N N . LYS A 1 415 ? -8.324 15.085 9.762 1.00 92.31 415 LYS A N 1
ATOM 3349 C CA . LYS A 1 415 ? -7.903 13.744 10.210 1.00 92.31 415 LYS A CA 1
ATOM 3350 C C . LYS A 1 415 ? -9.096 12.879 10.625 1.00 92.31 415 LYS A C 1
ATOM 3352 O O . LYS A 1 415 ? -9.118 11.700 10.294 1.00 92.31 415 LYS A O 1
ATOM 3357 N N . LYS A 1 416 ? -10.099 13.469 11.290 1.00 95.62 416 LYS A N 1
ATOM 3358 C CA . LYS A 1 416 ? -11.338 12.773 11.660 1.00 95.62 416 LYS A CA 1
ATOM 3359 C C . LYS A 1 416 ? -12.067 12.252 10.420 1.00 95.62 416 LYS A C 1
ATOM 3361 O O . LYS A 1 416 ? -12.307 11.056 10.322 1.00 95.62 416 LYS A O 1
ATOM 3366 N N . ALA A 1 417 ? -12.353 13.130 9.454 1.00 97.06 417 ALA A N 1
ATOM 3367 C CA . ALA A 1 417 ? -13.073 12.760 8.234 1.00 97.06 417 ALA A CA 1
ATOM 3368 C C . ALA A 1 417 ? -12.365 11.633 7.468 1.00 97.06 417 ALA A C 1
ATOM 3370 O O . ALA A 1 417 ? -13.016 10.745 6.919 1.00 97.06 417 ALA A O 1
ATOM 3371 N N . LEU A 1 418 ? -11.028 11.653 7.447 1.00 96.56 418 LEU A N 1
ATOM 3372 C CA . LEU A 1 418 ? -10.237 10.570 6.880 1.00 96.56 418 LEU A CA 1
ATOM 3373 C C . LEU A 1 418 ? -10.422 9.253 7.647 1.00 96.56 418 LEU A C 1
ATOM 3375 O O . LEU A 1 418 ? -10.687 8.233 7.015 1.00 96.56 418 LEU A O 1
ATOM 3379 N N . ILE A 1 419 ? -10.286 9.258 8.977 1.00 97.81 419 ILE A N 1
ATOM 3380 C CA . ILE A 1 419 ? -10.419 8.043 9.798 1.00 97.81 419 ILE A CA 1
ATOM 3381 C C . ILE A 1 419 ? -11.833 7.465 9.677 1.00 97.81 419 ILE A C 1
ATOM 3383 O O . ILE A 1 419 ? -11.971 6.268 9.430 1.00 97.81 419 ILE A O 1
ATOM 3387 N N . ASP A 1 420 ? -12.871 8.298 9.766 1.00 97.75 420 ASP A N 1
ATOM 3388 C CA . ASP A 1 420 ? -14.264 7.876 9.584 1.00 97.75 420 ASP A CA 1
ATOM 3389 C C . ASP A 1 420 ? -14.448 7.167 8.239 1.00 97.75 420 ASP A C 1
ATOM 3391 O O . ASP A 1 420 ? -14.979 6.054 8.174 1.00 97.75 420 ASP A O 1
ATOM 3395 N N . LYS A 1 421 ? -13.939 7.765 7.153 1.00 97.56 421 LYS A N 1
ATOM 3396 C CA . LYS A 1 421 ? -14.057 7.172 5.821 1.00 97.56 421 LYS A CA 1
ATOM 3397 C C . LYS A 1 421 ? -13.245 5.884 5.685 1.00 97.56 421 LYS A C 1
ATOM 3399 O O . LYS A 1 421 ? -13.752 4.926 5.104 1.00 97.56 421 LYS A O 1
ATOM 3404 N N . LEU A 1 422 ? -12.032 5.827 6.244 1.00 97.44 422 LEU A N 1
ATOM 3405 C CA . LEU A 1 422 ? -11.188 4.626 6.268 1.00 97.44 422 LEU A CA 1
ATOM 3406 C C . LEU A 1 422 ? -11.886 3.445 6.955 1.00 97.44 422 LEU A C 1
ATOM 3408 O O . LEU A 1 422 ? -11.812 2.323 6.450 1.00 97.44 422 LEU A O 1
ATOM 3412 N N . LEU A 1 423 ? -12.563 3.689 8.082 1.00 97.94 423 LEU A N 1
ATOM 3413 C CA . LEU A 1 423 ? -13.319 2.668 8.811 1.00 97.94 423 LEU A CA 1
ATOM 3414 C C . LEU A 1 423 ? -14.612 2.281 8.077 1.00 97.94 423 LEU A C 1
ATOM 3416 O O . LEU A 1 423 ? -14.968 1.101 8.042 1.00 97.94 423 LEU A O 1
ATOM 3420 N N . ALA A 1 424 ? -15.294 3.241 7.449 1.00 96.12 424 ALA A N 1
ATOM 3421 C CA . ALA A 1 424 ? -16.536 3.000 6.715 1.00 96.12 424 ALA A CA 1
ATOM 3422 C C . ALA A 1 424 ? -16.337 2.106 5.477 1.00 96.12 424 ALA A C 1
ATOM 3424 O O . ALA A 1 424 ? -17.132 1.201 5.243 1.00 96.12 424 ALA A O 1
ATOM 3425 N N . VAL A 1 425 ? -15.263 2.317 4.706 1.00 95.75 425 VAL A N 1
ATOM 3426 C CA . VAL A 1 425 ? -14.979 1.566 3.460 1.00 95.75 425 VAL A CA 1
ATOM 3427 C C . VAL A 1 425 ? -14.134 0.303 3.673 1.00 95.75 425 VAL A C 1
ATOM 3429 O O . VAL A 1 425 ? -13.741 -0.362 2.706 1.00 95.75 425 VAL A O 1
ATOM 3432 N N . MET A 1 426 ? -13.813 -0.019 4.929 1.00 95.75 426 MET A N 1
ATOM 3433 C CA . MET A 1 426 ? -12.969 -1.157 5.271 1.00 95.75 426 MET A CA 1
ATOM 3434 C C . MET A 1 426 ? -13.639 -2.488 4.906 1.00 95.75 426 MET A C 1
ATOM 3436 O O . MET A 1 426 ? -14.783 -2.767 5.253 1.00 95.75 426 MET A O 1
ATOM 3440 N N . ASN A 1 427 ? -12.887 -3.357 4.247 1.00 93.38 427 ASN A N 1
ATOM 3441 C CA . ASN A 1 427 ? -13.277 -4.710 3.884 1.00 93.38 427 ASN A CA 1
ATOM 3442 C C . ASN A 1 427 ? -12.061 -5.647 3.970 1.00 93.38 427 ASN A C 1
ATOM 3444 O O . ASN A 1 427 ? -10.939 -5.227 4.259 1.00 93.38 427 ASN A O 1
ATOM 3448 N N . MET A 1 428 ? -12.271 -6.937 3.712 1.00 92.25 428 MET A N 1
ATOM 3449 C CA . MET A 1 428 ? -11.218 -7.952 3.835 1.00 92.25 428 MET A CA 1
ATOM 3450 C C . MET A 1 428 ? -9.985 -7.701 2.946 1.00 92.25 428 MET A C 1
ATOM 3452 O O . MET A 1 428 ? -8.895 -8.160 3.277 1.00 92.25 428 MET A O 1
ATOM 3456 N N . TRP A 1 429 ? -10.144 -6.987 1.828 1.00 90.94 429 TRP A N 1
ATOM 3457 C CA . TRP A 1 429 ? -9.079 -6.748 0.852 1.00 90.94 429 TRP A CA 1
ATOM 3458 C C . TRP A 1 429 ? -8.244 -5.514 1.181 1.00 90.94 429 TRP A C 1
ATOM 3460 O O . TRP A 1 429 ? -7.061 -5.486 0.852 1.00 90.94 429 TRP A O 1
ATOM 3470 N N . ASN A 1 430 ? -8.834 -4.525 1.858 1.00 93.50 430 ASN A N 1
ATOM 3471 C CA . ASN A 1 430 ? -8.185 -3.247 2.147 1.00 93.50 430 ASN A CA 1
ATOM 3472 C C . ASN A 1 430 ? -7.953 -2.976 3.644 1.00 93.50 430 ASN A C 1
ATOM 3474 O O . ASN A 1 430 ? -7.363 -1.955 3.987 1.00 93.50 430 ASN A O 1
ATOM 3478 N N . MET A 1 431 ? -8.337 -3.890 4.541 1.00 95.06 431 MET A N 1
ATOM 3479 C CA . MET A 1 431 ? -8.105 -3.753 5.986 1.00 95.06 431 MET A CA 1
ATOM 3480 C C . MET A 1 431 ? -6.629 -3.505 6.319 1.00 95.06 431 MET A C 1
ATOM 3482 O O . MET A 1 431 ? -6.313 -2.648 7.140 1.00 95.06 431 MET A O 1
ATOM 3486 N N . ARG A 1 432 ? -5.714 -4.189 5.622 1.00 92.88 432 ARG A N 1
ATOM 3487 C CA . ARG A 1 432 ? -4.269 -3.976 5.780 1.00 92.88 432 ARG A CA 1
ATOM 3488 C C . ARG A 1 432 ? -3.832 -2.585 5.319 1.00 92.88 432 ARG A C 1
ATOM 3490 O O . ARG A 1 432 ? -2.996 -1.975 5.972 1.00 92.88 432 ARG A O 1
ATOM 3497 N N . ALA A 1 433 ? -4.415 -2.079 4.232 1.00 93.94 433 ALA A N 1
ATOM 3498 C CA . ALA A 1 433 ? -4.155 -0.723 3.761 1.00 93.94 433 ALA A CA 1
ATOM 3499 C C . ALA A 1 433 ? -4.638 0.322 4.775 1.00 93.94 433 ALA A C 1
ATOM 3501 O O . ALA A 1 433 ? -3.894 1.236 5.112 1.00 93.94 433 ALA A O 1
ATOM 3502 N N . THR A 1 434 ? -5.841 0.135 5.327 1.00 95.62 434 THR A N 1
ATOM 3503 C CA . THR A 1 434 ? -6.378 0.976 6.404 1.00 95.62 434 THR A CA 1
ATOM 3504 C C . THR A 1 434 ? -5.500 0.927 7.658 1.00 95.62 434 THR A C 1
ATOM 3506 O O . THR A 1 434 ? -5.223 1.971 8.242 1.00 95.62 434 THR A O 1
ATOM 3509 N N . LEU A 1 435 ? -5.005 -0.252 8.051 1.00 94.69 435 LEU A N 1
ATOM 3510 C CA . LEU A 1 435 ? -4.056 -0.380 9.159 1.00 94.69 435 LEU A CA 1
ATOM 3511 C C . LEU A 1 435 ? -2.783 0.428 8.895 1.00 94.69 435 LEU A C 1
ATOM 3513 O O . LEU A 1 435 ? -2.354 1.178 9.762 1.00 94.69 435 LEU A O 1
ATOM 3517 N N . PHE A 1 436 ? -2.194 0.303 7.707 1.00 93.81 436 PHE A N 1
ATOM 3518 C CA . PHE A 1 436 ? -0.959 1.005 7.362 1.00 93.81 436 PHE A CA 1
ATOM 3519 C C . PHE A 1 436 ? -1.137 2.524 7.282 1.00 93.81 436 PHE A C 1
ATOM 3521 O O . PHE A 1 436 ? -0.262 3.244 7.759 1.00 93.81 436 PHE A O 1
ATOM 3528 N N . ASP A 1 437 ? -2.276 3.007 6.774 1.00 93.00 437 ASP A N 1
ATOM 3529 C CA . ASP A 1 437 ? -2.659 4.424 6.849 1.00 93.00 437 ASP A CA 1
ATOM 3530 C C . ASP A 1 437 ? -2.635 4.906 8.317 1.00 93.00 437 ASP A C 1
ATOM 3532 O O . ASP A 1 437 ? -1.930 5.861 8.644 1.00 93.00 437 ASP A O 1
ATOM 3536 N N . LEU A 1 438 ? -3.319 4.201 9.232 1.00 94.25 438 LEU A N 1
ATOM 3537 C CA . LEU A 1 438 ? -3.340 4.555 10.659 1.00 94.25 438 LEU A CA 1
ATOM 3538 C C . LEU A 1 438 ? -1.951 4.461 11.311 1.00 94.25 438 LEU A C 1
ATOM 3540 O O . LEU A 1 438 ? -1.579 5.333 12.094 1.00 94.25 438 LEU A O 1
ATOM 3544 N N . MET A 1 439 ? -1.166 3.434 10.976 1.00 92.12 439 MET A N 1
ATOM 3545 C CA . MET A 1 439 ? 0.202 3.263 11.473 1.00 92.12 439 MET A CA 1
ATOM 3546 C C . MET A 1 439 ? 1.100 4.433 11.073 1.00 92.12 439 MET A C 1
ATOM 3548 O O . MET A 1 439 ? 1.858 4.921 11.910 1.00 92.12 439 MET A O 1
ATOM 3552 N N . LEU A 1 440 ? 1.016 4.900 9.821 1.00 91.88 440 LEU A N 1
ATOM 3553 C CA . LEU A 1 440 ? 1.795 6.052 9.373 1.00 91.88 440 LEU A CA 1
ATOM 3554 C C . LEU A 1 440 ? 1.322 7.333 10.056 1.00 91.88 440 LEU A C 1
ATOM 3556 O O . LEU A 1 440 ? 2.157 8.094 10.537 1.00 91.88 440 LEU A O 1
ATOM 3560 N N . MET A 1 441 ? 0.003 7.530 10.182 1.00 92.44 441 MET A N 1
ATOM 3561 C CA . MET A 1 441 ? -0.545 8.665 10.927 1.00 92.44 441 MET A CA 1
ATOM 3562 C C . MET A 1 441 ? 0.012 8.701 12.353 1.00 92.44 441 MET A C 1
ATOM 3564 O O . MET A 1 441 ? 0.458 9.757 12.782 1.00 92.44 441 MET A O 1
ATOM 3568 N N . ILE A 1 442 ? 0.035 7.565 13.064 1.00 91.25 442 ILE A N 1
ATOM 3569 C CA . ILE A 1 442 ? 0.587 7.437 14.425 1.00 91.25 442 ILE A CA 1
ATOM 3570 C C . ILE A 1 442 ? 2.099 7.690 14.452 1.00 91.25 442 ILE A C 1
ATOM 3572 O O . ILE A 1 442 ? 2.611 8.325 15.377 1.00 91.25 442 ILE A O 1
ATOM 3576 N N . LYS A 1 443 ? 2.830 7.208 13.447 1.00 88.81 443 LYS A N 1
ATOM 3577 C CA . LYS A 1 443 ? 4.280 7.380 13.353 1.00 88.81 443 LYS A CA 1
ATOM 3578 C C . LYS A 1 443 ? 4.674 8.843 13.140 1.00 88.81 443 LYS A C 1
ATOM 3580 O O . LYS A 1 443 ? 5.563 9.319 13.833 1.00 88.81 443 LYS A O 1
ATOM 3585 N N . GLU A 1 444 ? 3.994 9.560 12.247 1.00 87.75 444 GLU A N 1
ATOM 3586 C CA . GLU A 1 444 ? 4.305 10.960 11.906 1.00 87.75 444 GLU A CA 1
ATOM 3587 C C . GLU A 1 444 ? 4.124 11.932 13.082 1.00 87.75 444 GLU A C 1
ATOM 3589 O O . GLU A 1 444 ? 4.831 12.930 13.191 1.00 87.75 444 GLU A O 1
ATOM 3594 N N . ILE A 1 445 ? 3.168 11.645 13.965 1.00 87.06 445 ILE A N 1
ATOM 3595 C CA . ILE A 1 445 ? 2.903 12.417 15.190 1.00 87.06 445 ILE A CA 1
ATOM 3596 C C . ILE A 1 445 ? 3.664 11.897 16.419 1.00 87.06 445 ILE A C 1
ATOM 3598 O O . ILE A 1 445 ? 3.631 12.542 17.469 1.00 87.06 445 ILE A O 1
ATOM 3602 N N . SER A 1 446 ? 4.361 10.762 16.312 1.00 86.31 446 SER A N 1
ATOM 3603 C CA . SER A 1 446 ? 5.203 10.255 17.399 1.00 86.31 446 SER A CA 1
ATOM 3604 C C . SER A 1 446 ? 6.436 11.152 17.597 1.00 86.31 446 SER A C 1
ATOM 3606 O O . SER A 1 446 ? 7.026 11.598 16.613 1.00 86.31 446 SER A O 1
ATOM 3608 N N . PRO A 1 447 ? 6.874 11.407 18.845 1.00 80.88 447 PRO A N 1
ATOM 3609 C CA . PRO A 1 447 ? 8.115 12.132 19.102 1.00 80.88 447 PRO A CA 1
ATOM 3610 C C . PRO A 1 447 ? 9.349 11.479 18.449 1.00 80.88 447 PRO A C 1
ATOM 3612 O O . PRO A 1 447 ? 9.576 10.268 18.547 1.00 80.88 447 PRO A O 1
ATOM 3615 N N . GLU A 1 448 ? 10.203 12.297 17.836 1.00 73.38 448 GLU A N 1
ATOM 3616 C CA . GLU A 1 448 ? 11.511 11.875 17.328 1.00 73.38 448 GLU A CA 1
ATOM 3617 C C . GLU A 1 448 ? 12.592 12.151 18.376 1.00 73.38 448 GLU A C 1
ATOM 3619 O O . GLU A 1 448 ? 13.064 13.277 18.499 1.00 73.38 448 GLU A O 1
ATOM 3624 N N . GLY A 1 449 ? 12.987 11.133 19.149 1.00 66.25 449 GLY A N 1
ATOM 3625 C CA . GLY A 1 449 ? 14.097 11.228 20.105 1.00 66.25 449 GLY A CA 1
ATOM 3626 C C . GLY A 1 449 ? 14.009 12.394 21.107 1.00 66.25 449 GLY A C 1
ATOM 3627 O O . GLY A 1 449 ? 12.945 12.955 21.366 1.00 66.25 449 GLY A O 1
ATOM 3628 N N . ALA A 1 450 ? 15.146 12.748 21.714 1.00 57.12 450 ALA A N 1
ATOM 3629 C CA . ALA A 1 450 ? 15.249 13.774 22.755 1.00 57.12 450 ALA A CA 1
ATOM 3630 C C . ALA A 1 450 ? 15.100 15.208 22.195 1.00 57.12 450 ALA A C 1
ATOM 3632 O O . ALA A 1 450 ? 16.062 15.971 22.136 1.00 57.12 450 ALA A O 1
ATOM 3633 N N . GLN A 1 451 ? 13.891 15.588 21.773 1.00 64.25 451 GLN A N 1
ATOM 3634 C CA . GLN A 1 451 ? 13.558 16.960 21.375 1.00 64.25 451 GLN A CA 1
ATOM 3635 C C . GLN A 1 451 ? 12.829 17.745 22.476 1.00 64.25 451 GLN A C 1
ATOM 3637 O O . GLN A 1 451 ? 12.046 17.195 23.250 1.00 64.25 451 GLN A O 1
ATOM 3642 N N . LYS A 1 452 ? 13.000 19.079 22.465 1.00 63.94 452 LYS A N 1
ATOM 3643 C CA . LYS A 1 452 ? 12.293 20.042 23.340 1.00 63.94 452 LYS A CA 1
ATOM 3644 C C . LYS A 1 452 ? 10.756 19.981 23.229 1.00 63.94 452 LYS A C 1
ATOM 3646 O O . LYS A 1 452 ? 10.075 20.424 24.147 1.00 63.94 452 LYS A O 1
ATOM 3651 N N . HIS A 1 453 ? 10.209 19.420 22.144 1.00 71.88 453 HIS A N 1
ATOM 3652 C CA . HIS A 1 453 ? 8.765 19.344 21.869 1.00 71.88 453 HIS A CA 1
ATOM 3653 C C . HIS A 1 453 ? 8.135 17.962 22.124 1.00 71.88 453 HIS A C 1
ATOM 3655 O O . HIS A 1 453 ? 6.964 17.762 21.802 1.00 71.88 453 HIS A O 1
ATOM 3661 N N . ALA A 1 454 ? 8.856 17.012 22.736 1.00 81.81 454 ALA A N 1
ATOM 3662 C CA . ALA A 1 454 ? 8.366 15.642 22.939 1.00 81.81 454 ALA A CA 1
ATOM 3663 C C . ALA A 1 454 ? 7.011 15.569 23.672 1.00 81.81 454 ALA A C 1
ATOM 3665 O O . ALA A 1 454 ? 6.172 14.727 23.355 1.00 81.81 454 ALA A O 1
ATOM 3666 N N . GLN A 1 455 ? 6.756 16.487 24.609 1.00 86.06 455 GLN A N 1
ATOM 3667 C CA . GLN A 1 455 ? 5.479 16.563 25.318 1.00 86.06 455 GLN A CA 1
ATOM 3668 C C . GLN A 1 455 ? 4.322 17.013 24.413 1.00 86.06 455 GLN A C 1
ATOM 3670 O O . GLN A 1 455 ? 3.235 16.451 24.500 1.00 86.06 455 GLN A O 1
ATOM 3675 N N . GLN A 1 456 ? 4.546 17.980 23.520 1.00 87.12 456 GLN A N 1
ATOM 3676 C CA . GLN A 1 456 ? 3.521 18.454 22.587 1.00 87.12 456 GLN A CA 1
ATOM 3677 C C . GLN A 1 456 ? 3.168 17.374 21.556 1.00 87.12 456 GLN A C 1
ATOM 3679 O O . GLN A 1 456 ? 1.989 17.135 21.298 1.00 87.12 456 GLN A O 1
ATOM 3684 N N . SER A 1 457 ? 4.173 16.668 21.032 1.00 86.88 457 SER A N 1
ATOM 3685 C CA . SER A 1 457 ? 3.964 15.526 20.137 1.00 86.88 457 SER A CA 1
ATOM 3686 C C . SER A 1 457 ? 3.235 14.379 20.841 1.00 86.88 457 SER A C 1
ATOM 3688 O O . SER A 1 457 ? 2.311 13.806 20.276 1.00 86.88 457 SER A O 1
ATOM 3690 N N . ALA A 1 458 ? 3.558 14.096 22.108 1.00 89.81 458 ALA A N 1
ATOM 3691 C CA . ALA A 1 458 ? 2.834 13.095 22.890 1.00 89.81 458 ALA A CA 1
ATOM 3692 C C . ALA A 1 458 ? 1.361 13.480 23.134 1.00 89.81 458 ALA A C 1
ATOM 3694 O O . ALA A 1 458 ? 0.489 12.624 23.034 1.00 89.81 458 ALA A O 1
ATOM 3695 N N . ILE A 1 459 ? 1.052 14.761 23.375 1.00 91.19 459 ILE A N 1
ATOM 3696 C CA . ILE A 1 459 ? -0.340 15.242 23.481 1.00 91.19 459 ILE A CA 1
ATOM 3697 C C . ILE A 1 459 ? -1.080 15.074 22.147 1.00 91.19 459 ILE A C 1
ATOM 3699 O O . ILE A 1 459 ? -2.218 14.607 22.126 1.00 91.19 459 ILE A O 1
ATOM 3703 N N . ALA A 1 460 ? -0.440 15.421 21.027 1.00 91.56 460 ALA A N 1
ATOM 3704 C CA . ALA A 1 460 ? -1.017 15.220 19.699 1.00 91.56 460 ALA A CA 1
ATOM 3705 C C . ALA A 1 460 ? -1.248 13.729 19.396 1.00 91.56 460 ALA A C 1
ATOM 3707 O O . ALA A 1 460 ? -2.259 13.373 18.786 1.00 91.56 460 ALA A O 1
ATOM 3708 N N . ALA A 1 461 ? -0.348 12.860 19.863 1.00 92.50 461 ALA A N 1
ATOM 3709 C CA . ALA A 1 461 ? -0.498 11.417 19.778 1.00 92.50 461 ALA A CA 1
ATOM 3710 C C . ALA A 1 461 ? -1.666 10.891 20.598 1.00 92.50 461 ALA A C 1
ATOM 3712 O O . ALA A 1 461 ? -2.495 10.149 20.068 1.00 92.50 461 ALA A O 1
ATOM 3713 N N . ASP A 1 462 ? -1.806 11.353 21.836 1.00 92.69 462 ASP A N 1
ATOM 3714 C CA . ASP A 1 462 ? -2.932 10.990 22.686 1.00 92.69 462 ASP A CA 1
ATOM 3715 C C . ASP A 1 462 ? -4.272 11.418 22.070 1.00 92.69 462 ASP A C 1
ATOM 3717 O O . ASP A 1 462 ? -5.235 10.643 22.056 1.00 92.69 462 ASP A O 1
ATOM 3721 N N . ALA A 1 463 ? -4.311 12.626 21.498 1.00 94.44 463 ALA A N 1
ATOM 3722 C CA . ALA A 1 463 ? -5.472 13.154 20.795 1.00 94.44 463 ALA A CA 1
ATOM 3723 C C . ALA A 1 463 ? -5.824 12.314 19.559 1.00 94.44 463 ALA A C 1
ATOM 3725 O O . ALA A 1 463 ? -6.999 12.003 19.367 1.00 94.44 463 ALA A O 1
ATOM 3726 N N . LEU A 1 464 ? -4.836 11.891 18.756 1.00 95.69 464 LEU A N 1
ATOM 3727 C CA . LEU A 1 464 ? -5.085 11.014 17.608 1.00 95.69 464 LEU A CA 1
ATOM 3728 C C . LEU A 1 464 ? -5.627 9.651 18.047 1.00 95.69 464 LEU A C 1
ATOM 3730 O O . LEU A 1 464 ? -6.608 9.185 17.475 1.00 95.69 464 LEU A O 1
ATOM 3734 N N . MET A 1 465 ? -5.033 9.023 19.067 1.00 95.00 465 MET A N 1
ATOM 3735 C CA . MET A 1 465 ? -5.525 7.743 19.593 1.00 95.00 465 MET A CA 1
ATOM 3736 C C . MET A 1 465 ? -6.961 7.863 20.104 1.00 95.00 465 MET A C 1
ATOM 3738 O O . MET A 1 465 ? -7.791 6.986 19.859 1.00 95.00 465 MET A O 1
ATOM 3742 N N . GLY A 1 466 ? -7.258 8.972 20.788 1.00 95.69 466 GLY A N 1
ATOM 3743 C CA . GLY A 1 466 ? -8.610 9.326 21.200 1.00 95.69 466 GLY A CA 1
ATOM 3744 C C . GLY A 1 466 ? -9.556 9.464 20.010 1.00 95.69 466 GLY A C 1
ATOM 3745 O O . GLY A 1 466 ? -10.651 8.913 20.043 1.00 95.69 466 GLY A O 1
ATOM 3746 N N . GLU A 1 467 ? -9.131 10.141 18.945 1.00 97.44 467 GLU A N 1
ATOM 3747 C CA . GLU A 1 467 ? -9.945 10.336 17.746 1.00 97.44 467 GLU A CA 1
ATOM 3748 C C . GLU A 1 467 ? -10.217 9.019 17.013 1.00 97.44 467 GLU A C 1
ATOM 3750 O O . GLU A 1 467 ? -11.358 8.772 16.636 1.00 97.44 467 GLU A O 1
ATOM 3755 N N . ILE A 1 468 ? -9.231 8.121 16.896 1.00 97.88 468 ILE A N 1
ATOM 3756 C CA . ILE A 1 468 ? -9.446 6.776 16.337 1.00 97.88 468 ILE A CA 1
ATOM 3757 C C . ILE A 1 468 ? -10.477 6.014 17.182 1.00 97.88 468 ILE A C 1
ATOM 3759 O O . ILE A 1 468 ? -11.416 5.438 16.629 1.00 97.88 468 ILE A O 1
ATOM 3763 N N . GLY A 1 469 ? -10.354 6.049 18.515 1.00 97.06 469 GLY A N 1
ATOM 3764 C CA . GLY A 1 469 ? -11.327 5.437 19.426 1.00 97.06 469 GLY A CA 1
ATOM 3765 C C . GLY A 1 469 ? -12.743 6.006 19.259 1.00 97.06 469 GLY A C 1
ATOM 3766 O O . GLY A 1 469 ? -13.712 5.246 19.207 1.00 97.06 469 GLY A O 1
ATOM 3767 N N . LYS A 1 470 ? -12.871 7.327 19.092 1.00 97.69 470 LYS A N 1
ATOM 3768 C CA . LYS A 1 470 ? -14.150 7.995 18.805 1.00 97.69 470 LYS A CA 1
ATOM 3769 C C . LYS A 1 470 ? -14.711 7.634 17.434 1.00 97.69 470 LYS A C 1
ATOM 3771 O O . LYS A 1 470 ? -15.906 7.411 17.342 1.00 97.69 470 LYS A O 1
ATOM 3776 N N . CYS A 1 471 ? -13.892 7.516 16.393 1.00 98.25 471 CYS A N 1
ATOM 3777 C CA . CYS A 1 471 ? -14.363 7.082 15.073 1.00 98.25 471 CYS A CA 1
ATOM 3778 C C . CYS A 1 471 ? -14.860 5.623 15.121 1.00 98.25 471 CYS A C 1
ATOM 3780 O O . CYS A 1 471 ? -15.871 5.280 14.511 1.00 98.25 471 CYS A O 1
ATOM 3782 N N . CYS A 1 472 ? -14.213 4.761 15.922 1.00 98.06 472 CYS A N 1
ATOM 3783 C CA . CYS A 1 472 ? -14.704 3.402 16.178 1.00 98.06 472 CYS A CA 1
ATOM 3784 C C . CYS A 1 472 ? -16.083 3.414 16.857 1.00 98.06 472 CYS A C 1
ATOM 3786 O O . CYS A 1 472 ? -16.950 2.623 16.501 1.00 98.06 472 CYS A O 1
ATOM 3788 N N . ARG A 1 473 ? -16.300 4.320 17.817 1.00 96.94 473 ARG A N 1
ATOM 3789 C CA . ARG A 1 473 ? -17.604 4.561 18.457 1.00 96.94 473 ARG A CA 1
ATOM 3790 C C . ARG A 1 473 ? -18.635 5.099 17.455 1.00 96.94 473 ARG A C 1
ATOM 3792 O O . ARG A 1 473 ? -19.758 4.595 17.391 1.00 96.94 473 ARG A O 1
ATOM 3799 N N . ASP A 1 474 ? -18.255 6.100 16.667 1.00 97.38 474 ASP A N 1
ATOM 3800 C CA . ASP A 1 474 ? -19.108 6.761 15.678 1.00 97.38 474 ASP A CA 1
ATOM 3801 C C . ASP A 1 474 ? -19.606 5.747 14.632 1.00 97.38 474 ASP A C 1
ATOM 3803 O O . ASP A 1 474 ? -20.786 5.766 14.296 1.00 97.38 474 ASP A O 1
ATOM 3807 N N . LEU A 1 475 ? -18.785 4.762 14.243 1.00 97.00 475 LEU A N 1
ATOM 3808 C CA . LEU A 1 475 ? -19.193 3.665 13.356 1.00 97.00 475 LEU A CA 1
ATOM 3809 C C . LEU A 1 475 ? -20.448 2.917 13.852 1.00 97.00 475 LEU A C 1
ATOM 3811 O O . LEU A 1 475 ? -21.375 2.689 13.076 1.00 97.00 475 LEU A O 1
ATOM 3815 N N . PHE A 1 476 ? -20.507 2.549 15.136 1.00 97.06 476 PHE A N 1
ATOM 3816 C CA . PHE A 1 476 ? -21.666 1.840 15.700 1.00 97.06 476 PHE A CA 1
ATOM 3817 C C . PHE A 1 476 ? -22.839 2.776 15.989 1.00 97.06 476 PHE A C 1
ATOM 3819 O O . PHE A 1 476 ? -23.992 2.424 15.748 1.00 97.06 476 PHE A O 1
ATOM 3826 N N . THR A 1 477 ? -22.566 3.975 16.505 1.00 94.94 477 THR A N 1
ATOM 3827 C CA . THR A 1 477 ? -23.639 4.920 16.842 1.00 94.94 477 THR A CA 1
ATOM 3828 C C . THR A 1 477 ? -24.335 5.482 15.603 1.00 94.94 477 THR A C 1
ATOM 3830 O O . THR A 1 477 ? -25.547 5.678 15.641 1.00 94.94 477 THR A O 1
ATOM 3833 N N . ASN A 1 478 ? -23.617 5.682 14.495 1.00 95.44 478 ASN A N 1
ATOM 3834 C CA . ASN A 1 478 ? -24.211 6.076 13.218 1.00 95.44 478 ASN A CA 1
ATOM 3835 C C . ASN A 1 478 ? -25.050 4.936 12.633 1.00 95.44 478 ASN A C 1
ATOM 3837 O O . ASN A 1 478 ? -26.184 5.175 12.238 1.00 95.44 478 ASN A O 1
ATOM 3841 N N . ALA A 1 479 ? -24.566 3.689 12.700 1.00 95.75 479 ALA A N 1
ATOM 3842 C CA . ALA A 1 479 ? -25.347 2.523 12.287 1.00 95.75 479 ALA A CA 1
ATOM 3843 C C . ALA A 1 479 ? -26.671 2.396 13.061 1.00 95.75 479 ALA A C 1
ATOM 3845 O O . ALA A 1 479 ? -27.700 2.093 12.464 1.00 95.75 479 ALA A O 1
ATOM 3846 N N . HIS A 1 480 ? -26.666 2.690 14.366 1.00 94.88 480 HIS A N 1
ATOM 3847 C CA . HIS A 1 480 ? -27.890 2.738 15.167 1.00 94.88 480 HIS A CA 1
ATOM 3848 C C . HIS A 1 480 ? -28.855 3.833 14.692 1.00 94.88 480 HIS A C 1
ATOM 3850 O O . HIS A 1 480 ? -30.039 3.566 14.500 1.00 94.88 480 HIS A O 1
ATOM 3856 N N . LYS A 1 481 ? -28.349 5.056 14.478 1.00 94.00 481 LYS A N 1
ATOM 3857 C CA . LYS A 1 481 ? -29.152 6.205 14.023 1.00 94.00 481 LYS A CA 1
ATOM 3858 C C . LYS A 1 481 ? -29.767 5.980 12.643 1.00 94.00 481 LYS A C 1
ATOM 3860 O O . LYS A 1 481 ? -30.888 6.406 12.401 1.00 94.00 481 LYS A O 1
ATOM 3865 N N . GLU A 1 482 ? -29.033 5.318 11.758 1.00 94.94 482 GLU A N 1
ATOM 3866 C CA . GLU A 1 482 ? -29.466 4.998 10.396 1.00 94.94 482 GLU A CA 1
ATOM 3867 C C . GLU A 1 482 ? -30.315 3.717 10.324 1.00 94.94 482 GLU A C 1
ATOM 3869 O O . GLU A 1 482 ? -30.810 3.369 9.255 1.00 94.94 482 GLU A O 1
ATOM 3874 N N . GLY A 1 483 ? -30.501 3.004 11.442 1.00 92.75 483 GLY A N 1
ATOM 3875 C CA . GLY A 1 483 ? -31.272 1.759 11.479 1.00 92.75 483 GLY A CA 1
ATOM 3876 C C . GLY A 1 483 ? -30.624 0.611 10.697 1.00 92.75 483 GLY A C 1
ATOM 3877 O O . GLY A 1 483 ? -31.323 -0.280 10.216 1.00 92.75 483 GLY A O 1
ATOM 3878 N N . ILE A 1 484 ? -29.295 0.619 10.551 1.00 92.00 484 ILE A N 1
ATOM 3879 C CA . ILE A 1 484 ? -28.560 -0.427 9.836 1.00 92.00 484 ILE A CA 1
ATOM 3880 C C . ILE A 1 484 ? -28.614 -1.727 10.640 1.00 92.00 484 ILE A C 1
ATOM 3882 O O . ILE A 1 484 ? -28.239 -1.776 11.813 1.00 92.00 484 ILE A O 1
ATOM 3886 N N . GLN A 1 485 ? -29.009 -2.815 9.982 1.00 89.25 485 GLN A N 1
ATOM 3887 C CA . GLN A 1 485 ? -28.909 -4.152 10.553 1.00 89.25 485 GLN A CA 1
ATOM 3888 C C . GLN A 1 485 ? -27.469 -4.668 10.433 1.00 89.25 485 GLN A C 1
ATOM 3890 O O . GLN A 1 485 ? -26.962 -4.877 9.328 1.00 89.25 485 GLN A O 1
ATOM 3895 N N . LEU A 1 486 ? -26.799 -4.884 11.568 1.00 90.06 486 LEU A N 1
ATOM 3896 C CA . LEU A 1 486 ? -25.452 -5.450 11.567 1.00 90.06 486 LEU A CA 1
ATOM 3897 C C . LEU A 1 486 ? -25.501 -6.960 11.272 1.00 90.06 486 LEU A C 1
ATOM 3899 O O . LEU A 1 486 ? -26.447 -7.647 11.665 1.00 90.06 486 LEU A O 1
ATOM 3903 N N . PRO A 1 487 ? -24.476 -7.506 10.596 1.00 84.56 487 PRO A N 1
ATOM 3904 C CA . PRO A 1 487 ? -24.418 -8.928 10.285 1.00 84.56 487 PRO A CA 1
ATOM 3905 C C . PRO A 1 487 ? -24.248 -9.770 11.554 1.00 84.56 487 PRO A C 1
ATOM 3907 O O . PRO A 1 487 ? -23.331 -9.541 12.347 1.00 84.56 487 PRO A O 1
ATOM 3910 N N . SER A 1 488 ? -25.087 -10.795 11.697 1.00 84.38 488 SER A N 1
ATOM 3911 C CA . SER A 1 488 ? -24.956 -11.813 12.741 1.00 84.38 488 SER A CA 1
ATOM 3912 C C . SER A 1 488 ? -23.705 -12.676 12.540 1.00 84.38 488 SER A C 1
ATOM 3914 O O . SER A 1 488 ? -23.226 -12.853 11.417 1.00 84.38 488 SER A O 1
ATOM 3916 N N . ALA A 1 489 ? -23.193 -13.273 13.617 1.00 84.44 489 ALA A N 1
ATOM 3917 C CA . ALA A 1 489 ? -22.119 -14.257 13.546 1.00 84.44 489 ALA A CA 1
ATOM 3918 C C . ALA A 1 489 ? -22.618 -15.525 12.841 1.00 84.44 489 ALA A C 1
ATOM 3920 O O . ALA A 1 489 ? -23.422 -16.283 13.379 1.00 84.44 489 ALA A O 1
ATOM 3921 N N . ILE A 1 490 ? -22.126 -15.753 11.624 1.00 87.56 490 ILE A N 1
ATOM 3922 C CA . ILE A 1 490 ? -22.410 -16.959 10.844 1.00 87.56 490 ILE A CA 1
ATOM 3923 C C . ILE A 1 490 ? -21.197 -17.881 10.943 1.00 87.56 490 ILE A C 1
ATOM 3925 O O . ILE A 1 490 ? -20.081 -17.479 10.612 1.00 87.56 490 ILE A O 1
ATOM 3929 N N . LEU A 1 491 ? -21.417 -19.116 11.389 1.00 86.00 491 LEU A N 1
ATOM 3930 C CA . LEU A 1 491 ? -20.372 -20.114 11.618 1.00 86.00 491 LEU A CA 1
ATOM 3931 C C . LEU A 1 491 ? -20.529 -21.310 10.671 1.00 86.00 491 LEU A C 1
ATOM 3933 O O . LEU A 1 491 ? -21.600 -21.575 10.130 1.00 86.00 491 LEU A O 1
ATOM 3937 N N . GLY A 1 492 ? -19.444 -22.062 10.484 1.00 90.12 492 GLY A N 1
ATOM 3938 C CA . GLY A 1 492 ? -19.473 -23.329 9.756 1.00 90.12 492 GLY A CA 1
ATOM 3939 C C . GLY A 1 492 ? -19.776 -23.182 8.262 1.00 90.12 492 GLY A C 1
ATOM 3940 O O . GLY A 1 492 ? -19.220 -22.323 7.578 1.00 90.12 492 GLY A O 1
ATOM 3941 N N . ARG A 1 493 ? -20.628 -24.070 7.736 1.00 91.50 493 ARG A N 1
ATOM 3942 C CA . ARG A 1 493 ? -20.862 -24.236 6.287 1.00 91.50 493 ARG A CA 1
ATOM 3943 C C . ARG A 1 493 ? -21.554 -23.042 5.629 1.00 91.50 493 ARG A C 1
ATOM 3945 O O . ARG A 1 493 ? -21.396 -22.859 4.421 1.00 91.50 493 ARG A O 1
ATOM 3952 N N . ASP A 1 494 ? -22.257 -22.220 6.400 1.00 90.88 494 ASP A N 1
ATOM 3953 C CA . ASP A 1 494 ? -22.975 -21.043 5.897 1.00 90.88 494 ASP A CA 1
ATOM 3954 C C . ASP A 1 494 ? -22.089 -19.795 5.828 1.00 90.88 494 ASP A C 1
ATOM 3956 O O . ASP A 1 494 ? -22.464 -18.787 5.225 1.00 90.88 494 ASP A O 1
ATOM 3960 N N . PHE A 1 495 ? -20.878 -19.851 6.392 1.00 91.88 495 PHE A N 1
ATOM 3961 C CA . PHE A 1 495 ? -19.948 -18.732 6.360 1.00 91.88 495 PHE A CA 1
ATOM 3962 C C . PHE A 1 495 ? -19.532 -18.389 4.923 1.00 91.88 495 PHE A C 1
ATOM 3964 O O . PHE A 1 495 ? -19.167 -19.248 4.117 1.00 91.88 495 PHE A O 1
ATOM 3971 N N . ARG A 1 496 ? -19.567 -17.098 4.595 1.00 89.25 496 ARG A N 1
ATOM 3972 C CA . ARG A 1 496 ? -19.128 -16.535 3.318 1.00 89.25 496 ARG A CA 1
ATOM 3973 C C . ARG A 1 496 ? -18.331 -15.273 3.611 1.00 89.25 496 ARG A C 1
ATOM 3975 O O . ARG A 1 496 ? -18.635 -14.559 4.562 1.00 89.25 496 ARG A O 1
ATOM 3982 N N . PHE A 1 497 ? -17.374 -14.942 2.749 1.00 88.12 497 PHE A N 1
ATOM 3983 C CA . PHE A 1 497 ? -16.535 -13.754 2.933 1.00 88.12 497 PHE A CA 1
ATOM 3984 C C . PHE A 1 497 ? -17.314 -12.433 2.999 1.00 88.12 497 PHE A C 1
ATOM 3986 O O . PHE A 1 497 ? -16.893 -11.524 3.703 1.00 88.12 497 PHE A O 1
ATOM 3993 N N . ARG A 1 498 ? -18.491 -12.347 2.363 1.00 86.06 498 ARG A N 1
ATOM 3994 C CA . ARG A 1 498 ? -19.390 -11.183 2.474 1.00 86.06 498 ARG A CA 1
ATOM 3995 C C . ARG A 1 498 ? -19.872 -10.897 3.904 1.00 86.06 498 ARG A C 1
ATOM 3997 O O . ARG A 1 498 ? -20.302 -9.787 4.176 1.00 86.06 498 ARG A O 1
ATOM 4004 N N . HIS A 1 499 ? -19.828 -11.885 4.802 1.00 88.81 499 HIS A N 1
ATOM 4005 C CA . HIS A 1 499 ? -20.211 -11.707 6.206 1.00 88.81 499 HIS A CA 1
ATOM 4006 C C . HIS A 1 499 ? -19.108 -11.005 7.019 1.00 88.81 499 HIS A C 1
ATOM 4008 O O . HIS A 1 499 ? -19.366 -10.525 8.119 1.00 88.81 499 HIS A O 1
ATOM 4014 N N . VAL A 1 500 ? -17.886 -10.904 6.480 1.00 90.75 500 VAL A N 1
ATOM 4015 C CA . VAL A 1 500 ? -16.762 -10.192 7.098 1.00 90.75 500 VAL A CA 1
ATOM 4016 C C . VAL A 1 500 ? -16.831 -8.711 6.719 1.00 90.75 500 VAL A C 1
ATOM 4018 O O . VAL A 1 500 ? -16.183 -8.252 5.779 1.00 90.75 500 VAL A O 1
ATOM 4021 N N . THR A 1 501 ? -17.658 -7.964 7.443 1.00 93.44 501 THR A N 1
ATOM 4022 C CA . THR A 1 501 ? -17.836 -6.518 7.251 1.00 93.44 501 THR A CA 1
ATOM 4023 C C . THR A 1 501 ? -16.828 -5.701 8.063 1.00 93.44 501 THR A C 1
ATOM 4025 O O . THR A 1 501 ? -16.130 -6.223 8.938 1.00 93.44 501 THR A O 1
ATOM 4028 N N . ASN A 1 502 ? -16.775 -4.391 7.813 1.00 95.81 502 ASN A N 1
ATOM 4029 C CA . ASN A 1 502 ? -16.028 -3.428 8.628 1.00 95.81 502 ASN A CA 1
ATOM 4030 C C . ASN A 1 502 ? -16.307 -3.564 10.138 1.00 95.81 502 ASN A C 1
ATOM 4032 O O . ASN A 1 502 ? -15.365 -3.510 10.928 1.00 95.81 502 ASN A O 1
ATOM 4036 N N . PHE A 1 503 ? -17.557 -3.827 10.537 1.00 96.25 503 PHE A N 1
ATOM 4037 C CA . PHE A 1 503 ? -17.941 -4.037 11.940 1.00 96.25 503 PHE A CA 1
ATOM 4038 C C . PHE A 1 503 ? -17.257 -5.246 12.595 1.00 96.25 503 PHE A C 1
ATOM 4040 O O . PHE A 1 503 ? -17.014 -5.230 13.798 1.00 96.25 503 PHE A O 1
ATOM 4047 N N . TRP A 1 504 ? -16.917 -6.286 11.828 1.00 94.62 504 TRP A N 1
ATOM 4048 C CA . TRP A 1 504 ? -16.153 -7.434 12.333 1.00 94.62 504 TRP A CA 1
ATOM 4049 C C . TRP A 1 504 ? -14.642 -7.191 12.285 1.00 94.62 504 TRP A C 1
ATOM 4051 O O . TRP A 1 504 ? -13.908 -7.606 13.183 1.00 94.62 504 TRP A O 1
ATOM 4061 N N . LEU A 1 505 ? -14.169 -6.495 11.249 1.00 96.38 505 LEU A N 1
ATOM 4062 C CA . LEU A 1 505 ? -12.746 -6.233 11.018 1.00 96.38 505 LEU A CA 1
ATOM 4063 C C . LEU A 1 505 ? -12.150 -5.213 11.997 1.00 96.38 505 LEU A C 1
ATOM 4065 O O . LEU A 1 505 ? -10.959 -5.292 12.305 1.00 96.38 505 LEU A O 1
ATOM 4069 N N . ILE A 1 506 ? -12.961 -4.289 12.518 1.00 97.12 506 ILE A N 1
ATOM 4070 C CA . ILE A 1 506 ? -12.508 -3.219 13.417 1.00 97.12 506 ILE A CA 1
ATOM 4071 C C . ILE A 1 506 ? -11.847 -3.743 14.697 1.00 97.12 506 ILE A C 1
ATOM 4073 O O . ILE A 1 506 ? -10.863 -3.168 15.153 1.00 97.12 506 ILE A O 1
ATOM 4077 N N . ALA A 1 507 ? -12.309 -4.880 15.227 1.00 95.94 507 ALA A N 1
ATOM 4078 C CA . ALA A 1 507 ? -11.710 -5.519 16.398 1.00 95.94 507 ALA A CA 1
ATOM 4079 C C . ALA A 1 507 ? -10.250 -5.924 16.152 1.00 95.94 507 ALA A C 1
ATOM 4081 O O . ALA A 1 507 ? -9.378 -5.702 16.993 1.00 95.94 507 ALA A O 1
ATOM 4082 N N . LEU A 1 508 ? -9.968 -6.489 14.974 1.00 94.69 508 LEU A N 1
ATOM 4083 C CA . LEU A 1 508 ? -8.609 -6.849 14.590 1.00 94.69 508 LEU A CA 1
ATOM 4084 C C . LEU A 1 508 ? -7.770 -5.603 14.288 1.00 94.69 508 LEU A C 1
ATOM 4086 O O . LEU A 1 508 ? -6.615 -5.555 14.699 1.00 94.69 508 LEU A O 1
ATOM 4090 N N . LEU A 1 509 ? -8.347 -4.607 13.610 1.00 96.62 509 LEU A N 1
ATOM 4091 C CA . LEU A 1 509 ? -7.675 -3.348 13.285 1.00 96.62 509 LEU A CA 1
ATOM 4092 C C . LEU A 1 509 ? -7.180 -2.631 14.549 1.00 96.62 509 LEU A C 1
ATOM 4094 O O . LEU A 1 509 ? -5.988 -2.367 14.665 1.00 96.62 509 LEU A O 1
ATOM 4098 N N . VAL A 1 510 ? -8.074 -2.385 15.514 1.00 95.69 510 VAL A N 1
ATOM 4099 C CA . VAL A 1 510 ? -7.759 -1.677 16.767 1.00 95.69 510 VAL A CA 1
ATOM 4100 C C . VAL A 1 510 ? -6.673 -2.401 17.561 1.00 95.69 510 VAL A C 1
ATOM 4102 O O . VAL A 1 510 ? -5.758 -1.762 18.074 1.00 95.69 510 VAL A O 1
ATOM 4105 N N . ARG A 1 511 ? -6.721 -3.738 17.605 1.00 92.25 511 ARG A N 1
ATOM 4106 C CA . ARG A 1 511 ? -5.715 -4.558 18.296 1.00 92.25 511 ARG A CA 1
ATOM 4107 C C . ARG A 1 511 ? -4.329 -4.484 17.650 1.00 92.25 511 ARG A C 1
ATOM 4109 O O . ARG A 1 511 ? -3.336 -4.694 18.336 1.00 92.25 511 ARG A O 1
ATOM 4116 N N . LEU A 1 512 ? -4.262 -4.257 16.339 1.00 92.62 512 LEU A N 1
ATOM 4117 C CA . LEU A 1 512 ? -3.004 -4.173 15.595 1.00 92.62 512 LEU A CA 1
ATOM 4118 C C . LEU A 1 512 ? -2.437 -2.749 15.530 1.00 92.62 512 LEU A C 1
ATOM 4120 O O . LEU A 1 512 ? -1.298 -2.586 15.093 1.00 92.62 512 LEU A O 1
ATOM 4124 N N . CYS A 1 513 ? -3.194 -1.729 15.948 1.00 92.38 513 CYS A N 1
ATOM 4125 C CA . CYS A 1 513 ? -2.695 -0.359 15.992 1.00 92.38 513 CYS A CA 1
ATOM 4126 C C . CYS A 1 513 ? -1.480 -0.256 16.936 1.00 92.38 513 CYS A C 1
ATOM 4128 O O . CYS A 1 513 ? -1.577 -0.651 18.101 1.00 92.38 513 CYS A O 1
ATOM 4130 N N . PRO A 1 514 ? -0.342 0.284 16.464 1.00 89.56 514 PRO A N 1
ATOM 4131 C CA . PRO A 1 514 ? 0.858 0.417 17.273 1.00 89.56 514 PRO A CA 1
ATOM 4132 C C . PRO A 1 514 ? 0.697 1.529 18.311 1.00 89.56 514 PRO A C 1
ATOM 4134 O O . PRO A 1 514 ? -0.127 2.432 18.166 1.00 89.56 514 PRO A O 1
ATOM 4137 N N . GLN A 1 515 ? 1.541 1.488 19.338 1.00 89.25 515 GLN A N 1
ATOM 4138 C CA . GLN A 1 515 ? 1.703 2.604 20.265 1.00 89.25 515 GLN A CA 1
ATOM 4139 C C . GLN A 1 515 ? 2.705 3.625 19.701 1.00 89.25 515 GLN A C 1
ATOM 4141 O O . GLN A 1 515 ? 3.604 3.241 18.944 1.00 89.25 515 GLN A O 1
ATOM 4146 N N . PRO A 1 516 ? 2.596 4.914 20.063 1.00 89.06 516 PRO A N 1
ATOM 4147 C CA . PRO A 1 516 ? 3.560 5.922 19.644 1.00 89.06 516 PRO A CA 1
ATOM 4148 C C . PRO A 1 516 ? 4.920 5.666 20.298 1.00 89.06 516 PRO A C 1
ATOM 4150 O O . PRO A 1 516 ? 5.004 5.298 21.470 1.00 89.06 516 PRO A O 1
ATOM 4153 N N . SER A 1 517 ? 5.999 5.880 19.550 1.00 86.75 517 SER A N 1
ATOM 4154 C CA . SER A 1 517 ? 7.370 5.688 20.042 1.00 86.75 517 SER A CA 1
ATOM 4155 C C . SER A 1 517 ? 7.918 6.941 20.735 1.00 86.75 517 SER A C 1
ATOM 4157 O O . SER A 1 517 ? 7.547 8.050 20.367 1.00 86.75 517 SER A O 1
ATOM 4159 N N . ASN A 1 518 ? 8.864 6.776 21.670 1.00 86.12 518 ASN A N 1
ATOM 4160 C CA . ASN A 1 518 ? 9.588 7.865 22.357 1.00 86.12 518 ASN A CA 1
ATOM 4161 C C . ASN A 1 518 ? 8.703 8.859 23.135 1.00 86.12 518 ASN A C 1
ATOM 4163 O O . ASN A 1 518 ? 9.056 10.031 23.280 1.00 86.12 518 ASN A O 1
ATOM 4167 N N . VAL A 1 519 ? 7.542 8.425 23.626 1.00 86.62 519 VAL A N 1
ATOM 4168 C CA . VAL A 1 519 ? 6.688 9.282 24.459 1.00 86.62 519 VAL A CA 1
ATOM 4169 C C . VAL A 1 519 ? 7.198 9.333 25.907 1.00 86.62 519 VAL A C 1
ATOM 4171 O O . VAL A 1 519 ? 7.775 8.357 26.379 1.00 86.62 519 VAL A O 1
ATOM 4174 N N . PRO A 1 520 ? 7.001 10.446 26.639 1.00 86.56 520 PRO A N 1
ATOM 4175 C CA . PRO A 1 520 ? 7.326 10.516 28.066 1.00 86.56 520 PRO A CA 1
ATOM 4176 C C . PRO A 1 520 ? 6.573 9.467 28.903 1.00 86.56 520 PRO A C 1
ATOM 4178 O O . PRO A 1 520 ? 5.462 9.079 28.551 1.00 86.56 520 PRO A O 1
ATOM 4181 N N . ASN A 1 521 ? 7.105 9.096 30.075 1.00 84.06 521 ASN A N 1
ATOM 4182 C CA . ASN A 1 521 ? 6.532 8.042 30.934 1.00 84.06 521 ASN A CA 1
ATOM 4183 C C . ASN A 1 521 ? 5.034 8.211 31.250 1.00 84.06 521 ASN A C 1
ATOM 4185 O O . ASN A 1 521 ? 4.298 7.229 31.286 1.00 84.06 521 ASN A O 1
ATOM 4189 N N . GLN A 1 522 ? 4.560 9.449 31.434 1.00 84.19 522 GLN A N 1
ATOM 4190 C CA . GLN A 1 522 ? 3.145 9.752 31.712 1.00 84.19 522 GLN A CA 1
ATOM 4191 C C . GLN A 1 522 ? 2.183 9.350 30.576 1.00 84.19 522 GLN A C 1
ATOM 4193 O O . GLN A 1 522 ? 0.971 9.322 30.758 1.00 84.19 522 GLN A O 1
ATOM 4198 N N . PHE A 1 523 ? 2.731 9.051 29.401 1.00 83.62 523 PHE A N 1
ATOM 4199 C CA . PHE A 1 523 ? 2.024 8.798 28.157 1.00 83.62 523 PHE A CA 1
ATOM 4200 C C . PHE A 1 523 ? 2.209 7.362 27.636 1.00 83.62 523 PHE A C 1
ATOM 4202 O O . PHE A 1 523 ? 1.656 7.025 26.594 1.00 83.62 523 PHE A O 1
ATOM 4209 N N . HIS A 1 524 ? 2.930 6.489 28.353 1.00 81.19 524 HIS A N 1
ATOM 4210 C CA . HIS A 1 524 ? 3.229 5.111 27.920 1.00 81.19 524 HIS A CA 1
ATOM 4211 C C . HIS A 1 524 ? 2.000 4.206 27.717 1.00 81.19 524 HIS A C 1
ATOM 4213 O O . HIS A 1 524 ? 2.125 3.118 27.168 1.00 81.19 524 HIS A O 1
ATOM 4219 N N . HIS A 1 525 ? 0.812 4.629 28.147 1.00 83.50 525 HIS A N 1
ATOM 4220 C CA . HIS A 1 525 ? -0.398 3.803 28.132 1.00 83.50 525 HIS A CA 1
ATOM 4221 C C . HIS A 1 525 ? -1.459 4.285 27.130 1.00 83.50 525 HIS A C 1
ATOM 4223 O O . HIS A 1 525 ? -2.643 3.962 27.260 1.00 83.50 525 HIS A O 1
ATOM 4229 N N . MET A 1 526 ? -1.056 5.074 26.125 1.00 87.38 526 MET A N 1
ATOM 4230 C CA . MET A 1 526 ? -1.959 5.555 25.078 1.00 87.38 526 MET A CA 1
ATOM 4231 C C . MET A 1 526 ? -2.153 4.515 23.965 1.00 87.38 526 MET A C 1
ATOM 4233 O O . MET A 1 526 ? -1.472 4.503 22.943 1.00 87.38 526 MET A O 1
ATOM 4237 N N . THR A 1 527 ? -3.117 3.620 24.154 1.00 92.94 527 THR A N 1
ATOM 4238 C CA . THR A 1 527 ? -3.499 2.640 23.129 1.00 92.94 527 THR A CA 1
ATOM 4239 C C . THR A 1 527 ? -4.859 2.994 22.527 1.00 92.94 527 THR A C 1
ATOM 4241 O O . THR A 1 527 ? -5.729 3.541 23.210 1.00 92.94 527 THR A O 1
ATOM 4244 N N . VAL A 1 528 ? -5.084 2.651 21.253 1.00 95.12 528 VAL A N 1
ATOM 4245 C CA . VAL A 1 528 ? -6.419 2.783 20.637 1.00 95.12 528 VAL A CA 1
ATOM 4246 C C . VAL A 1 528 ? -7.442 1.927 21.390 1.00 95.12 528 VAL A C 1
ATOM 4248 O O . VAL A 1 528 ? -8.556 2.386 21.632 1.00 95.12 528 VAL A O 1
ATOM 4251 N N . SER A 1 529 ? -7.052 0.722 21.826 1.00 95.56 529 SER A N 1
ATOM 4252 C CA . SER A 1 529 ? -7.887 -0.170 22.638 1.00 95.56 529 SER A CA 1
ATOM 4253 C C . SER A 1 529 ? -8.387 0.517 23.908 1.00 95.56 529 SER A C 1
ATOM 4255 O O . SER A 1 529 ? -9.590 0.554 24.150 1.00 95.56 529 SER A O 1
ATOM 4257 N N . GLY A 1 530 ? -7.493 1.118 24.694 1.00 94.69 530 GLY A N 1
ATOM 4258 C CA . GLY A 1 530 ? -7.830 1.816 25.931 1.00 94.69 530 GLY A CA 1
ATOM 4259 C C . GLY A 1 530 ? -8.705 3.044 25.698 1.00 94.69 530 GLY A C 1
ATOM 4260 O O . GLY A 1 530 ? -9.682 3.260 26.418 1.00 94.69 530 GLY A O 1
ATOM 4261 N N . LYS A 1 531 ? -8.421 3.817 24.642 1.00 95.38 531 LYS A N 1
ATOM 4262 C CA . LYS A 1 531 ? -9.264 4.953 24.241 1.00 95.38 531 LYS A CA 1
ATOM 4263 C C . LYS A 1 531 ? -10.664 4.496 23.840 1.00 95.38 531 LYS A C 1
ATOM 4265 O O . LYS A 1 531 ? -11.639 5.082 24.303 1.00 95.38 531 LYS A O 1
ATOM 4270 N N . PHE A 1 532 ? -10.782 3.422 23.062 1.00 97.06 532 PHE A N 1
ATOM 4271 C CA . PHE A 1 532 ? -12.079 2.851 22.719 1.00 97.06 532 PHE A CA 1
ATOM 4272 C C . PHE A 1 532 ? -12.815 2.295 23.946 1.00 97.06 532 PHE A C 1
ATOM 4274 O O . PHE A 1 532 ? -14.014 2.512 24.065 1.00 97.06 532 PHE A O 1
ATOM 4281 N N . LEU A 1 533 ? -12.136 1.631 24.891 1.00 96.06 533 LEU A N 1
ATOM 4282 C CA . LEU A 1 533 ? -12.774 1.135 26.120 1.00 96.06 533 LEU A CA 1
ATOM 4283 C C . LEU A 1 533 ? -13.385 2.267 26.952 1.00 96.06 533 LEU A C 1
ATOM 4285 O O . LEU A 1 533 ? -14.470 2.097 27.506 1.00 96.06 533 LEU A O 1
ATOM 4289 N N . LYS A 1 534 ? -12.739 3.438 26.990 1.00 94.19 534 LYS A N 1
ATOM 4290 C CA . LYS A 1 534 ? -13.309 4.645 27.601 1.00 94.19 534 LYS A CA 1
ATOM 4291 C C . LYS A 1 534 ? -14.576 5.113 26.877 1.00 94.19 534 LYS A C 1
ATOM 4293 O O . LYS A 1 534 ? -15.566 5.428 27.536 1.00 94.19 534 LYS A O 1
ATOM 4298 N N . GLU A 1 535 ? -14.570 5.122 25.546 1.00 95.88 535 GLU A N 1
ATOM 4299 C CA . GLU A 1 535 ? -15.756 5.457 24.745 1.00 95.88 535 GLU A CA 1
ATOM 4300 C C . GLU A 1 535 ? -16.883 4.425 24.920 1.00 95.88 535 GLU A C 1
ATOM 4302 O O . GLU A 1 535 ? -18.045 4.798 25.056 1.00 95.88 535 GLU A O 1
ATOM 4307 N N . ALA A 1 536 ? -16.553 3.133 24.998 1.00 95.31 536 ALA A N 1
ATOM 4308 C CA . ALA A 1 536 ? -17.505 2.061 25.274 1.00 95.31 536 ALA A CA 1
ATOM 4309 C C . ALA A 1 536 ? -18.121 2.195 26.671 1.00 95.31 536 ALA A C 1
ATOM 4311 O O . ALA A 1 536 ? -19.339 2.127 26.813 1.00 95.31 536 ALA A O 1
ATOM 4312 N N . ALA A 1 537 ? -17.306 2.464 27.694 1.00 93.44 537 ALA A N 1
ATOM 4313 C CA . ALA A 1 537 ? -17.788 2.705 29.051 1.00 93.44 537 ALA A CA 1
ATOM 4314 C C . ALA A 1 537 ? -18.744 3.904 29.117 1.00 93.44 537 ALA A C 1
ATOM 4316 O O . ALA A 1 537 ? -19.723 3.843 29.857 1.00 93.44 537 ALA A O 1
ATOM 4317 N N . SER A 1 538 ? -18.479 4.957 28.331 1.00 92.12 538 SER A N 1
ATOM 4318 C CA . SER A 1 538 ? -19.375 6.106 28.197 1.00 92.12 538 SER A CA 1
ATOM 4319 C C . SER A 1 538 ? -20.668 5.727 27.481 1.00 92.12 538 SER A C 1
ATOM 4321 O O . SER A 1 538 ? -21.730 5.996 28.026 1.00 92.12 538 SER A O 1
ATOM 4323 N N . MET A 1 539 ? -20.609 5.071 26.312 1.00 91.31 539 MET A N 1
ATOM 4324 C CA . MET A 1 539 ? -21.791 4.639 25.543 1.00 91.31 539 MET A CA 1
ATOM 4325 C C . MET A 1 539 ? -22.768 3.789 26.353 1.00 91.31 539 MET A C 1
ATOM 4327 O O . MET A 1 539 ? -23.976 3.905 26.166 1.00 91.31 539 MET A O 1
ATOM 4331 N N . LEU A 1 540 ? -22.241 2.939 27.234 1.00 90.25 540 LEU A N 1
ATOM 4332 C CA . LEU A 1 540 ? -23.045 2.044 28.059 1.00 90.25 540 LEU A CA 1
ATOM 4333 C C . LEU A 1 540 ? -23.591 2.720 29.322 1.00 90.25 540 LEU A C 1
ATOM 4335 O O . LEU A 1 540 ? -24.507 2.175 29.939 1.00 90.25 540 LEU A O 1
ATOM 4339 N N . ASP A 1 541 ? -23.049 3.880 29.705 1.00 87.50 541 ASP A N 1
ATOM 4340 C CA . ASP A 1 541 ? -23.464 4.630 30.888 1.00 87.50 541 ASP A CA 1
ATOM 4341 C C . ASP A 1 541 ? -24.873 5.205 30.728 1.00 87.50 541 ASP A C 1
ATOM 4343 O O . ASP A 1 541 ? -25.110 6.126 29.943 1.00 87.50 541 ASP A O 1
ATOM 4347 N N . THR A 1 542 ? -25.795 4.618 31.493 1.00 84.88 542 THR A N 1
ATOM 4348 C CA . THR A 1 542 ? -27.189 5.048 31.660 1.00 84.88 542 THR A CA 1
ATOM 4349 C C . THR A 1 542 ? -27.478 5.523 33.087 1.00 84.88 542 THR A C 1
ATOM 4351 O O . THR A 1 542 ? -28.618 5.841 33.403 1.00 84.88 542 THR A O 1
ATOM 4354 N N . ALA A 1 543 ? -26.477 5.540 33.977 1.00 80.62 543 ALA A N 1
ATOM 4355 C CA . ALA A 1 543 ? -26.666 5.993 35.357 1.00 80.62 543 ALA A CA 1
ATOM 4356 C C . ALA A 1 543 ? -26.704 7.527 35.428 1.00 80.62 543 ALA A C 1
ATOM 4358 O O . ALA A 1 543 ? -27.488 8.099 36.179 1.00 80.62 543 ALA A O 1
ATOM 4359 N N . ASN A 1 544 ? -25.882 8.189 34.606 1.00 77.12 544 ASN A N 1
ATOM 4360 C CA . ASN A 1 544 ? -25.832 9.651 34.513 1.00 77.12 544 ASN A CA 1
ATOM 4361 C C . ASN A 1 544 ? -26.911 10.246 33.586 1.00 77.12 544 ASN A C 1
ATOM 4363 O O . ASN A 1 544 ? -27.286 11.403 33.753 1.00 77.12 544 ASN A O 1
ATOM 4367 N N . ASP A 1 545 ? -27.402 9.468 32.618 1.00 79.06 545 ASP A N 1
ATOM 4368 C CA . ASP A 1 545 ? -28.445 9.856 31.662 1.00 79.06 545 ASP A CA 1
ATOM 4369 C C . ASP A 1 545 ? -29.414 8.680 31.468 1.00 79.06 545 ASP A C 1
ATOM 4371 O O . ASP A 1 545 ? -29.092 7.684 30.817 1.00 79.06 545 ASP A O 1
ATOM 4375 N N . SER A 1 546 ? -30.597 8.804 32.073 1.00 79.50 546 SER A N 1
ATOM 4376 C CA . SER A 1 546 ? -31.672 7.802 32.051 1.00 79.50 546 SER A CA 1
ATOM 4377 C C . SER A 1 546 ? -32.734 8.094 30.984 1.00 79.50 546 SER A C 1
ATOM 4379 O O . SER A 1 546 ? -33.862 7.607 31.070 1.00 79.50 546 SER A O 1
ATOM 4381 N N . SER A 1 547 ? -32.398 8.893 29.963 1.00 86.25 547 SER A N 1
ATOM 4382 C CA . SER A 1 547 ? -33.280 9.086 28.812 1.00 86.25 547 SER A CA 1
ATOM 4383 C C . SER A 1 547 ? -33.574 7.757 28.109 1.00 86.25 547 SER A C 1
ATOM 4385 O O . SER A 1 547 ? -32.730 6.855 28.013 1.00 86.25 547 SER A O 1
ATOM 4387 N N . LYS A 1 548 ? -34.800 7.629 27.593 1.00 85.50 548 LYS A N 1
ATOM 4388 C CA . LYS A 1 548 ? -35.261 6.414 26.912 1.00 85.50 548 LYS A CA 1
ATOM 4389 C C . LYS A 1 548 ? -34.374 6.089 25.710 1.00 85.50 548 LYS A C 1
ATOM 4391 O O . LYS A 1 548 ? -34.026 4.929 25.497 1.00 85.50 548 LYS A O 1
ATOM 4396 N N . GLU A 1 549 ? -33.968 7.114 24.967 1.00 87.12 549 GLU A N 1
ATOM 4397 C CA . GLU A 1 549 ? -33.076 7.017 23.815 1.00 87.12 549 GLU A CA 1
ATOM 4398 C C . GLU A 1 549 ? -31.712 6.445 24.215 1.00 87.12 549 GLU A C 1
ATOM 4400 O O . GLU A 1 549 ? -31.182 5.565 23.533 1.00 87.12 549 GLU A O 1
ATOM 4405 N N . ARG A 1 550 ? -31.152 6.893 25.347 1.00 88.62 550 ARG A N 1
ATOM 4406 C CA . ARG A 1 550 ? -29.852 6.423 25.833 1.00 88.62 550 ARG A CA 1
ATOM 4407 C C . ARG A 1 550 ? -29.897 4.967 26.283 1.00 88.62 550 ARG A C 1
ATOM 4409 O O . ARG A 1 550 ? -29.001 4.189 25.947 1.00 88.62 550 ARG A O 1
ATOM 4416 N N . ILE A 1 551 ? -30.957 4.584 26.992 1.00 87.81 551 ILE A N 1
ATOM 4417 C CA . ILE A 1 551 ? -31.190 3.199 27.418 1.00 87.81 551 ILE A CA 1
ATOM 4418 C C . ILE A 1 551 ? -31.334 2.287 26.196 1.00 87.81 551 ILE A C 1
ATOM 4420 O O . ILE A 1 551 ? -30.675 1.248 26.127 1.00 87.81 551 ILE A O 1
ATOM 4424 N N . GLN A 1 552 ? -32.128 2.701 25.206 1.00 89.12 552 GLN A N 1
ATOM 4425 C CA . GLN A 1 552 ? -32.352 1.936 23.981 1.00 89.12 552 GLN A CA 1
ATOM 4426 C C . GLN A 1 552 ? -31.077 1.799 23.140 1.00 89.12 552 GLN A C 1
ATOM 4428 O O . GLN A 1 552 ? -30.790 0.712 22.643 1.00 89.12 552 GLN A O 1
ATOM 4433 N N . GLN A 1 553 ? -30.273 2.859 23.026 1.00 91.88 553 GLN A N 1
ATOM 4434 C CA . GLN A 1 553 ? -28.982 2.805 22.341 1.00 91.88 553 GLN A CA 1
ATOM 4435 C C . GLN A 1 553 ? -28.019 1.828 23.029 1.00 91.88 553 GLN A C 1
ATOM 4437 O O . GLN A 1 553 ? -27.376 1.021 22.357 1.00 91.88 553 GLN A O 1
ATOM 4442 N N . SER A 1 554 ? -27.916 1.888 24.360 1.00 92.25 554 SER A N 1
ATOM 4443 C CA . SER A 1 554 ? -27.051 0.995 25.140 1.00 92.25 554 SER A CA 1
ATOM 4444 C C . SER A 1 554 ? -27.476 -0.472 24.997 1.00 92.25 554 SER A C 1
ATOM 4446 O O . SER A 1 554 ? -26.642 -1.329 24.693 1.00 92.25 554 SER A O 1
ATOM 4448 N N . ALA A 1 555 ? -28.777 -0.759 25.123 1.00 92.38 555 ALA A N 1
ATOM 4449 C CA . ALA A 1 555 ? -29.326 -2.097 24.902 1.00 92.38 555 ALA A CA 1
ATOM 4450 C C . ALA A 1 555 ? -29.058 -2.582 23.468 1.00 92.38 555 ALA A C 1
ATOM 4452 O O . ALA A 1 555 ? -28.539 -3.680 23.267 1.00 92.38 555 ALA A O 1
ATOM 4453 N N . TRP A 1 556 ? -29.299 -1.731 22.465 1.00 93.56 556 TRP A N 1
ATOM 4454 C CA . TRP A 1 556 ? -29.021 -2.067 21.072 1.00 93.56 556 TRP A CA 1
ATOM 4455 C C . TRP A 1 556 ? -27.547 -2.416 20.857 1.00 93.56 556 TRP A C 1
ATOM 4457 O O . TRP A 1 556 ? -27.268 -3.468 20.288 1.00 93.56 556 TRP A O 1
ATOM 4467 N N . LEU A 1 557 ? -26.606 -1.604 21.354 1.00 94.19 557 LEU A N 1
ATOM 4468 C CA . LEU A 1 557 ? -25.166 -1.860 21.222 1.00 94.19 557 LEU A CA 1
ATOM 4469 C C . LEU A 1 557 ? -24.769 -3.209 21.823 1.00 94.19 557 LEU A C 1
ATOM 4471 O O . LEU A 1 557 ? -24.054 -3.979 21.185 1.00 94.19 557 LEU A O 1
ATOM 4475 N N . LEU A 1 558 ? -25.258 -3.519 23.025 1.00 93.00 558 LEU A N 1
ATOM 4476 C CA . LEU A 1 558 ? -24.949 -4.780 23.698 1.00 93.00 558 LEU A CA 1
ATOM 4477 C C . LEU A 1 558 ? -25.579 -5.996 23.008 1.00 93.00 558 LEU A C 1
ATOM 4479 O O . LEU A 1 558 ? -25.051 -7.096 23.136 1.00 93.00 558 LEU A O 1
ATOM 4483 N N . SER A 1 559 ? -26.662 -5.815 22.250 1.00 92.06 559 SER A N 1
ATOM 4484 C CA . SER A 1 559 ? -27.225 -6.882 21.412 1.00 92.06 559 SER A CA 1
ATOM 4485 C C . SER A 1 559 ? -26.406 -7.145 20.135 1.00 92.06 559 SER A C 1
ATOM 4487 O O . SER A 1 559 ? -26.543 -8.201 19.517 1.00 92.06 559 SER A O 1
ATOM 4489 N N . GLN A 1 560 ? -25.511 -6.226 19.741 1.00 93.56 560 GLN A N 1
ATOM 4490 C CA . GLN A 1 560 ? -24.690 -6.379 18.540 1.00 93.56 560 GLN A CA 1
ATOM 4491 C C . GLN A 1 560 ? -23.422 -7.195 18.822 1.00 93.56 560 GLN A C 1
ATOM 4493 O O . GLN A 1 560 ? -22.460 -6.721 19.430 1.00 93.56 560 GLN A O 1
ATOM 4498 N N . GLN A 1 561 ? -23.350 -8.409 18.276 1.00 93.25 561 GLN A N 1
ATOM 4499 C CA . GLN A 1 561 ? -22.168 -9.271 18.411 1.00 93.25 561 GLN A CA 1
ATOM 4500 C C . GLN A 1 561 ? -20.850 -8.636 17.909 1.00 93.25 561 GLN A C 1
ATOM 4502 O O . GLN A 1 561 ? -19.836 -8.804 18.591 1.00 93.25 561 GLN A O 1
ATOM 4507 N N . PRO A 1 562 ? -20.809 -7.875 16.790 1.00 95.12 562 PRO A N 1
ATOM 4508 C CA . PRO A 1 562 ? -19.577 -7.207 16.365 1.00 95.12 562 PRO A CA 1
ATOM 4509 C C . PRO A 1 562 ? -19.075 -6.164 17.380 1.00 95.12 562 PRO A C 1
ATOM 4511 O O . PRO A 1 562 ? -17.867 -6.031 17.578 1.00 95.12 562 PRO A O 1
ATOM 4514 N N . PHE A 1 563 ? -19.991 -5.464 18.064 1.00 96.00 563 PHE A N 1
ATOM 4515 C CA . PHE A 1 563 ? -19.652 -4.501 19.116 1.00 96.00 563 PHE A CA 1
ATOM 4516 C C . PHE A 1 563 ? -19.041 -5.205 20.332 1.00 96.00 563 PHE A C 1
ATOM 4518 O O . PHE A 1 563 ? -17.959 -4.829 20.788 1.00 96.00 563 PHE A O 1
ATOM 4525 N N . LEU A 1 564 ? -19.685 -6.276 20.811 1.00 94.81 564 LEU A N 1
ATOM 4526 C CA . LEU A 1 564 ? -19.160 -7.093 21.909 1.00 94.81 564 LEU A CA 1
ATOM 4527 C C . LEU A 1 564 ? -17.779 -7.671 21.570 1.00 94.81 564 LEU A C 1
ATOM 4529 O O . LEU A 1 564 ? -16.867 -7.618 22.393 1.00 94.81 564 LEU A O 1
ATOM 4533 N N . ASN A 1 565 ? -17.595 -8.166 20.343 1.00 94.75 565 ASN A N 1
ATOM 4534 C CA . ASN A 1 565 ? -16.311 -8.677 19.871 1.00 94.75 565 ASN A CA 1
ATOM 4535 C C . ASN A 1 565 ? -15.209 -7.606 19.921 1.00 94.75 565 ASN A C 1
ATOM 4537 O O . ASN A 1 565 ? -14.096 -7.899 20.355 1.00 94.75 565 ASN A O 1
ATOM 4541 N N . LEU A 1 566 ? -15.511 -6.361 19.537 1.00 96.75 566 LEU A N 1
ATOM 4542 C CA . LEU A 1 566 ? -14.569 -5.246 19.652 1.00 96.75 566 LEU A CA 1
ATOM 4543 C C . LEU A 1 566 ? -14.223 -4.939 21.119 1.00 96.75 566 LEU A C 1
ATOM 4545 O O . LEU A 1 566 ? -13.042 -4.845 21.447 1.00 96.75 566 LEU A O 1
ATOM 4549 N N . VAL A 1 567 ? -15.213 -4.846 22.013 1.00 96.31 567 VAL A N 1
ATOM 4550 C CA . VAL A 1 567 ? -14.980 -4.605 23.453 1.00 96.31 567 VAL A CA 1
ATOM 4551 C C . VAL A 1 567 ? -14.080 -5.689 24.056 1.00 96.31 567 VAL A C 1
ATOM 4553 O O . VAL A 1 567 ? -13.077 -5.378 24.703 1.00 96.31 567 VAL A O 1
ATOM 4556 N N . LEU A 1 568 ? -14.392 -6.963 23.804 1.00 94.62 568 LEU A N 1
ATOM 4557 C CA . LEU A 1 568 ? -13.623 -8.098 24.319 1.00 94.62 568 LEU A CA 1
ATOM 4558 C C . LEU A 1 568 ? -12.210 -8.161 23.720 1.00 94.62 568 LEU A C 1
ATOM 4560 O O . LEU A 1 568 ? -11.247 -8.433 24.441 1.00 94.62 568 LEU A O 1
ATOM 4564 N N . ALA A 1 569 ? -12.058 -7.870 22.424 1.00 94.69 569 ALA A N 1
ATOM 4565 C CA . ALA A 1 569 ? -10.750 -7.794 21.778 1.00 94.69 569 ALA A CA 1
ATOM 4566 C C . ALA A 1 569 ? -9.878 -6.684 22.386 1.00 94.69 569 ALA A C 1
ATOM 4568 O O . ALA A 1 569 ? -8.705 -6.931 22.675 1.00 94.69 569 ALA A O 1
ATOM 4569 N N . CYS A 1 570 ? -10.450 -5.505 22.650 1.00 95.50 570 CYS A N 1
ATOM 4570 C CA . CYS A 1 570 ? -9.753 -4.400 23.307 1.00 95.50 570 CYS A CA 1
ATOM 4571 C C . CYS A 1 570 ? -9.350 -4.750 24.746 1.00 95.50 570 CYS A C 1
ATOM 4573 O O . CYS A 1 570 ? -8.213 -4.501 25.132 1.00 95.50 570 CYS A O 1
ATOM 4575 N N . LEU A 1 571 ? -10.222 -5.393 25.530 1.00 93.00 571 LEU A N 1
ATOM 4576 C CA . LEU A 1 571 ? -9.887 -5.846 26.890 1.00 93.00 571 LEU A CA 1
ATOM 4577 C C . LEU A 1 571 ? -8.768 -6.891 26.920 1.00 93.00 571 LEU A C 1
ATOM 4579 O O . LEU A 1 571 ? -7.980 -6.926 27.869 1.00 93.00 571 LEU A O 1
ATOM 4583 N N . LYS A 1 572 ? -8.724 -7.764 25.908 1.00 90.56 572 LYS A N 1
ATOM 4584 C CA . LYS A 1 572 ? -7.684 -8.785 25.761 1.00 90.56 572 LYS A CA 1
ATOM 4585 C C . LYS A 1 572 ? -6.352 -8.192 25.296 1.00 90.56 572 LYS A C 1
ATOM 4587 O O . LYS A 1 572 ? -5.319 -8.710 25.697 1.00 90.56 572 LYS A O 1
ATOM 4592 N N . GLY A 1 573 ? -6.387 -7.173 24.435 1.00 86.31 573 GLY A N 1
ATOM 4593 C CA . GLY A 1 573 ? -5.199 -6.540 23.852 1.00 86.31 573 GLY A CA 1
ATOM 4594 C C . GLY A 1 573 ? -4.642 -5.346 24.629 1.00 86.31 573 GLY A C 1
ATOM 4595 O O . GLY A 1 573 ? -3.554 -4.889 24.311 1.00 86.31 573 GLY A O 1
ATOM 4596 N N . GLU A 1 574 ? -5.379 -4.811 25.600 1.00 91.12 574 GLU A N 1
ATOM 4597 C CA . GLU A 1 574 ? -4.881 -3.779 26.508 1.00 91.12 574 GLU A CA 1
ATOM 4598 C C . GLU A 1 574 ? -4.046 -4.422 27.621 1.00 91.12 574 GLU A C 1
ATOM 4600 O O . GLU A 1 574 ? -4.435 -5.457 28.155 1.00 91.12 574 GLU A O 1
ATOM 4605 N N . ASP A 1 575 ? -2.946 -3.795 28.021 1.00 88.19 575 ASP A N 1
ATOM 4606 C CA . ASP A 1 575 ? -2.109 -4.251 29.140 1.00 88.19 575 ASP A CA 1
ATOM 4607 C C . ASP A 1 575 ? -2.234 -3.315 30.344 1.00 88.19 575 ASP A C 1
ATOM 4609 O O . ASP A 1 575 ? -2.107 -3.747 31.492 1.00 88.19 575 ASP A O 1
ATOM 4613 N N . PHE A 1 576 ? -2.558 -2.040 30.110 1.00 90.06 576 PHE A N 1
ATOM 4614 C CA . PHE A 1 576 ? -2.704 -1.067 31.179 1.00 90.06 576 PHE A CA 1
ATOM 4615 C C . PHE A 1 576 ? -4.017 -1.274 31.939 1.00 90.06 576 PHE A C 1
ATOM 4617 O O . PHE A 1 576 ? -5.106 -0.938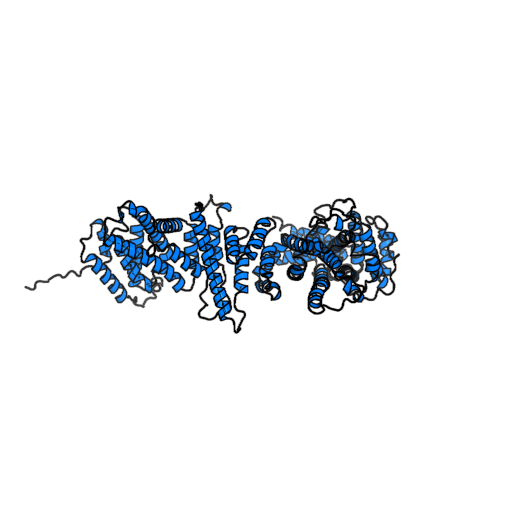 31.466 1.00 90.06 576 PHE A O 1
ATOM 4624 N N . GLN A 1 577 ? -3.907 -1.829 33.148 1.00 88.44 577 GLN A N 1
ATOM 4625 C CA . GLN A 1 577 ? -5.053 -2.223 33.967 1.00 88.44 577 GLN A CA 1
ATOM 4626 C C . GLN A 1 577 ? -6.083 -1.098 34.205 1.00 88.44 577 GLN A C 1
ATOM 4628 O O . GLN A 1 577 ? -7.274 -1.376 34.050 1.00 88.44 577 GLN A O 1
ATOM 4633 N N . PRO A 1 578 ? -5.696 0.169 34.465 1.00 89.19 578 PRO A N 1
ATOM 4634 C CA . PRO A 1 578 ? -6.668 1.248 34.650 1.00 89.19 578 PRO A CA 1
ATOM 4635 C C . PRO A 1 578 ? -7.619 1.458 33.463 1.00 89.19 578 PRO A C 1
ATOM 4637 O O . PRO A 1 578 ? -8.790 1.761 33.676 1.00 89.19 578 PRO A O 1
ATOM 4640 N N . ASN A 1 579 ? -7.173 1.232 32.219 1.00 88.69 579 ASN A N 1
ATOM 4641 C CA . ASN A 1 579 ? -8.045 1.340 31.040 1.00 88.69 579 ASN A CA 1
ATOM 4642 C C . ASN A 1 579 ? -9.138 0.256 31.036 1.00 88.69 579 ASN A C 1
ATOM 4644 O O . ASN A 1 579 ? -10.263 0.508 30.602 1.00 88.69 579 ASN A O 1
ATOM 4648 N N . LYS A 1 580 ? -8.831 -0.944 31.545 1.00 90.69 580 LYS A N 1
ATOM 4649 C CA . LYS A 1 580 ? -9.805 -2.037 31.698 1.00 90.69 580 LYS A CA 1
ATOM 4650 C C . LYS A 1 580 ? -10.768 -1.758 32.846 1.00 90.69 580 LYS A C 1
ATOM 4652 O O . LYS A 1 580 ? -11.976 -1.949 32.704 1.00 90.69 580 LYS A O 1
ATOM 4657 N N . ASP A 1 581 ? -10.230 -1.270 33.961 1.00 90.62 581 ASP A N 1
ATOM 4658 C CA . ASP A 1 581 ? -10.981 -1.001 35.186 1.00 90.62 581 ASP A CA 1
ATOM 4659 C C . ASP A 1 581 ? -12.057 0.068 34.990 1.00 90.62 581 ASP A C 1
ATOM 4661 O O . ASP A 1 581 ? -13.090 0.017 35.656 1.00 90.62 581 ASP A O 1
ATOM 4665 N N . MET A 1 582 ? -11.873 1.002 34.051 1.00 90.06 582 MET A N 1
ATOM 4666 C CA . MET A 1 582 ? -12.896 1.992 33.701 1.00 90.06 582 MET A CA 1
ATOM 4667 C C . MET A 1 582 ? -14.210 1.354 33.236 1.00 90.06 582 MET A C 1
ATOM 4669 O O . MET A 1 582 ? -15.282 1.757 33.693 1.00 90.06 582 MET A O 1
ATOM 4673 N N . LEU A 1 583 ? -14.143 0.354 32.350 1.00 92.19 583 LEU A N 1
ATOM 4674 C CA . LEU A 1 583 ? -15.335 -0.338 31.858 1.00 92.19 583 LEU A CA 1
ATOM 4675 C C . LEU A 1 583 ? -15.979 -1.173 32.969 1.00 92.19 583 LEU A C 1
ATOM 4677 O O . LEU A 1 583 ? -17.190 -1.091 33.165 1.00 92.19 583 LEU A O 1
ATOM 4681 N N . VAL A 1 584 ? -15.167 -1.916 33.729 1.00 93.31 584 VAL A N 1
ATOM 4682 C CA . VAL A 1 584 ? -15.631 -2.712 34.880 1.00 93.31 584 VAL A CA 1
ATOM 4683 C C . VAL A 1 584 ? -16.339 -1.817 35.899 1.00 93.31 584 VAL A C 1
ATOM 4685 O O . VAL A 1 584 ? -17.453 -2.112 36.318 1.00 93.31 584 VAL A O 1
ATOM 4688 N N . SER A 1 585 ? -15.741 -0.680 36.251 1.00 92.38 585 SER A N 1
ATOM 4689 C CA . SER A 1 585 ? -16.308 0.264 37.217 1.00 92.38 585 SER A CA 1
ATOM 4690 C C . SER A 1 585 ? -17.594 0.916 36.708 1.00 92.38 585 SER A C 1
ATOM 4692 O O . SER A 1 585 ? -18.516 1.133 37.492 1.00 92.38 585 SER A O 1
ATOM 4694 N N . SER A 1 586 ? -17.674 1.230 35.409 1.00 91.75 586 SER A N 1
ATOM 4695 C CA . SER A 1 586 ? -18.894 1.771 34.793 1.00 91.75 586 SER A CA 1
ATOM 4696 C C . SER A 1 586 ? -20.039 0.756 34.858 1.00 91.75 586 SER A C 1
ATOM 4698 O O . SER A 1 586 ? -21.118 1.083 35.351 1.00 91.75 586 SER A O 1
ATOM 4700 N N . LEU A 1 587 ? -19.785 -0.500 34.469 1.00 93.44 587 LEU A N 1
ATOM 4701 C CA . LEU A 1 587 ? -20.774 -1.580 34.555 1.00 93.44 587 LEU A CA 1
ATOM 4702 C C . LEU A 1 587 ? -21.215 -1.834 36.000 1.00 93.44 587 LEU A C 1
ATOM 4704 O O . LEU A 1 587 ? -22.412 -1.937 36.258 1.00 93.44 587 LEU A O 1
ATOM 4708 N N . TYR A 1 588 ? -20.269 -1.868 36.943 1.00 94.81 588 TYR A N 1
ATOM 4709 C CA . TYR A 1 588 ? -20.562 -2.023 38.368 1.00 94.81 588 TYR A CA 1
ATOM 4710 C C . TYR A 1 588 ? -21.526 -0.942 38.866 1.00 94.81 588 TYR A C 1
ATOM 4712 O O . TYR A 1 588 ? -22.554 -1.259 39.457 1.00 94.81 588 TYR A O 1
ATOM 4720 N N . LYS A 1 589 ? -21.224 0.337 38.596 1.00 92.88 589 LYS A N 1
ATOM 4721 C CA . LYS A 1 589 ? -22.055 1.470 39.034 1.00 92.88 589 LYS A CA 1
ATOM 4722 C C . LYS A 1 589 ? -23.473 1.398 38.475 1.00 92.88 589 LYS A C 1
ATOM 4724 O O . LYS A 1 589 ? -24.420 1.628 39.215 1.00 92.88 589 LYS A O 1
ATOM 4729 N N . GLN A 1 590 ? -23.617 1.054 37.198 1.00 90.19 590 GLN A N 1
ATOM 4730 C CA . GLN A 1 590 ? -24.926 0.951 36.550 1.00 90.19 590 GLN A CA 1
ATOM 4731 C C . GLN A 1 590 ? -25.765 -0.189 37.133 1.00 90.19 590 GLN A C 1
ATOM 4733 O O . GLN A 1 590 ? -26.938 -0.005 37.444 1.00 90.19 590 GLN A O 1
ATOM 4738 N N . LEU A 1 591 ? -25.162 -1.367 37.305 1.00 93.12 591 LEU A N 1
ATOM 4739 C CA . LEU A 1 591 ? -25.847 -2.515 37.894 1.00 93.12 591 LEU A CA 1
ATOM 4740 C C . LEU A 1 591 ? -26.207 -2.257 39.361 1.00 93.12 591 LEU A C 1
ATOM 4742 O O . LEU A 1 591 ? -27.300 -2.619 39.793 1.00 93.12 591 LEU A O 1
ATOM 4746 N N . LEU A 1 592 ? -25.332 -1.587 40.114 1.00 93.88 592 LEU A N 1
ATOM 4747 C CA . LEU A 1 592 ? -25.596 -1.192 41.495 1.00 93.88 592 LEU A CA 1
ATOM 4748 C C . LEU A 1 592 ? -26.748 -0.182 41.602 1.00 93.88 592 LEU A C 1
ATOM 4750 O O . LEU A 1 592 ? -27.592 -0.329 42.485 1.00 93.88 592 LEU A O 1
ATOM 4754 N N . ASP A 1 593 ? -26.817 0.806 40.708 1.00 91.00 593 ASP A N 1
ATOM 4755 C CA . ASP A 1 593 ? -27.917 1.779 40.650 1.00 91.00 593 ASP A CA 1
ATOM 4756 C C . ASP A 1 593 ? -29.268 1.091 40.387 1.00 91.00 593 ASP A C 1
ATOM 4758 O O . ASP A 1 593 ? -30.217 1.262 41.154 1.00 91.00 593 ASP A O 1
ATOM 4762 N N . LEU A 1 594 ? -29.336 0.217 39.375 1.00 89.75 594 LEU A N 1
ATOM 4763 C CA . LEU A 1 594 ? -30.543 -0.566 39.068 1.00 89.75 594 LEU A CA 1
ATOM 4764 C C . LEU A 1 594 ? -30.957 -1.481 40.231 1.00 89.75 594 LEU A C 1
ATOM 4766 O O . LEU A 1 594 ? -32.141 -1.596 40.565 1.00 89.75 594 LEU A O 1
ATOM 4770 N N . THR A 1 595 ? -29.977 -2.099 40.888 1.00 92.25 595 THR A N 1
ATOM 4771 C CA . THR A 1 595 ? -30.211 -2.961 42.052 1.00 92.25 595 THR A CA 1
ATOM 4772 C C . THR A 1 595 ? -30.749 -2.159 43.233 1.00 92.25 595 THR A C 1
ATOM 4774 O O . THR A 1 595 ? -31.677 -2.603 43.907 1.00 92.25 595 THR A O 1
ATOM 4777 N N . SER A 1 596 ? -30.227 -0.951 43.450 1.00 91.00 596 SER A N 1
ATOM 4778 C CA . SER A 1 596 ? -30.679 -0.047 44.513 1.00 91.00 596 SER A CA 1
ATOM 4779 C C . SER A 1 596 ? -32.115 0.428 44.272 1.00 91.00 596 SER A C 1
ATOM 4781 O O . SER A 1 596 ? -32.946 0.328 45.171 1.00 91.00 596 SER A O 1
ATOM 4783 N N . LYS A 1 597 ? -32.458 0.819 43.036 1.00 89.69 597 LYS A N 1
ATOM 4784 C CA . LYS A 1 597 ? -33.839 1.171 42.646 1.00 89.69 597 LYS A CA 1
ATOM 4785 C C . LYS A 1 597 ? -34.827 0.023 42.869 1.00 89.69 597 LYS A C 1
ATOM 4787 O O . LYS A 1 597 ? -35.974 0.245 43.247 1.00 89.69 597 LYS A O 1
ATOM 4792 N N . THR A 1 598 ? -34.380 -1.214 42.666 1.00 89.19 598 THR A N 1
ATOM 4793 C CA . THR A 1 598 ? -35.211 -2.412 42.881 1.00 89.19 598 THR A CA 1
ATOM 4794 C C . THR A 1 598 ? -35.355 -2.765 44.349 1.00 89.19 598 THR A C 1
ATOM 4796 O O . THR A 1 598 ? -36.422 -3.200 44.773 1.00 89.19 598 THR A O 1
ATOM 4799 N N . LYS A 1 599 ? -34.313 -2.531 45.150 1.00 89.69 599 LYS A N 1
ATOM 4800 C CA . LYS A 1 599 ? -34.408 -2.631 46.606 1.00 89.69 599 LYS A CA 1
ATOM 4801 C C . LYS A 1 599 ? -35.480 -1.684 47.153 1.00 89.69 599 LYS A C 1
ATOM 4803 O O . LYS A 1 599 ? -36.231 -2.074 48.042 1.00 89.69 599 LYS A O 1
ATOM 4808 N N . GLU A 1 600 ? -35.559 -0.464 46.620 1.00 89.31 600 GLU A N 1
ATOM 4809 C CA . GLU A 1 600 ? -36.577 0.525 47.000 1.00 89.31 600 GLU A CA 1
ATOM 4810 C C . GLU A 1 600 ? -37.976 0.171 46.473 1.00 89.31 600 GLU A C 1
ATOM 4812 O O . GLU A 1 600 ? -38.968 0.363 47.175 1.00 89.31 600 GLU A O 1
ATOM 4817 N N . ASN A 1 601 ? -38.067 -0.376 45.258 1.00 89.50 601 ASN A N 1
ATOM 4818 C CA . ASN A 1 601 ? -39.321 -0.806 44.647 1.00 89.50 601 ASN A CA 1
ATOM 4819 C C . ASN A 1 601 ? -39.215 -2.234 44.072 1.00 89.50 601 ASN A C 1
ATOM 4821 O O . ASN A 1 601 ? -38.910 -2.398 42.886 1.00 89.50 601 ASN A O 1
ATOM 4825 N N . PRO A 1 602 ? -39.551 -3.273 44.861 1.00 85.81 602 PRO A N 1
ATOM 4826 C CA . PRO A 1 602 ? -39.457 -4.668 44.421 1.00 85.81 602 PRO A CA 1
ATOM 4827 C C . PRO A 1 602 ? -40.354 -5.030 43.227 1.00 85.81 602 PRO A C 1
ATOM 4829 O O . PRO A 1 602 ? -40.106 -6.022 42.548 1.00 85.81 602 PRO A O 1
ATOM 4832 N N . ALA A 1 603 ? -41.397 -4.239 42.942 1.00 86.69 603 ALA A N 1
ATOM 4833 C CA . ALA A 1 603 ? -42.275 -4.454 41.791 1.00 86.69 603 ALA A CA 1
ATOM 4834 C C . ALA A 1 603 ? -41.710 -3.870 40.485 1.00 86.69 603 ALA A C 1
ATOM 4836 O O . ALA A 1 603 ? -42.199 -4.213 39.407 1.00 86.69 603 ALA A O 1
ATOM 4837 N N . LEU A 1 604 ? -40.677 -3.018 40.557 1.00 86.88 604 LEU A N 1
ATOM 4838 C CA . LEU A 1 604 ? -40.047 -2.358 39.408 1.00 86.88 604 LEU A CA 1
ATOM 4839 C C . LEU A 1 604 ? -39.705 -3.316 38.248 1.00 86.88 604 LEU A C 1
ATOM 4841 O O . LEU A 1 604 ? -40.073 -2.999 37.116 1.00 86.88 604 LEU A O 1
ATOM 4845 N N . PRO A 1 605 ? -39.115 -4.510 38.479 1.00 83.25 605 PRO A N 1
ATOM 4846 C CA . PRO A 1 605 ? -38.713 -5.420 37.399 1.00 83.25 605 PRO A CA 1
ATOM 4847 C C . PRO A 1 605 ? -39.897 -6.047 36.652 1.00 83.25 605 PRO A C 1
ATOM 4849 O O . PRO A 1 605 ? -39.712 -6.671 35.606 1.00 83.25 605 PRO A O 1
ATOM 4852 N N . LEU A 1 606 ? -41.104 -5.929 37.212 1.00 83.19 606 LEU A N 1
ATOM 4853 C CA . LEU A 1 606 ? -42.354 -6.447 36.660 1.00 83.19 606 LEU A CA 1
ATOM 4854 C C . LEU A 1 606 ? -43.118 -5.384 35.859 1.00 83.19 606 LEU A C 1
ATOM 4856 O O . LEU A 1 606 ? -44.072 -5.723 35.164 1.00 83.19 606 LEU A O 1
ATOM 4860 N N . MET A 1 607 ? -42.728 -4.109 35.958 1.00 85.88 607 MET A N 1
ATOM 4861 C CA . MET A 1 607 ? -43.437 -3.011 35.306 1.00 85.88 607 MET A CA 1
ATOM 4862 C C . MET A 1 607 ? -43.080 -2.930 33.819 1.00 85.88 607 MET A C 1
ATOM 4864 O O . MET A 1 607 ? -41.909 -2.921 33.451 1.00 85.88 607 MET A O 1
ATOM 4868 N N . GLU A 1 608 ? -44.081 -2.759 32.957 1.00 82.88 608 GLU A N 1
ATOM 4869 C CA . GLU A 1 608 ? -43.889 -2.656 31.501 1.00 82.88 608 GLU A CA 1
ATOM 4870 C C . GLU A 1 608 ? -42.959 -1.498 31.104 1.00 82.88 608 GLU A C 1
ATOM 4872 O O . GLU A 1 608 ? -42.101 -1.639 30.232 1.00 82.88 608 GLU A O 1
ATOM 4877 N N . LYS A 1 609 ? -43.041 -0.372 31.823 1.00 80.62 609 LYS A N 1
ATOM 4878 C CA . LYS A 1 609 ? -42.160 0.792 31.631 1.00 80.62 609 LYS A CA 1
ATOM 4879 C C . LYS A 1 609 ? -40.671 0.502 31.882 1.00 80.62 609 LYS A C 1
ATOM 4881 O O . LYS A 1 609 ? -39.834 1.258 31.409 1.00 80.62 609 LYS A O 1
ATOM 4886 N N . PHE A 1 610 ? -40.350 -0.574 32.605 1.00 84.62 610 PHE A N 1
ATOM 4887 C CA . PHE A 1 610 ? -38.983 -1.009 32.908 1.00 84.62 610 PHE A CA 1
ATOM 4888 C C . PHE A 1 610 ? -38.441 -2.013 31.874 1.00 84.62 610 PHE A C 1
ATOM 4890 O O . PHE A 1 610 ? -37.298 -2.447 31.966 1.00 84.62 610 PHE A O 1
ATOM 4897 N N . SER A 1 611 ? -39.233 -2.399 30.869 1.00 82.75 611 SER A N 1
ATOM 4898 C CA . SER A 1 611 ? -38.864 -3.435 29.890 1.00 82.75 611 SER A CA 1
ATOM 4899 C C . SER A 1 611 ? -37.546 -3.154 29.154 1.00 82.75 611 SER A C 1
ATOM 4901 O O . SER A 1 611 ? -36.707 -4.046 29.066 1.00 82.75 611 SER A O 1
ATOM 4903 N N . ALA A 1 612 ? -37.317 -1.918 28.698 1.00 80.25 612 ALA A N 1
ATOM 4904 C CA . ALA A 1 612 ? -36.077 -1.531 28.015 1.00 80.25 612 ALA A CA 1
ATOM 4905 C C . ALA A 1 612 ? -34.849 -1.542 28.949 1.00 80.25 612 ALA A C 1
ATOM 4907 O O . ALA A 1 612 ? -33.772 -2.002 28.568 1.00 80.25 612 ALA A O 1
ATOM 4908 N N . GLU A 1 613 ? -35.004 -1.073 30.193 1.00 84.25 613 GLU A N 1
ATOM 4909 C CA . GLU A 1 613 ? -33.941 -1.138 31.208 1.00 84.25 613 GLU A CA 1
ATOM 4910 C C . GLU A 1 613 ? -33.637 -2.587 31.597 1.00 84.25 613 GLU A C 1
ATOM 4912 O O . GLU A 1 613 ? -32.472 -2.953 31.760 1.00 84.25 613 GLU A O 1
ATOM 4917 N N . ARG A 1 614 ? -34.670 -3.435 31.664 1.00 85.75 614 ARG A N 1
ATOM 4918 C CA . ARG A 1 614 ? -34.547 -4.873 31.908 1.00 85.75 614 ARG A CA 1
ATOM 4919 C C . ARG A 1 614 ? -33.801 -5.579 30.782 1.00 85.75 614 ARG A C 1
ATOM 4921 O O . ARG A 1 614 ? -32.893 -6.348 31.064 1.00 85.75 614 ARG A O 1
ATOM 4928 N N . GLU A 1 615 ? -34.129 -5.317 29.523 1.00 86.06 615 GLU A N 1
ATOM 4929 C CA . GLU A 1 615 ? -33.383 -5.882 28.393 1.00 86.06 615 GLU A CA 1
ATOM 4930 C C . GLU A 1 615 ? -31.903 -5.470 28.454 1.00 86.06 615 GLU A C 1
ATOM 4932 O O . GLU A 1 615 ? -31.003 -6.314 28.407 1.00 86.06 615 GLU A O 1
ATOM 4937 N N . GLY A 1 616 ? -31.643 -4.178 28.680 1.00 87.12 616 GLY A N 1
ATOM 4938 C CA . GLY A 1 616 ? -30.291 -3.661 28.867 1.00 87.12 616 GLY A CA 1
ATOM 4939 C C . GLY A 1 616 ? -29.556 -4.270 30.069 1.00 87.12 616 GLY A C 1
ATOM 4940 O O . GLY A 1 616 ? -28.335 -4.422 30.012 1.00 87.12 616 GLY A O 1
ATOM 4941 N N . LEU A 1 617 ? -30.252 -4.619 31.155 1.00 89.19 617 LEU A N 1
ATOM 4942 C CA . LEU A 1 617 ? -29.687 -5.309 32.322 1.00 89.19 617 LEU A CA 1
ATOM 4943 C C . LEU A 1 617 ? -29.171 -6.703 31.940 1.00 89.19 617 LEU A C 1
ATOM 4945 O O . LEU A 1 617 ? -28.017 -7.034 32.222 1.00 89.19 617 LEU A O 1
ATOM 4949 N N . LEU A 1 618 ? -30.002 -7.506 31.271 1.00 89.38 618 LEU A N 1
ATOM 4950 C CA . LEU A 1 618 ? -29.663 -8.883 30.889 1.00 89.38 618 LEU A CA 1
ATOM 4951 C C . LEU A 1 618 ? -28.484 -8.919 29.902 1.00 89.38 618 LEU A C 1
ATOM 4953 O O . LEU A 1 618 ? -27.573 -9.746 30.020 1.00 89.38 618 LEU A O 1
ATOM 4957 N N . LEU A 1 619 ? -28.450 -7.969 28.967 1.00 91.19 619 LEU A N 1
ATOM 4958 C CA . LEU A 1 619 ? -27.350 -7.825 28.016 1.00 91.19 619 LEU A CA 1
ATOM 4959 C C . LEU A 1 619 ? -26.038 -7.388 28.696 1.00 91.19 619 LEU A C 1
ATOM 4961 O O . LEU A 1 619 ? -24.969 -7.909 28.369 1.00 91.19 619 LEU A O 1
ATOM 4965 N N . ARG A 1 620 ? -26.093 -6.495 29.698 1.00 92.69 620 ARG A N 1
ATOM 4966 C CA . ARG A 1 620 ? -24.913 -6.130 30.509 1.00 92.69 620 ARG A CA 1
ATOM 4967 C C . ARG A 1 620 ? -24.381 -7.313 31.306 1.00 92.69 620 ARG A C 1
ATOM 4969 O O . ARG A 1 620 ? -23.168 -7.493 31.359 1.00 92.69 620 ARG A O 1
ATOM 4976 N N . LEU A 1 621 ? -25.259 -8.129 31.888 1.00 91.88 621 LEU A N 1
ATOM 4977 C CA . LEU A 1 621 ? -24.862 -9.346 32.602 1.00 91.88 621 LEU A CA 1
ATOM 4978 C C . LEU A 1 621 ? -24.181 -10.363 31.681 1.00 91.88 621 LEU A C 1
ATOM 4980 O O . LEU A 1 621 ? -23.195 -10.991 32.066 1.00 91.88 621 LEU A O 1
ATOM 4984 N N . SER A 1 622 ? -24.641 -10.461 30.435 1.00 90.50 622 SER A N 1
ATOM 4985 C CA . SER A 1 622 ? -23.989 -11.295 29.422 1.00 90.50 622 SER A CA 1
ATOM 4986 C C . SER A 1 622 ? -22.559 -10.810 29.126 1.00 90.50 622 SER A C 1
ATOM 4988 O O . SER A 1 622 ? -21.627 -11.614 29.069 1.00 90.50 622 SER A O 1
ATOM 4990 N N . LEU A 1 623 ? -22.349 -9.490 29.013 1.00 92.25 623 LEU A N 1
ATOM 4991 C CA . LEU A 1 623 ? -21.006 -8.907 28.883 1.00 92.25 623 LEU A CA 1
ATOM 4992 C C . LEU A 1 623 ? -20.155 -9.129 30.144 1.00 92.25 623 LEU A C 1
ATOM 4994 O O . LEU A 1 623 ? -18.973 -9.444 30.016 1.00 92.25 623 LEU A O 1
ATOM 4998 N N . VAL A 1 624 ? -20.743 -9.008 31.340 1.00 94.56 624 VAL A N 1
ATOM 4999 C CA . VAL A 1 624 ? -20.093 -9.286 32.635 1.00 94.56 624 VAL A CA 1
ATOM 5000 C C . VAL A 1 624 ? -19.480 -10.688 32.659 1.00 94.56 624 VAL A C 1
ATOM 5002 O O . VAL A 1 624 ? -18.318 -10.822 33.040 1.00 94.56 624 VAL A O 1
ATOM 5005 N N . GLY A 1 625 ? -20.190 -11.701 32.154 1.00 91.00 625 GLY A N 1
ATOM 5006 C CA . GLY A 1 625 ? -19.635 -13.048 31.984 1.00 91.00 625 GLY A CA 1
ATOM 5007 C C . GLY A 1 625 ? -18.404 -13.078 31.065 1.00 91.00 625 GLY A C 1
ATOM 5008 O O . GLY A 1 625 ? -17.390 -13.696 31.390 1.00 91.00 625 GLY A O 1
ATOM 5009 N N . GLY A 1 626 ? -18.436 -12.336 29.952 1.00 88.00 626 GLY A N 1
ATOM 5010 C CA . GLY A 1 626 ? -17.304 -12.209 29.023 1.00 88.00 626 GLY A CA 1
ATOM 5011 C C . GLY A 1 626 ? -16.078 -11.485 29.598 1.00 88.00 626 GLY A C 1
ATOM 5012 O O . GLY A 1 626 ? -14.959 -11.709 29.133 1.00 88.00 626 GLY A O 1
ATOM 5013 N N . ILE A 1 627 ? -16.269 -10.647 30.622 1.00 92.44 627 ILE A N 1
ATOM 5014 C CA . ILE A 1 627 ? -15.204 -9.892 31.308 1.00 92.44 627 ILE A CA 1
ATOM 5015 C C . ILE A 1 627 ? -14.936 -10.403 32.729 1.00 92.44 627 ILE A C 1
ATOM 5017 O O . ILE A 1 627 ? -14.288 -9.727 33.531 1.00 92.44 627 ILE A O 1
ATOM 5021 N N . PHE A 1 628 ? -15.429 -11.597 33.065 1.00 92.25 628 PHE A N 1
ATOM 5022 C CA . PHE A 1 628 ? -15.373 -12.117 34.428 1.00 92.25 628 PHE A CA 1
ATOM 5023 C C . PHE A 1 628 ? -13.934 -12.208 34.955 1.00 92.25 628 PHE A C 1
ATOM 5025 O O . PHE A 1 628 ? -13.663 -11.852 36.098 1.00 92.25 628 PHE A O 1
ATOM 5032 N N . LYS A 1 629 ? -12.970 -12.534 34.082 1.00 88.69 629 LYS A N 1
ATOM 5033 C CA . LYS A 1 629 ? -11.536 -12.541 34.418 1.00 88.69 629 LYS A CA 1
ATOM 5034 C C . LYS A 1 629 ? -11.050 -11.205 35.002 1.00 88.69 629 LYS A C 1
ATOM 5036 O O . LYS A 1 629 ? -10.172 -11.200 35.861 1.00 88.69 629 LYS A O 1
ATOM 5041 N N . GLN A 1 630 ? -11.583 -10.079 34.534 1.00 89.81 630 GLN A N 1
ATOM 5042 C CA . GLN A 1 630 ? -11.247 -8.744 35.022 1.00 89.81 630 GLN A CA 1
ATOM 5043 C C . GLN A 1 630 ? -11.909 -8.472 36.381 1.00 89.81 630 GLN A C 1
ATOM 5045 O O . GLN A 1 630 ? -11.279 -7.887 37.256 1.00 89.81 630 GLN A O 1
ATOM 5050 N N . ILE A 1 631 ? -13.141 -8.946 36.585 1.00 91.50 631 ILE A N 1
ATOM 5051 C CA . ILE A 1 631 ? -13.891 -8.818 37.850 1.00 91.50 631 ILE A CA 1
ATOM 5052 C C . ILE A 1 631 ? -13.245 -9.629 38.979 1.00 91.50 631 ILE A C 1
ATOM 5054 O O . ILE A 1 631 ? -13.249 -9.220 40.137 1.00 91.50 631 ILE A O 1
ATOM 5058 N N . CYS A 1 632 ? -12.632 -10.753 38.634 1.00 87.88 632 CYS A N 1
ATOM 5059 C CA . CYS A 1 632 ? -11.910 -11.610 39.560 1.00 87.88 632 CYS A CA 1
ATOM 5060 C C . CYS A 1 632 ? -10.654 -10.988 40.185 1.00 87.88 632 CYS A C 1
ATOM 5062 O O . CYS A 1 632 ? -10.037 -11.605 41.055 1.00 87.88 632 CYS A O 1
ATOM 5064 N N . GLN A 1 633 ? -10.237 -9.800 39.746 1.00 85.44 633 GLN A N 1
ATOM 5065 C CA . GLN A 1 633 ? -9.115 -9.118 40.373 1.00 85.44 633 GLN A CA 1
ATOM 5066 C C . GLN A 1 633 ? -9.469 -8.686 41.806 1.00 85.44 633 GLN A C 1
ATOM 5068 O O . GLN A 1 633 ? -10.609 -8.281 42.065 1.00 85.44 633 GLN A O 1
ATOM 5073 N N . PRO A 1 634 ? -8.506 -8.723 42.749 1.00 82.62 634 PRO A N 1
ATOM 5074 C CA . PRO A 1 634 ? -8.777 -8.441 44.155 1.00 82.62 634 PRO A CA 1
ATOM 5075 C C . PRO A 1 634 ? -9.481 -7.102 44.396 1.00 82.62 634 PRO A C 1
ATOM 5077 O O . PRO A 1 634 ? -10.379 -7.056 45.234 1.00 82.62 634 PRO A O 1
ATOM 5080 N N . GLN A 1 635 ? -9.150 -6.048 43.632 1.00 85.31 635 GLN A N 1
ATOM 5081 C CA . GLN A 1 635 ? -9.758 -4.725 43.813 1.00 85.31 635 GLN A CA 1
ATOM 5082 C C . GLN A 1 635 ? -11.260 -4.662 43.475 1.00 85.31 635 GLN A C 1
ATOM 5084 O O . GLN A 1 635 ? -11.947 -3.760 43.944 1.00 85.31 635 GLN A O 1
ATOM 5089 N N . HIS A 1 636 ? -11.774 -5.616 42.693 1.00 89.75 636 HIS A N 1
ATOM 5090 C CA . HIS A 1 636 ? -13.169 -5.650 42.234 1.00 89.75 636 HIS A CA 1
ATOM 5091 C C . HIS A 1 636 ? -13.994 -6.719 42.960 1.00 89.75 636 HIS A C 1
ATOM 5093 O O . HIS A 1 636 ? -15.183 -6.521 43.216 1.00 89.75 636 HIS A O 1
ATOM 5099 N N . SER A 1 637 ? -13.356 -7.833 43.326 1.00 87.50 637 SER A N 1
ATOM 5100 C CA . SER A 1 637 ? -14.004 -9.039 43.857 1.00 87.50 637 SER A CA 1
ATOM 5101 C C . SER A 1 637 ? -15.005 -8.794 44.994 1.00 87.50 637 SER A C 1
ATOM 5103 O O . SER A 1 637 ? -16.109 -9.337 44.961 1.00 87.50 637 SER A O 1
ATOM 5105 N N . GLU A 1 638 ? -14.668 -7.948 45.973 1.00 88.69 638 GLU A N 1
ATOM 5106 C CA . GLU A 1 638 ? -15.522 -7.668 47.134 1.00 88.69 638 GLU A CA 1
ATOM 5107 C C . GLU A 1 638 ? -16.842 -6.998 46.731 1.00 88.69 638 GLU A C 1
ATOM 5109 O O . GLU A 1 638 ? -17.920 -7.458 47.114 1.00 88.69 638 GLU A O 1
ATOM 5114 N N . GLY A 1 639 ? -16.761 -5.917 45.948 1.00 92.31 639 GLY A N 1
ATOM 5115 C CA . GLY A 1 639 ? -17.934 -5.163 45.509 1.00 92.31 639 GLY A CA 1
ATOM 5116 C C . GLY A 1 639 ? -18.833 -6.005 44.613 1.00 92.31 639 GLY A C 1
ATOM 5117 O O . GLY A 1 639 ? -20.040 -6.075 44.833 1.00 92.31 639 GLY A O 1
ATOM 5118 N N . TRP A 1 640 ? -18.246 -6.708 43.644 1.00 95.19 640 TRP A N 1
ATOM 5119 C CA . TRP A 1 640 ? -19.003 -7.548 42.717 1.00 95.19 640 TRP A CA 1
ATOM 5120 C C . TRP A 1 640 ? -19.656 -8.757 43.390 1.00 95.19 640 TRP A C 1
ATOM 5122 O O . TRP A 1 640 ? -20.782 -9.098 43.037 1.00 95.19 640 TRP A O 1
ATOM 5132 N N . SER A 1 641 ? -19.015 -9.360 44.398 1.00 93.50 641 SER A N 1
ATOM 5133 C CA . SER A 1 641 ? -19.634 -10.437 45.188 1.00 93.50 641 SER A CA 1
ATOM 5134 C C . SER A 1 641 ? -20.895 -9.945 45.900 1.00 93.50 641 SER A C 1
ATOM 5136 O O . SER A 1 641 ? -21.940 -10.592 45.874 1.00 93.50 641 SER A O 1
ATOM 5138 N N . HIS A 1 642 ? -20.814 -8.760 46.510 1.00 93.38 642 HIS A N 1
ATOM 5139 C CA . HIS A 1 642 ? -21.959 -8.140 47.171 1.00 93.38 642 HIS A CA 1
ATOM 5140 C C . HIS A 1 642 ? -23.070 -7.797 46.170 1.00 93.38 642 HIS A C 1
ATOM 5142 O O . HIS A 1 642 ? -24.233 -8.106 46.421 1.00 93.38 642 HIS A O 1
ATOM 5148 N N . LEU A 1 643 ? -22.712 -7.242 45.012 1.00 95.62 643 LEU A N 1
ATOM 5149 C CA . LEU A 1 643 ? -23.662 -6.873 43.969 1.00 95.62 643 LEU A CA 1
ATOM 5150 C C . LEU A 1 643 ? -24.394 -8.086 43.373 1.00 95.62 643 LEU A C 1
ATOM 5152 O O . LEU A 1 643 ? -25.619 -8.060 43.303 1.00 95.62 643 LEU A O 1
ATOM 5156 N N . PHE A 1 644 ? -23.692 -9.163 42.993 1.00 96.06 644 PHE A N 1
ATOM 5157 C CA . PHE A 1 644 ? -24.348 -10.375 42.477 1.00 96.06 644 PHE A CA 1
ATOM 5158 C C . PHE A 1 644 ? -25.350 -10.944 43.481 1.00 96.06 644 PHE A C 1
ATOM 5160 O O . PHE A 1 644 ? -26.461 -11.321 43.109 1.00 96.06 644 PHE A O 1
ATOM 5167 N N . PHE A 1 645 ? -24.977 -10.952 44.762 1.00 94.19 645 PHE A N 1
ATOM 5168 C CA . PHE A 1 645 ? -25.867 -11.382 45.828 1.00 94.19 645 PHE A CA 1
ATOM 5169 C C . PHE A 1 645 ? -27.114 -10.492 45.932 1.00 94.19 645 PHE A C 1
ATOM 5171 O O . PHE A 1 645 ? -28.225 -11.015 45.967 1.00 94.19 645 PHE A O 1
ATOM 5178 N N . GLN A 1 646 ? -26.958 -9.162 45.925 1.00 93.19 646 GLN A N 1
ATOM 5179 C CA . GLN A 1 646 ? -28.086 -8.222 45.967 1.00 93.19 646 GLN A CA 1
ATOM 5180 C C . GLN A 1 646 ? -29.006 -8.360 44.745 1.00 93.19 646 GLN A C 1
ATOM 5182 O O . GLN A 1 646 ? -30.225 -8.348 44.893 1.00 93.19 646 GLN A O 1
ATOM 5187 N N . MET A 1 647 ? -28.445 -8.528 43.546 1.00 93.56 647 MET A N 1
ATOM 5188 C CA . MET A 1 647 ? -29.222 -8.693 42.314 1.00 93.56 647 MET A CA 1
ATOM 5189 C C . MET A 1 647 ? -30.117 -9.937 42.354 1.00 93.56 647 MET A C 1
ATOM 5191 O O . MET A 1 647 ? -31.278 -9.876 41.946 1.00 93.56 647 MET A O 1
ATOM 5195 N N . MET A 1 648 ? -29.594 -11.056 42.863 1.00 92.75 648 MET A N 1
ATOM 5196 C CA . MET A 1 648 ? -30.371 -12.285 43.038 1.00 92.75 648 MET A CA 1
ATOM 5197 C C . MET A 1 648 ? -31.361 -12.175 44.207 1.00 92.75 648 MET A C 1
ATOM 5199 O O . MET A 1 648 ? -32.492 -12.638 44.089 1.00 92.75 648 MET A O 1
ATOM 5203 N N . LEU A 1 649 ? -30.968 -11.541 45.319 1.00 90.88 649 LEU A N 1
ATOM 5204 C CA . LEU A 1 649 ? -31.816 -11.383 46.506 1.00 90.88 649 LEU A CA 1
ATOM 5205 C C . LEU A 1 649 ? -33.036 -10.491 46.236 1.00 90.88 649 LEU A C 1
ATOM 5207 O O . LEU A 1 649 ? -34.145 -10.833 46.634 1.00 90.88 649 LEU A O 1
ATOM 5211 N N . TYR A 1 650 ? -32.843 -9.364 45.548 1.00 89.88 650 TYR A N 1
ATOM 5212 C CA . TYR A 1 650 ? -33.907 -8.400 45.248 1.00 89.88 650 TYR A CA 1
ATOM 5213 C C . TYR A 1 650 ? -34.721 -8.747 43.998 1.00 89.88 650 TYR A C 1
ATOM 5215 O O . TYR A 1 650 ? -35.552 -7.953 43.567 1.00 89.88 650 TYR A O 1
ATOM 5223 N N . GLY A 1 651 ? -34.492 -9.919 43.396 1.00 87.62 651 GLY A N 1
ATOM 5224 C CA . GLY A 1 651 ? -35.250 -10.375 42.232 1.00 87.62 651 GLY A CA 1
ATOM 5225 C C . GLY A 1 651 ? -34.993 -9.570 40.954 1.00 87.62 651 GLY A C 1
ATOM 5226 O O . GLY A 1 651 ? -35.802 -9.633 40.028 1.00 87.62 651 GLY A O 1
ATOM 5227 N N . MET A 1 652 ? -33.874 -8.832 40.869 1.00 87.75 652 MET A N 1
ATOM 5228 C CA . MET A 1 652 ? -33.429 -8.220 39.605 1.00 87.75 652 MET A CA 1
ATOM 5229 C C . MET A 1 652 ? -33.181 -9.296 38.546 1.00 87.75 652 MET A C 1
ATOM 5231 O O . MET A 1 652 ? -33.605 -9.152 37.398 1.00 87.75 652 MET A O 1
ATOM 5235 N N . VAL A 1 653 ? -32.525 -10.380 38.972 1.00 90.00 653 VAL A N 1
ATOM 5236 C CA . VAL A 1 653 ? -32.340 -11.620 38.216 1.00 90.00 653 VAL A CA 1
ATOM 5237 C C . VAL A 1 653 ? -33.057 -12.714 38.990 1.00 90.00 653 VAL A C 1
ATOM 5239 O O . VAL A 1 653 ? -32.713 -12.979 40.141 1.00 90.00 653 VAL A O 1
ATOM 5242 N N . SER A 1 654 ? -34.070 -13.322 38.380 1.00 87.44 654 SER A N 1
ATOM 5243 C CA . SER A 1 654 ? -34.924 -14.308 39.055 1.00 87.44 654 SER A CA 1
ATOM 5244 C C . SER A 1 654 ? -34.753 -15.703 38.451 1.00 87.44 654 SER A C 1
ATOM 5246 O O . SER A 1 654 ? -34.576 -15.812 37.234 1.00 87.44 654 SER A O 1
ATOM 5248 N N . PRO A 1 655 ? -34.843 -16.776 39.257 1.00 87.00 655 PRO A N 1
ATOM 5249 C CA . PRO A 1 655 ? -34.763 -18.141 38.744 1.00 87.00 655 PRO A CA 1
ATOM 5250 C C . PRO A 1 655 ? -35.927 -18.482 37.800 1.00 87.00 655 PRO A C 1
ATOM 5252 O O . PRO A 1 655 ? -35.735 -19.291 36.895 1.00 87.00 655 PRO A O 1
ATOM 5255 N N . ASP A 1 656 ? -37.090 -17.841 37.965 1.00 85.62 656 ASP A N 1
ATOM 5256 C CA . ASP A 1 656 ? -38.286 -18.118 37.160 1.00 85.62 656 ASP A CA 1
ATOM 5257 C C . ASP A 1 656 ? -38.245 -17.467 35.775 1.00 85.62 656 ASP A C 1
ATOM 5259 O O . ASP A 1 656 ? -38.682 -18.069 34.795 1.00 85.62 656 ASP A O 1
ATOM 5263 N N . LYS A 1 657 ? -37.728 -16.233 35.674 1.00 83.88 657 LYS A N 1
ATOM 5264 C CA . LYS A 1 657 ? -37.689 -15.490 34.401 1.00 83.88 657 LYS A CA 1
ATOM 5265 C C . LYS A 1 657 ? -36.353 -15.598 33.677 1.00 83.88 657 LYS A C 1
ATOM 5267 O O . LYS A 1 657 ? -36.328 -15.590 32.452 1.00 83.88 657 LYS A O 1
ATOM 5272 N N . ASP A 1 658 ? -35.253 -15.684 34.422 1.00 87.75 658 ASP A N 1
ATOM 5273 C CA . ASP A 1 658 ? -33.896 -15.469 33.909 1.00 87.75 658 ASP A CA 1
ATOM 5274 C C . ASP A 1 658 ? -32.964 -16.627 34.282 1.00 87.75 658 ASP A C 1
ATOM 5276 O O . ASP A 1 658 ? -31.796 -16.407 34.596 1.00 87.75 658 ASP A O 1
ATOM 5280 N N . ARG A 1 659 ? -33.471 -17.866 34.264 1.00 90.25 659 ARG A N 1
ATOM 5281 C CA . ARG A 1 659 ? -32.789 -19.044 34.826 1.00 90.25 659 ARG A CA 1
ATOM 5282 C C . ARG A 1 659 ? -31.302 -19.147 34.468 1.00 90.25 659 ARG A C 1
ATOM 5284 O O . ARG A 1 659 ? -30.475 -19.310 35.354 1.00 90.25 659 ARG A O 1
ATOM 5291 N N . ILE A 1 660 ? -30.963 -18.995 33.186 1.00 90.56 660 ILE A N 1
ATOM 5292 C CA . ILE A 1 660 ? -29.578 -19.094 32.691 1.00 90.56 660 ILE A CA 1
ATOM 5293 C C . ILE A 1 660 ? -28.683 -18.004 33.301 1.00 90.56 660 ILE A C 1
ATOM 5295 O O . ILE A 1 660 ? -27.555 -18.277 33.704 1.00 90.56 660 ILE A O 1
ATOM 5299 N N . LEU A 1 661 ? -29.175 -16.765 33.373 1.00 90.00 661 LEU A N 1
ATOM 5300 C CA . LEU A 1 661 ? -28.420 -15.650 33.943 1.00 90.00 661 LEU A CA 1
ATOM 5301 C C . LEU A 1 661 ? -28.362 -15.733 35.468 1.00 90.00 661 LEU A C 1
ATOM 5303 O O . LEU A 1 661 ? -27.338 -15.377 36.039 1.00 90.00 661 LEU A O 1
ATOM 5307 N N . TYR A 1 662 ? -29.413 -16.241 36.117 1.00 93.06 662 TYR A N 1
ATOM 5308 C CA . TYR A 1 662 ? -29.407 -16.528 37.549 1.00 93.06 662 TYR A CA 1
ATOM 5309 C C . TYR A 1 662 ? -28.321 -17.549 37.893 1.00 93.06 662 TYR A C 1
ATOM 5311 O O . TYR A 1 662 ? -27.466 -17.267 38.729 1.00 93.06 662 TYR A O 1
ATOM 5319 N N . ASP A 1 663 ? -28.314 -18.690 37.199 1.00 93.56 663 ASP A N 1
ATOM 5320 C CA . ASP A 1 663 ? -27.319 -19.746 37.395 1.00 93.56 663 ASP A CA 1
ATOM 5321 C C . ASP A 1 663 ? -25.902 -19.203 37.108 1.00 93.56 663 ASP A C 1
ATOM 5323 O O . ASP A 1 663 ? -24.987 -19.392 37.906 1.00 93.56 663 ASP A O 1
ATOM 5327 N N . SER A 1 664 ? -25.729 -18.394 36.053 1.00 94.00 664 SER A N 1
ATOM 5328 C CA . SER A 1 664 ? -24.450 -17.733 35.761 1.00 94.00 664 SER A CA 1
ATOM 5329 C C . SER A 1 664 ? -24.006 -16.749 36.856 1.00 94.00 664 SER A C 1
ATOM 5331 O O . SER A 1 664 ? -22.834 -16.743 37.235 1.00 94.00 664 SER A O 1
ATOM 5333 N N . CYS A 1 665 ? -24.911 -15.927 37.397 1.00 94.88 665 CYS A N 1
ATOM 5334 C CA . CYS A 1 665 ? -24.620 -15.030 38.519 1.00 94.88 665 CYS A CA 1
ATOM 5335 C C . CYS A 1 665 ? -24.268 -15.803 39.794 1.00 94.88 665 CYS A C 1
ATOM 5337 O O . CYS A 1 665 ? -23.357 -15.396 40.518 1.00 94.88 665 CYS A O 1
ATOM 5339 N N . TYR A 1 666 ? -24.952 -16.917 40.054 1.00 94.56 666 TYR A N 1
ATOM 5340 C CA . TYR A 1 666 ? -24.670 -17.805 41.175 1.00 94.56 666 TYR A CA 1
ATOM 5341 C C . TYR A 1 666 ? -23.278 -18.441 41.056 1.00 94.56 666 TYR A C 1
ATOM 5343 O O . TYR A 1 666 ? -22.508 -18.426 42.020 1.00 94.56 666 TYR A O 1
ATOM 5351 N N . ASP A 1 667 ? -22.911 -18.934 39.872 1.00 94.38 667 ASP A N 1
ATOM 5352 C CA . ASP A 1 667 ? -21.597 -19.528 39.598 1.00 94.38 667 ASP A CA 1
ATOM 5353 C C . ASP A 1 667 ? -20.466 -18.494 39.689 1.00 94.38 667 ASP A C 1
ATOM 5355 O O . ASP A 1 667 ? -19.412 -18.752 40.284 1.00 94.38 667 ASP A O 1
ATOM 5359 N N . MET A 1 668 ? -20.688 -17.289 39.151 1.00 95.12 668 MET A N 1
ATOM 5360 C CA . MET A 1 668 ? -19.747 -16.173 39.271 1.00 95.12 668 MET A CA 1
ATOM 5361 C C . MET A 1 668 ? -19.555 -15.761 40.733 1.00 95.12 668 MET A C 1
ATOM 5363 O O . MET A 1 668 ? -18.415 -15.610 41.175 1.00 95.12 668 MET A O 1
ATOM 5367 N N . LEU A 1 669 ? -20.638 -15.634 41.509 1.00 94.69 669 LEU A N 1
ATOM 5368 C CA . LEU A 1 669 ? -20.564 -15.352 42.944 1.00 94.69 669 LEU A CA 1
ATOM 5369 C C . LEU A 1 669 ? -19.807 -16.457 43.687 1.00 94.69 669 LEU A C 1
ATOM 5371 O O . LEU A 1 669 ? -18.894 -16.157 44.452 1.00 94.69 669 LEU A O 1
ATOM 5375 N N . SER A 1 670 ? -20.123 -17.725 43.420 1.00 92.06 670 SER A N 1
ATOM 5376 C CA . SER A 1 670 ? -19.435 -18.880 44.011 1.00 92.06 670 SER A CA 1
ATOM 5377 C C . SER A 1 670 ? -17.932 -18.841 43.749 1.00 92.06 670 SER A C 1
ATOM 5379 O O . SER A 1 670 ? -17.126 -19.012 44.665 1.00 92.06 670 SER A O 1
ATOM 5381 N N . THR A 1 671 ? -17.551 -18.548 42.507 1.00 90.75 671 THR A N 1
ATOM 5382 C CA . THR A 1 671 ? -16.147 -18.451 42.101 1.00 90.75 671 THR A CA 1
ATOM 5383 C C . THR A 1 671 ? -15.446 -17.272 42.776 1.00 90.75 671 THR A C 1
ATOM 5385 O O . THR A 1 671 ? -14.329 -17.430 43.264 1.00 90.75 671 THR A O 1
ATOM 5388 N N . LEU A 1 672 ? -16.094 -16.106 42.875 1.00 89.94 672 LEU A N 1
ATOM 5389 C CA . LEU A 1 672 ? -15.537 -14.954 43.590 1.00 89.94 672 LEU A CA 1
ATOM 5390 C C . LEU A 1 672 ? -15.369 -15.239 45.085 1.00 89.94 672 LEU A C 1
ATOM 5392 O O . LEU A 1 672 ? -14.308 -14.959 45.638 1.00 89.94 672 LEU A O 1
ATOM 5396 N N . MET A 1 673 ? -16.363 -15.858 45.727 1.00 87.44 673 MET A N 1
ATOM 5397 C CA . MET A 1 673 ? -16.278 -16.279 47.128 1.00 87.44 673 MET A CA 1
ATOM 5398 C C . MET A 1 673 ? -15.096 -17.234 47.342 1.00 87.44 673 MET A C 1
ATOM 5400 O O . MET A 1 673 ? -14.303 -17.028 48.262 1.00 87.44 673 MET A O 1
ATOM 5404 N N . LEU A 1 674 ? -14.905 -18.212 46.451 1.00 84.50 674 LEU A N 1
ATOM 5405 C CA . LEU A 1 674 ? -13.750 -19.109 46.488 1.00 84.50 674 LEU A CA 1
ATOM 5406 C C . LEU A 1 674 ? -12.426 -18.349 46.313 1.00 84.50 674 LEU A C 1
ATOM 5408 O O . LEU A 1 674 ? -11.495 -18.541 47.089 1.00 84.50 674 LEU A O 1
ATOM 5412 N N . TRP A 1 675 ? -12.332 -17.440 45.343 1.00 79.25 675 TRP A N 1
ATOM 5413 C CA . TRP A 1 675 ? -11.095 -16.694 45.064 1.00 79.25 675 TRP A CA 1
ATOM 5414 C C . TRP A 1 675 ? -10.791 -15.602 46.099 1.00 79.25 675 TRP A C 1
ATOM 5416 O O . TRP A 1 675 ? -9.660 -15.126 46.201 1.00 79.25 675 TRP A O 1
ATOM 5426 N N . THR A 1 676 ? -11.770 -15.234 46.926 1.00 77.31 676 THR A N 1
ATOM 5427 C CA . THR A 1 676 ? -11.533 -14.414 48.125 1.00 77.31 676 THR A CA 1
ATOM 5428 C C . THR A 1 676 ? -10.968 -15.227 49.290 1.00 77.31 676 THR A C 1
ATOM 5430 O O . THR A 1 676 ? -10.369 -14.645 50.192 1.00 77.31 676 THR A O 1
ATOM 5433 N N . LEU A 1 677 ? -11.108 -16.560 49.264 1.00 77.31 677 LEU A N 1
ATOM 5434 C CA . LEU A 1 677 ? -10.513 -17.493 50.226 1.00 77.31 677 LEU A CA 1
ATOM 5435 C C . LEU A 1 677 ? -9.145 -18.009 49.771 1.00 77.31 677 LEU A C 1
ATOM 5437 O O . LEU A 1 677 ? -8.246 -18.126 50.600 1.00 77.31 677 LEU A O 1
ATOM 5441 N N . THR A 1 678 ? -8.973 -18.300 48.483 1.00 74.50 678 THR A N 1
ATOM 5442 C CA . THR A 1 678 ? -7.755 -18.896 47.905 1.00 74.50 678 THR A CA 1
ATOM 5443 C C . THR A 1 678 ? -7.176 -18.013 46.805 1.00 74.50 678 THR A C 1
ATOM 5445 O O . THR A 1 678 ? -7.923 -17.487 45.988 1.00 74.50 678 THR A O 1
ATOM 5448 N N . ASP A 1 679 ? -5.850 -17.879 46.729 1.00 65.25 679 ASP A N 1
ATOM 5449 C CA . ASP A 1 679 ? -5.213 -17.136 45.635 1.00 65.25 679 ASP A CA 1
ATOM 5450 C C . ASP A 1 679 ? -5.377 -17.901 44.302 1.00 65.25 679 ASP A C 1
ATOM 5452 O O . ASP A 1 679 ? -4.935 -19.054 44.230 1.00 65.25 679 ASP A O 1
ATOM 5456 N N . PRO A 1 680 ? -5.944 -17.288 43.239 1.00 61.66 680 PRO A N 1
ATOM 5457 C CA . PRO A 1 680 ? -6.111 -17.929 41.932 1.00 61.66 680 PRO A CA 1
ATOM 5458 C C . PRO A 1 680 ? -4.823 -18.551 41.370 1.00 61.66 680 PRO A C 1
ATOM 5460 O O . PRO A 1 680 ? -4.885 -19.550 40.661 1.00 61.66 680 PRO A O 1
ATOM 5463 N N . SER A 1 681 ? -3.653 -17.996 41.709 1.00 57.34 681 SER A N 1
ATOM 5464 C CA . SER A 1 681 ? -2.345 -18.501 41.262 1.00 57.34 681 SER A CA 1
ATOM 5465 C C . SER A 1 681 ? -1.880 -19.774 41.984 1.00 57.34 681 SER A C 1
ATOM 5467 O O . SER A 1 681 ? -1.112 -20.553 41.421 1.00 57.34 681 SER A O 1
ATOM 5469 N N . THR A 1 682 ? -2.382 -20.018 43.198 1.00 55.25 682 THR A N 1
ATOM 5470 C CA . THR A 1 682 ? -2.064 -21.214 44.003 1.00 55.25 682 THR A CA 1
ATOM 5471 C C . THR A 1 682 ? -3.062 -22.353 43.798 1.00 55.25 682 THR A C 1
ATOM 5473 O O . THR A 1 682 ? -2.728 -23.499 44.068 1.00 55.25 682 THR A O 1
ATOM 5476 N N . ALA A 1 683 ? -4.254 -22.067 43.264 1.00 52.84 683 ALA A N 1
ATOM 5477 C CA . ALA A 1 683 ? -5.280 -23.073 42.982 1.00 52.84 683 ALA A CA 1
ATOM 5478 C C . ALA A 1 683 ? -4.969 -23.956 41.752 1.00 52.84 683 ALA A C 1
ATOM 5480 O O . ALA A 1 683 ? -5.466 -25.075 41.662 1.00 52.84 683 ALA A O 1
ATOM 5481 N N . THR A 1 684 ? -4.160 -23.470 40.800 1.00 49.78 684 THR A N 1
ATOM 5482 C CA . THR A 1 684 ? -3.817 -24.192 39.553 1.00 49.78 684 THR A CA 1
ATOM 5483 C C . THR A 1 684 ? -2.443 -24.862 39.556 1.00 49.78 684 THR A C 1
ATOM 5485 O O . THR A 1 684 ? -2.157 -25.651 38.656 1.00 49.78 684 THR A O 1
ATOM 5488 N N . GLN A 1 685 ? -1.568 -24.554 40.518 1.00 47.56 685 GLN A N 1
ATOM 5489 C CA . GLN A 1 685 ? -0.305 -25.279 40.666 1.00 47.56 685 GLN A CA 1
ATOM 5490 C C . GLN A 1 685 ? -0.607 -26.622 41.332 1.00 47.56 685 GLN A C 1
ATOM 5492 O O . GLN A 1 685 ? -1.202 -26.650 42.407 1.00 47.56 685 GLN A O 1
ATOM 5497 N N . GLN A 1 686 ? -0.218 -27.733 40.691 1.00 45.28 686 GLN A N 1
ATOM 5498 C CA . GLN A 1 686 ? -0.163 -29.029 41.367 1.00 45.28 686 GLN A CA 1
ATOM 5499 C C . GLN A 1 686 ? 0.603 -28.820 42.671 1.00 45.28 686 GLN A C 1
ATOM 5501 O O . GLN A 1 686 ? 1.757 -28.395 42.646 1.00 45.28 686 GLN A O 1
ATOM 5506 N N . MET A 1 687 ? -0.091 -29.026 43.789 1.00 45.44 687 MET A N 1
ATOM 5507 C CA . MET A 1 687 ? 0.438 -28.834 45.130 1.00 45.44 687 MET A CA 1
ATOM 5508 C C . MET A 1 687 ? 1.753 -29.611 45.230 1.00 45.44 687 MET A C 1
ATOM 5510 O O . MET A 1 687 ? 1.734 -30.840 45.223 1.00 45.44 687 MET A O 1
ATOM 5514 N N . SER A 1 688 ? 2.897 -28.922 45.292 1.00 43.84 688 SER A N 1
ATOM 5515 C CA . SER A 1 688 ? 4.119 -29.592 45.728 1.00 43.84 688 SER A CA 1
ATOM 5516 C C . SER A 1 688 ? 3.882 -29.992 47.180 1.00 43.84 688 SER A C 1
ATOM 5518 O O . SER A 1 688 ? 3.563 -29.125 48.004 1.00 43.84 688 SER A O 1
ATOM 5520 N N . GLU A 1 689 ? 3.981 -31.288 47.466 1.00 44.81 689 GLU A N 1
ATOM 5521 C CA . GLU A 1 689 ? 3.800 -31.871 48.794 1.00 44.81 689 GLU A CA 1
ATOM 5522 C C . GLU A 1 689 ? 4.563 -31.043 49.845 1.00 44.81 689 GLU A C 1
ATOM 5524 O O . GLU A 1 689 ? 5.791 -31.016 49.854 1.00 44.81 689 GLU A O 1
ATOM 5529 N N . GLY A 1 690 ? 3.833 -30.311 50.700 1.00 49.66 690 GLY A N 1
ATOM 5530 C CA . GLY A 1 690 ? 4.405 -29.635 51.873 1.00 49.66 690 GLY A CA 1
ATOM 5531 C C . GLY A 1 690 ? 4.136 -28.135 52.050 1.00 49.66 690 GLY A C 1
ATOM 5532 O O . GLY A 1 690 ? 4.566 -27.592 53.064 1.00 49.66 690 GLY A O 1
ATOM 5533 N N . SER A 1 691 ? 3.429 -27.442 51.147 1.00 51.88 691 SER A N 1
ATOM 5534 C CA . SER A 1 691 ? 3.038 -26.034 51.383 1.00 51.88 691 SER A CA 1
ATOM 5535 C C . SER A 1 691 ? 1.575 -25.911 51.829 1.00 51.88 691 SER A C 1
ATOM 5537 O O . SER A 1 691 ? 0.664 -26.293 51.099 1.00 51.88 691 SER A O 1
ATOM 5539 N N . GLU A 1 692 ? 1.335 -25.396 53.042 1.00 53.47 692 GLU A N 1
ATOM 5540 C CA . GLU A 1 692 ? -0.026 -25.125 53.523 1.00 53.47 692 GLU A CA 1
ATOM 5541 C C . GLU A 1 692 ? -0.728 -24.085 52.627 1.00 53.47 692 GLU A C 1
ATOM 5543 O O . GLU A 1 692 ? -0.127 -23.057 52.282 1.00 53.47 692 GLU A O 1
ATOM 5548 N N . PRO A 1 693 ? -2.008 -24.295 52.267 1.00 56.84 693 PRO A N 1
ATOM 5549 C CA . PRO A 1 693 ? -2.773 -23.316 51.506 1.00 56.84 693 PRO A CA 1
ATOM 5550 C C . PRO A 1 693 ? -2.903 -22.005 52.298 1.00 56.84 693 PRO A C 1
ATOM 5552 O O . PRO A 1 693 ? -3.507 -21.950 53.370 1.00 56.84 693 PRO A O 1
ATOM 5555 N N . LYS A 1 694 ? -2.350 -20.913 51.757 1.00 62.44 694 LYS A N 1
ATOM 5556 C CA . LYS A 1 694 ? -2.494 -19.568 52.334 1.00 62.44 694 LYS A CA 1
ATOM 5557 C C . LYS A 1 694 ? -3.918 -19.051 52.119 1.00 62.44 694 LYS A C 1
ATOM 5559 O O . LYS A 1 694 ? -4.212 -18.418 51.105 1.00 62.44 694 LYS A O 1
ATOM 5564 N N . PHE A 1 695 ? -4.795 -19.303 53.086 1.00 69.69 695 PHE A N 1
ATOM 5565 C CA . PHE A 1 695 ? -6.169 -18.807 53.061 1.00 69.69 695 PHE A CA 1
ATOM 5566 C C . PHE A 1 695 ? -6.261 -17.312 53.406 1.00 69.69 695 PHE A C 1
ATOM 5568 O O . PHE A 1 695 ? -5.715 -16.842 54.405 1.00 69.69 695 PHE A O 1
ATOM 5575 N N . ARG A 1 696 ? -7.021 -16.557 52.610 1.00 75.56 696 ARG A N 1
ATOM 5576 C CA . ARG A 1 696 ? -7.241 -15.106 52.740 1.00 75.56 696 ARG A CA 1
ATOM 5577 C C . ARG A 1 696 ? -8.489 -14.776 53.577 1.00 75.56 696 ARG A C 1
ATOM 5579 O O . ARG A 1 696 ? -9.312 -13.940 53.206 1.00 75.56 696 ARG A O 1
ATOM 5586 N N . TRP A 1 697 ? -8.612 -15.404 54.749 1.00 79.69 697 TRP A N 1
ATOM 5587 C CA . TRP A 1 697 ? -9.774 -15.288 55.650 1.00 79.69 697 TRP A CA 1
ATOM 5588 C C . TRP A 1 697 ? -10.287 -13.864 55.941 1.00 79.69 697 TRP A C 1
ATOM 5590 O O . TRP A 1 697 ? -11.510 -13.706 56.027 1.00 79.69 697 TRP A O 1
ATOM 5600 N N . PRO A 1 698 ? -9.440 -12.821 56.089 1.00 81.75 698 PRO A N 1
ATOM 5601 C CA . PRO A 1 698 ? -9.926 -11.461 56.322 1.00 81.75 698 PRO A CA 1
ATOM 5602 C C . PRO A 1 698 ? -10.824 -10.927 55.195 1.00 81.75 698 PRO A C 1
ATOM 5604 O O . PRO A 1 698 ? -11.872 -10.356 55.488 1.00 81.75 698 PRO A O 1
ATOM 5607 N N . TYR A 1 699 ? -10.468 -11.165 53.927 1.00 78.50 699 TYR A N 1
ATOM 5608 C CA . TYR A 1 699 ? -11.236 -10.699 52.763 1.00 78.50 699 TYR A CA 1
ATOM 5609 C C . TYR A 1 699 ? -12.594 -11.393 52.678 1.00 78.50 699 TYR A C 1
ATOM 5611 O O . TYR A 1 699 ? -13.633 -10.737 52.609 1.00 78.50 699 TYR A O 1
ATOM 5619 N N . TYR A 1 700 ? -12.593 -12.721 52.794 1.00 84.31 700 TYR A N 1
ATOM 5620 C CA . TYR A 1 700 ? -13.820 -13.511 52.872 1.00 84.31 700 TYR A CA 1
ATOM 5621 C C . TYR A 1 700 ? -14.733 -13.047 54.018 1.00 84.31 700 TYR A C 1
ATOM 5623 O O . TYR A 1 700 ? -15.932 -12.845 53.835 1.00 84.31 700 TYR A O 1
ATOM 5631 N N . SER A 1 701 ? -14.164 -12.805 55.204 1.00 84.81 701 SER A N 1
ATOM 5632 C CA . SER A 1 701 ? -14.929 -12.374 56.381 1.00 84.81 701 SER A CA 1
ATOM 5633 C C . SER A 1 701 ? -15.623 -11.024 56.179 1.00 84.81 701 SER A C 1
ATOM 5635 O O . SER A 1 701 ? -16.724 -10.826 56.696 1.00 84.81 701 SER A O 1
ATOM 5637 N N . ILE A 1 702 ? -15.009 -10.096 55.437 1.00 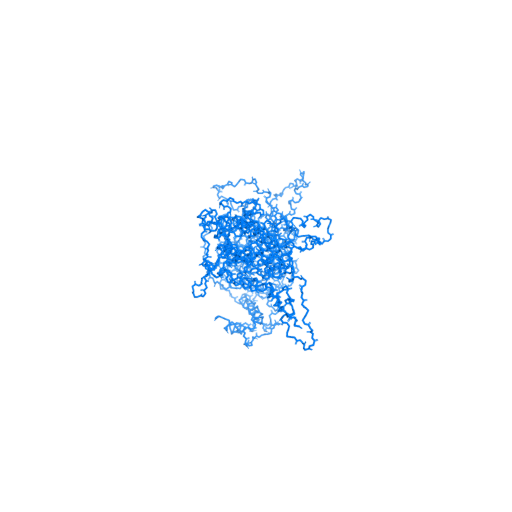87.06 702 ILE A N 1
ATOM 5638 C CA . ILE A 1 702 ? -15.614 -8.800 55.089 1.00 87.06 702 ILE A CA 1
ATOM 5639 C C . ILE A 1 702 ? -16.836 -9.007 54.192 1.00 87.06 702 ILE A C 1
ATOM 5641 O O . ILE A 1 702 ? -17.904 -8.463 54.485 1.00 87.06 702 ILE A O 1
ATOM 5645 N N . ILE A 1 703 ? -16.712 -9.838 53.153 1.00 87.69 703 ILE A N 1
ATOM 5646 C CA . ILE A 1 703 ? -17.819 -10.129 52.233 1.00 87.69 703 ILE A CA 1
ATOM 5647 C C . ILE A 1 703 ? -18.969 -10.795 52.988 1.00 87.69 703 ILE A C 1
ATOM 5649 O O . ILE A 1 703 ? -20.096 -10.312 52.929 1.00 87.69 703 ILE A O 1
ATOM 5653 N N . ILE A 1 704 ? -18.691 -11.821 53.796 1.00 88.62 704 ILE A N 1
ATOM 5654 C CA . ILE A 1 704 ? -19.712 -12.490 54.612 1.00 88.62 704 ILE A CA 1
ATOM 5655 C C . ILE A 1 704 ? -20.442 -11.516 55.539 1.00 88.62 704 ILE A C 1
ATOM 5657 O O . ILE A 1 704 ? -21.660 -11.612 55.683 1.00 88.62 704 ILE A O 1
ATOM 5661 N N . LYS A 1 705 ? -19.736 -10.566 56.169 1.00 88.56 705 LYS A N 1
ATOM 5662 C CA . LYS A 1 705 ? -20.387 -9.533 56.993 1.00 88.56 705 LYS A CA 1
ATOM 5663 C C . LYS A 1 705 ? -21.366 -8.695 56.169 1.00 88.56 705 LYS A C 1
ATOM 5665 O O . LYS A 1 705 ? -22.464 -8.425 56.653 1.00 88.56 705 LYS A O 1
ATOM 5670 N N . LYS A 1 706 ? -21.003 -8.321 54.937 1.00 89.38 706 LYS A N 1
ATOM 5671 C CA . LYS A 1 706 ? -21.895 -7.598 54.018 1.00 89.38 706 LYS A CA 1
ATOM 5672 C C . LYS A 1 706 ? -23.103 -8.445 53.613 1.00 89.38 706 LYS A C 1
ATOM 5674 O O . LYS A 1 706 ? -24.224 -7.970 53.754 1.00 89.38 706 LYS A O 1
ATOM 5679 N N . LEU A 1 707 ? -22.898 -9.705 53.220 1.00 89.88 707 LEU A N 1
ATOM 5680 C CA . LEU A 1 707 ? -23.994 -10.606 52.833 1.00 89.88 707 LEU A CA 1
ATOM 5681 C C . LEU A 1 707 ? -24.971 -10.856 53.993 1.00 89.88 707 LEU A C 1
ATOM 5683 O O . LEU A 1 707 ? -26.183 -10.784 53.811 1.00 89.88 707 LEU A O 1
ATOM 5687 N N . LYS A 1 708 ? -24.459 -11.072 55.215 1.00 87.81 708 LYS A N 1
ATOM 5688 C CA . LYS A 1 708 ? -25.296 -11.208 56.420 1.00 87.81 708 LYS A CA 1
ATOM 5689 C C . LYS A 1 708 ? -26.135 -9.963 56.677 1.00 87.81 708 LYS A C 1
ATOM 5691 O O . LYS A 1 708 ? -27.300 -10.093 57.033 1.00 87.81 708 LYS A O 1
ATOM 5696 N N . LYS A 1 709 ? -25.549 -8.775 56.499 1.00 88.44 709 LYS A N 1
ATOM 5697 C CA . LYS A 1 709 ? -26.253 -7.504 56.690 1.00 88.44 709 LYS A CA 1
ATOM 5698 C C . LYS A 1 709 ? -27.418 -7.342 55.710 1.00 88.44 709 LYS A C 1
ATOM 5700 O O . LYS A 1 709 ? -28.442 -6.812 56.106 1.00 88.44 709 LYS A O 1
ATOM 5705 N N . GLU A 1 710 ? -27.287 -7.819 54.472 1.00 86.75 710 GLU A N 1
ATOM 5706 C CA . GLU A 1 710 ? -28.385 -7.760 53.494 1.00 86.75 710 GLU A CA 1
ATOM 5707 C C . GLU A 1 710 ? -29.570 -8.665 53.861 1.00 86.75 710 GLU A C 1
ATOM 5709 O O . GLU A 1 710 ? -30.708 -8.326 53.556 1.00 86.75 710 GLU A O 1
ATOM 5714 N N . ILE A 1 711 ? -29.324 -9.794 54.537 1.00 84.81 711 ILE A N 1
ATOM 5715 C CA . ILE A 1 711 ? -30.385 -10.735 54.942 1.00 84.81 711 ILE A CA 1
ATOM 5716 C C . ILE A 1 711 ? -30.988 -10.386 56.310 1.00 84.81 711 ILE A C 1
ATOM 5718 O O . ILE A 1 711 ? -32.124 -10.765 56.583 1.00 84.81 711 ILE A O 1
ATOM 5722 N N . ALA A 1 712 ? -30.248 -9.679 57.173 1.00 75.25 712 ALA A N 1
ATOM 5723 C CA . ALA A 1 712 ? -30.602 -9.464 58.580 1.00 75.25 712 ALA A CA 1
ATOM 5724 C C . ALA A 1 712 ? -32.020 -8.898 58.805 1.00 75.25 712 ALA A C 1
ATOM 5726 O O . ALA A 1 712 ? -32.622 -9.206 59.832 1.00 75.25 712 ALA A O 1
ATOM 5727 N N . ASP A 1 713 ? -32.568 -8.167 57.829 1.00 62.31 713 ASP A N 1
ATOM 5728 C CA . ASP A 1 713 ? -33.872 -7.503 57.918 1.00 62.31 713 ASP A CA 1
ATOM 5729 C C . ASP A 1 713 ? -34.970 -8.135 57.024 1.00 62.31 713 ASP A C 1
ATOM 5731 O O . ASP A 1 713 ? -36.064 -7.580 56.917 1.00 62.31 713 ASP A O 1
ATOM 5735 N N . GLN A 1 714 ? -34.725 -9.280 56.357 1.00 67.12 714 GLN A N 1
ATOM 5736 C CA . GLN A 1 714 ? -35.646 -9.835 55.344 1.00 67.12 714 GLN A CA 1
ATOM 5737 C C . GLN A 1 714 ? -35.907 -11.346 55.471 1.00 67.12 714 GLN A C 1
ATOM 5739 O O . GLN A 1 714 ? -35.003 -12.163 55.646 1.00 67.12 714 GLN A O 1
ATOM 5744 N N . ARG A 1 715 ? -37.177 -11.752 55.306 1.00 70.75 715 ARG A N 1
ATOM 5745 C CA . ARG A 1 715 ? -37.569 -13.168 55.224 1.00 70.75 715 ARG A CA 1
ATOM 5746 C C . ARG A 1 715 ? -37.242 -13.692 53.821 1.00 70.75 715 ARG A C 1
ATOM 5748 O O . ARG A 1 715 ? -37.931 -13.344 52.869 1.00 70.75 715 ARG A O 1
ATOM 5755 N N . VAL A 1 716 ? -36.204 -14.523 53.698 1.00 78.56 716 VAL A N 1
ATOM 5756 C CA . VAL A 1 716 ? -35.763 -15.063 52.398 1.00 78.56 716 VAL A CA 1
ATOM 5757 C C . VAL A 1 716 ? -36.817 -16.034 51.832 1.00 78.56 716 VAL A C 1
ATOM 5759 O O . VAL A 1 716 ? -37.137 -17.027 52.500 1.00 78.56 716 VAL A O 1
ATOM 5762 N N . PRO A 1 717 ? -37.359 -15.782 50.624 1.00 79.56 717 PRO A N 1
ATOM 5763 C CA . PRO A 1 717 ? -38.306 -16.679 49.964 1.00 79.56 717 PRO A CA 1
ATOM 5764 C C . PRO A 1 717 ? -37.738 -18.095 49.757 1.00 79.56 717 PRO A C 1
ATOM 5766 O O . PRO A 1 717 ? -36.523 -18.246 49.598 1.00 79.56 717 PRO A O 1
ATOM 5769 N N . PRO A 1 718 ? -38.581 -19.149 49.718 1.00 80.75 718 PRO A N 1
ATOM 5770 C CA . PRO A 1 718 ? -38.129 -20.528 49.511 1.00 80.75 718 PRO A CA 1
ATOM 5771 C C . PRO A 1 718 ? -37.250 -20.713 48.267 1.00 80.75 718 PRO A C 1
ATOM 5773 O O . PRO A 1 718 ? -36.246 -21.418 48.336 1.00 80.75 718 PRO A O 1
ATOM 5776 N N . GLU A 1 719 ? -37.592 -20.029 47.176 1.00 78.44 719 GLU A N 1
ATOM 5777 C CA . GLU A 1 719 ? -36.889 -20.058 45.886 1.00 78.44 719 GLU A CA 1
ATOM 5778 C C . GLU A 1 719 ? -35.460 -19.494 45.961 1.00 78.44 719 GLU A C 1
ATOM 5780 O O . GLU A 1 719 ? -34.595 -19.893 45.187 1.00 78.44 719 GLU A O 1
ATOM 5785 N N . LEU A 1 720 ? -35.176 -18.616 46.930 1.00 84.19 720 LEU A N 1
ATOM 5786 C CA . LEU A 1 720 ? -33.871 -17.971 47.114 1.00 84.19 720 LEU A CA 1
ATOM 5787 C C . LEU A 1 720 ? -33.038 -18.607 48.236 1.00 84.19 720 LEU A C 1
ATOM 5789 O O . LEU A 1 720 ? -31.945 -18.130 48.544 1.00 84.19 720 LEU A O 1
ATOM 5793 N N . ARG A 1 721 ? -33.500 -19.713 48.842 1.00 84.56 721 ARG A N 1
ATOM 5794 C CA . ARG A 1 721 ? -32.774 -20.409 49.924 1.00 84.56 721 ARG A CA 1
ATOM 5795 C C . ARG A 1 721 ? -31.383 -20.890 49.516 1.00 84.56 721 ARG A C 1
ATOM 5797 O O . ARG A 1 721 ? -30.527 -21.007 50.387 1.00 84.56 721 ARG A O 1
ATOM 5804 N N . ALA A 1 722 ? -31.141 -21.133 48.227 1.00 85.50 722 ALA A N 1
ATOM 5805 C CA . ALA A 1 722 ? -29.811 -21.470 47.720 1.00 85.50 722 ALA A CA 1
ATOM 5806 C C . ALA A 1 722 ? -28.771 -20.387 48.066 1.00 85.50 722 ALA A C 1
ATOM 5808 O O . ALA A 1 722 ? -27.643 -20.715 48.414 1.00 85.50 722 ALA A O 1
ATOM 5809 N N . LEU A 1 723 ? -29.163 -19.107 48.100 1.00 86.88 723 LEU A N 1
ATOM 5810 C CA . LEU A 1 723 ? -28.268 -18.003 48.464 1.00 86.88 723 LEU A CA 1
ATOM 5811 C C . LEU A 1 723 ? -27.765 -18.086 49.914 1.00 86.88 723 LEU A C 1
ATOM 5813 O O . LEU A 1 723 ? -26.692 -17.569 50.224 1.00 86.88 723 LEU A O 1
ATOM 5817 N N . LEU A 1 724 ? -28.497 -18.765 50.806 1.00 86.50 724 LEU A N 1
ATOM 5818 C CA . LEU A 1 724 ? -28.065 -18.977 52.192 1.00 86.50 724 LEU A CA 1
ATOM 5819 C C . LEU A 1 724 ? -26.831 -19.886 52.285 1.00 86.50 724 LEU A C 1
ATOM 5821 O O . LEU A 1 724 ? -26.133 -19.834 53.294 1.00 86.50 724 LEU A O 1
ATOM 5825 N N . GLN A 1 725 ? -26.525 -20.669 51.243 1.00 86.19 725 GLN A N 1
ATOM 5826 C CA . GLN A 1 725 ? -25.328 -21.517 51.190 1.00 86.19 725 GLN A CA 1
ATOM 5827 C C . GLN A 1 725 ? -24.028 -20.700 51.145 1.00 86.19 725 GLN A C 1
ATOM 5829 O O . GLN A 1 725 ? -22.981 -21.200 51.547 1.00 86.19 725 GLN A O 1
ATOM 5834 N N . PHE A 1 726 ? -24.087 -19.434 50.713 1.00 86.12 726 PHE A N 1
ATOM 5835 C CA . PHE A 1 726 ? -22.937 -18.526 50.755 1.00 86.12 726 PHE A CA 1
ATOM 5836 C C . PHE A 1 726 ? -22.639 -17.992 52.156 1.00 86.12 726 PHE A C 1
ATOM 5838 O O . PHE A 1 726 ? -21.590 -17.388 52.368 1.00 86.12 726 PHE A O 1
ATOM 5845 N N . LEU A 1 727 ? -23.545 -18.179 53.119 1.00 81.75 727 LEU A N 1
ATOM 5846 C CA . LEU A 1 727 ? -23.312 -17.794 54.503 1.00 81.75 727 LEU A CA 1
ATOM 5847 C C . LEU A 1 727 ? -22.659 -18.942 55.283 1.00 81.75 727 LEU A C 1
ATOM 5849 O O . LEU A 1 727 ? -22.968 -20.109 55.055 1.00 81.75 727 LEU A O 1
ATOM 5853 N N . PRO A 1 728 ? -21.780 -18.639 56.256 1.00 71.44 728 PRO A N 1
ATOM 5854 C CA . PRO A 1 728 ? -21.211 -19.669 57.112 1.00 71.44 728 PRO A CA 1
ATOM 5855 C C . PRO A 1 728 ? -22.319 -20.387 57.887 1.00 71.44 728 PRO A C 1
ATOM 5857 O O . PRO A 1 728 ? -23.202 -19.738 58.456 1.00 71.44 728 PRO A O 1
ATOM 5860 N N . ILE A 1 729 ? -22.216 -21.716 57.944 1.00 57.12 729 ILE A N 1
ATOM 5861 C CA . ILE A 1 729 ? -23.113 -22.586 58.709 1.00 57.12 729 ILE A CA 1
ATOM 5862 C C . ILE A 1 729 ? -23.151 -22.080 60.164 1.00 57.12 729 ILE A C 1
ATOM 5864 O O . ILE A 1 729 ? -22.084 -21.858 60.754 1.00 57.12 729 ILE A O 1
ATOM 5868 N N . PRO A 1 730 ? -24.339 -21.856 60.758 1.00 52.94 730 PRO A N 1
ATOM 5869 C CA . PRO A 1 730 ? -24.442 -21.503 62.166 1.00 52.94 730 PRO A CA 1
ATOM 5870 C C . PRO A 1 730 ? -23.695 -22.538 63.010 1.00 52.94 730 PRO A C 1
ATOM 5872 O O . PRO A 1 730 ? -23.867 -23.741 62.815 1.00 52.94 730 PRO A O 1
ATOM 5875 N N . LYS A 1 731 ? -22.859 -22.096 63.956 1.00 45.66 731 LYS A N 1
ATOM 5876 C CA . LYS A 1 731 ? -22.320 -23.022 64.956 1.00 45.66 731 LYS A CA 1
ATOM 5877 C C . LYS A 1 731 ? -23.513 -23.575 65.735 1.00 45.66 731 LYS A C 1
ATOM 5879 O O . LYS A 1 731 ? -24.217 -22.792 66.366 1.00 45.66 731 LYS A O 1
ATOM 5884 N N . ASN A 1 732 ? -23.735 -24.889 65.698 1.00 40.56 732 ASN A N 1
ATOM 5885 C CA . ASN A 1 732 ? -24.670 -25.544 66.608 1.00 40.56 732 ASN A CA 1
ATOM 5886 C C . ASN A 1 732 ? -24.175 -25.307 68.040 1.00 40.56 732 ASN A C 1
ATOM 5888 O O . ASN A 1 732 ? -23.287 -26.006 68.524 1.00 40.56 732 ASN A O 1
ATOM 5892 N N . THR A 1 733 ? -24.715 -24.300 68.720 1.00 41.94 733 THR A N 1
ATOM 5893 C CA . THR A 1 733 ? -24.609 -24.187 70.173 1.00 41.94 733 THR A CA 1
ATOM 5894 C C . THR A 1 733 ? -25.482 -25.277 70.773 1.00 41.94 733 THR A C 1
ATOM 5896 O O . THR A 1 733 ? -26.669 -25.075 71.010 1.00 41.94 733 THR A O 1
ATOM 5899 N N . ILE A 1 734 ? -24.899 -26.457 70.979 1.00 40.59 734 ILE A N 1
ATOM 5900 C CA . ILE A 1 734 ? -25.475 -27.464 71.865 1.00 40.59 734 ILE A CA 1
ATOM 5901 C C . ILE A 1 734 ? -25.300 -26.905 73.276 1.00 40.59 734 ILE A C 1
ATOM 5903 O O . ILE A 1 734 ? -24.195 -26.900 73.817 1.00 40.59 734 ILE A O 1
ATOM 5907 N N . SER A 1 735 ? -26.373 -26.369 73.856 1.00 40.66 735 SER A N 1
ATOM 5908 C CA . SER A 1 735 ? -26.416 -26.079 75.285 1.00 40.66 735 SER A CA 1
ATOM 5909 C C . SER A 1 735 ? -26.397 -27.415 76.023 1.00 40.66 735 SER A C 1
ATOM 5911 O O . SER A 1 735 ? -27.423 -28.085 76.141 1.00 40.66 735 SER A O 1
ATOM 5913 N N . VAL A 1 736 ? -25.218 -27.829 76.479 1.00 43.16 736 VAL A N 1
ATOM 5914 C CA . VAL A 1 736 ? -25.102 -28.913 77.452 1.00 43.16 736 VAL A CA 1
ATOM 5915 C C . VAL A 1 736 ? -25.627 -28.352 78.770 1.00 43.16 736 VAL A C 1
ATOM 5917 O O . VAL A 1 736 ? -24.944 -27.572 79.430 1.00 43.16 736 VAL A O 1
ATOM 5920 N N . PHE A 1 737 ? -26.866 -28.688 79.127 1.00 41.62 737 PHE A N 1
ATOM 5921 C CA . PHE A 1 737 ? -27.323 -28.525 80.502 1.00 41.62 737 PHE A CA 1
ATOM 5922 C C . PHE A 1 737 ? -26.530 -29.518 81.357 1.00 41.62 737 PHE A C 1
ATOM 5924 O O . PHE A 1 737 ? -26.666 -30.729 81.187 1.00 41.62 737 PHE A O 1
ATOM 5931 N N . ALA A 1 738 ? -25.651 -29.000 82.214 1.00 40.81 738 ALA A N 1
ATOM 5932 C CA . ALA A 1 738 ? -25.007 -29.784 83.258 1.00 40.81 738 ALA A CA 1
ATOM 5933 C C . ALA A 1 738 ? -26.061 -30.153 84.318 1.00 40.81 738 ALA A C 1
ATOM 5935 O O . ALA A 1 738 ? -26.789 -29.271 84.780 1.00 40.81 738 ALA A O 1
ATOM 5936 N N . MET A 1 739 ? -26.153 -31.447 84.638 1.00 36.25 739 MET A N 1
ATOM 5937 C CA . MET A 1 739 ? -26.817 -31.964 85.841 1.00 36.25 739 MET A CA 1
ATOM 5938 C C . MET A 1 739 ? -25.914 -31.780 87.053 1.00 36.25 739 MET A C 1
ATOM 5940 O O . MET A 1 739 ? -24.690 -32.002 86.889 1.00 36.25 739 MET A O 1
#

Radius of gyration: 37.2 Å; chains: 1; bounding box: 79×73×131 Å